Protein 8Y1Q (pdb70)

Secondary structure (DSSP, 8-state):
--EEEEEE-GGGSSSPPP--SSTT-SEEEEE---SS-EEE-TT-EEEEE--EEEEPPTTEEEEEEE-HHHHHHS-EEETTSSEEE-TT--S--EEEEEE-SSS-EEEPTT-EEEEEEEEE----EEEE-S-----SS---/-EEEEEEE-GGGSSSPPP--SSTT-SEEEEE---SS-EEE-TT-EEEEE--EEEEPPTTEEEEEEE-HHHHHHH-EEETTSSEEE-TT--S--EEEEEE-SSS-EEE-TT-EEEEEEEEE--PPEEEEE-----SS--/--EEEEEE-GGGSSSPPP--SSTT-SEEEEE---SSPEEE-TT-EEEEEEEEEEEPPTTEEEEEE--HHHHHHH-EEETTSSEEE-TT--SEEEEEEEE-SSS-EEE-TT-EEEEEEEEE---EEEEE-S-----TT--

B-factor: mean 96.12, std 21.83, range [47.4, 179.23]

Sequence (417 aa):
KVILKIKRLPHAQDLPLPSYATPHSSGLDLRAAIEKPLKIKPFERVLIPTGLILEIPEGYEGQVRPRSGLAWKKGLTVLNAPGTIDADYRGEVKVILVNLGNEEVVIERGERIAQLVIAPVQRVEVVEVEEVSQTQRGEGKVILKIKRLPHAQDLPLPSYATPHSSGLDLRAAIEKPLKIKPFERVLIPTGLILEIPEGYEGQVRPRSGLAWKKGLTVLNAPGTIDADYRGEVKVILVNLGNEEVVIERGERIAQLVIAPVQRVEVVEVEVSQTQRGEKVILKIKRLPHAQDLPLPSYATPHSSGLDLRAAIEKPLKIKPFERVLIPTGLILEIPEGYEGQVRPRSGLAWKKGLTVLNAPGTIDADYRGEVKVILVNLGNEEVVIERGERIAQLVIAPVQRVEVVEVEEVSQTQRGE

Structure (mmCIF, N/CA/C/O backbone):
data_8Y1Q
#
_entry.id   8Y1Q
#
_cell.length_a   61.260
_cell.length_b   61.260
_cell.length_c   112.660
_cell.angle_alpha   90.000
_cell.angle_beta   90.000
_cell.angle_gamma   90.000
#
_symmetry.space_group_name_H-M   'P 41'
#
loop_
_entity.id
_entity.type
_entity.pdbx_description
1 polymer "Deoxyuridine 5'-triphosphate nucleotidohydrolase"
2 non-polymer "2'-DEOXYURIDINE-5'-MONOPHOSPHATE"
3 non-polymer 'MAGNESIUM ION'
4 water water
#
loop_
_atom_site.group_PDB
_atom_site.id
_atom_site.type_symbol
_atom_site.label_atom_id
_atom_site.label_alt_id
_atom_site.label_comp_id
_atom_site.label_asym_id
_atom_site.label_entity_id
_atom_site.label_seq_id
_atom_site.pdbx_PDB_ins_code
_atom_site.Cartn_x
_atom_site.Cartn_y
_atom_site.Cartn_z
_atom_site.occupancy
_atom_site.B_iso_or_equiv
_atom_site.auth_seq_id
_atom_site.auth_comp_id
_atom_site.auth_asym_id
_atom_site.auth_atom_id
_atom_site.pdbx_PDB_model_num
ATOM 1 N N . LYS A 1 3 ? 7.61971 52.91824 12.81819 1.000 158.78053 3 LYS A N 1
ATOM 2 C CA . LYS A 1 3 ? 6.27045 52.88313 12.26674 1.000 157.81404 3 LYS A CA 1
ATOM 3 C C . LYS A 1 3 ? 6.28589 52.48949 10.79417 1.000 155.37806 3 LYS A C 1
ATOM 4 O O . LYS A 1 3 ? 7.03822 53.05211 9.99903 1.000 161.65390 3 LYS A O 1
ATOM 10 N N . VAL A 1 4 ? 5.45410 51.51625 10.43828 1.000 148.48625 4 VAL A N 1
ATOM 11 C CA . VAL A 1 4 ? 5.27442 51.09783 9.05327 1.000 145.20515 4 VAL A CA 1
ATOM 12 C C . VAL A 1 4 ? 3.97963 51.70892 8.53776 1.000 145.11785 4 VAL A C 1
ATOM 13 O O . VAL A 1 4 ? 3.00803 51.86130 9.29002 1.000 148.92287 4 VAL A O 1
ATOM 17 N N . ILE A 1 5 ? 3.96573 52.08307 7.26090 1.000 128.67326 5 ILE A N 1
ATOM 18 C CA . ILE A 1 5 ? 2.82575 52.77612 6.67145 1.000 117.84636 5 ILE A CA 1
ATOM 19 C C . ILE A 1 5 ? 2.56824 52.21504 5.27956 1.000 116.55331 5 ILE A C 1
ATOM 20 O O . ILE A 1 5 ? 3.48618 52.12466 4.45813 1.000 115.11299 5 ILE A O 1
ATOM 25 N N . LEU A 1 6 ? 1.32312 51.82804 5.01912 1.000 114.73578 6 LEU A N 1
ATOM 26 C CA . LEU A 1 6 ? 0.88955 51.38781 3.70041 1.000 108.47303 6 LEU A CA 1
ATOM 27 C C . LEU A 1 6 ? -0.04556 52.43520 3.11464 1.000 108.79186 6 LEU A C 1
ATOM 28 O O . LEU A 1 6 ? -1.04492 52.80227 3.74211 1.000 112.94410 6 LEU A O 1
ATOM 33 N N . LYS A 1 7 ? 0.28392 52.91461 1.91982 1.000 109.96768 7 LYS A N 1
ATOM 34 C CA . LYS A 1 7 ? -0.46304 53.97205 1.25348 1.000 108.37215 7 LYS A CA 1
ATOM 35 C C . LYS A 1 7 ? -1.24671 53.37949 0.09043 1.000 106.28246 7 LYS A C 1
ATOM 36 O O . LYS A 1 7 ? -0.68765 52.64357 -0.73024 1.000 102.66035 7 LYS A O 1
ATOM 42 N N . ILE A 1 8 ? -2.53963 53.69361 0.02968 1.000 108.58546 8 ILE A N 1
ATOM 43 C CA . ILE A 1 8 ? -3.44833 53.12663 -0.95966 1.000 110.11871 8 ILE A CA 1
ATOM 44 C C . ILE A 1 8 ? -4.13976 54.26198 -1.69944 1.000 111.39777 8 ILE A C 1
ATOM 45 O O . ILE A 1 8 ? -4.64176 55.20271 -1.07438 1.000 117.07662 8 ILE A O 1
ATOM 50 N N . LYS A 1 9 ? -4.16245 54.17317 -3.02543 1.000 103.62707 9 LYS A N 1
ATOM 51 C CA . LYS A 1 9 ? -4.94412 55.06381 -3.87091 1.000 112.17571 9 LYS A CA 1
ATOM 52 C C . LYS A 1 9 ? -6.07400 54.26172 -4.50014 1.000 114.55550 9 LYS A C 1
ATOM 53 O O . LYS A 1 9 ? -5.82599 53.24024 -5.14933 1.000 116.93272 9 LYS A O 1
ATOM 55 N N . ARG A 1 10 ? -7.30743 54.71460 -4.30104 1.000 117.22915 10 ARG A N 1
ATOM 56 C CA . ARG A 1 10 ? -8.48130 53.98900 -4.76410 1.000 117.94339 10 ARG A CA 1
ATOM 57 C C . ARG A 1 10 ? -9.02025 54.60865 -6.04599 1.000 124.42981 10 ARG A C 1
ATOM 58 O O . ARG A 1 10 ? -9.01143 55.83211 -6.21095 1.000 130.61235 10 ARG A O 1
ATOM 66 N N . LEU A 1 11 ? -9.49099 53.75292 -6.94898 1.000 128.91391 11 LEU A N 1
ATOM 67 C CA . LEU A 1 11 ? -10.02493 54.16538 -8.23515 1.000 130.12155 11 LEU A CA 1
ATOM 68 C C . LEU A 1 11 ? -11.53518 54.33986 -8.15239 1.000 142.28779 11 LEU A C 1
ATOM 69 O O . LEU A 1 11 ? -12.17904 53.82601 -7.23167 1.000 141.55525 11 LEU A O 1
ATOM 74 N N . PRO A 1 12 ? -12.12440 55.08942 -9.09433 1.000 154.54846 12 PRO A N 1
ATOM 75 C CA . PRO A 1 12 ? -13.58077 55.31976 -9.05981 1.000 158.90248 12 PRO A CA 1
ATOM 76 C C . PRO A 1 12 ? -14.41917 54.06706 -8.84422 1.000 156.96118 12 PRO A C 1
ATOM 77 O O . PRO A 1 12 ? -15.38825 54.10999 -8.07716 1.000 159.26970 12 PRO A O 1
ATOM 81 N N . HIS A 1 13 ? -14.07647 52.94959 -9.48414 1.000 145.60074 13 HIS A N 1
ATOM 82 C CA . HIS A 1 13 ? -14.86860 51.73530 -9.32506 1.000 137.95129 13 HIS A CA 1
ATOM 83 C C . HIS A 1 13 ? -14.62096 51.02854 -7.99734 1.000 134.47833 13 HIS A C 1
ATOM 84 O O . HIS A 1 13 ? -15.16443 49.93905 -7.78712 1.000 136.08776 13 HIS A O 1
ATOM 91 N N . ALA A 1 14 ? -13.82207 51.61463 -7.10327 1.000 135.59873 14 ALA A N 1
ATOM 92 C CA . ALA A 1 14 ? -13.57938 51.06077 -5.77673 1.000 133.95636 14 ALA A CA 1
ATOM 93 C C . ALA A 1 14 ? -13.66914 52.14162 -4.70711 1.000 141.16800 14 ALA A C 1
ATOM 94 O O . ALA A 1 14 ? -13.04412 52.02984 -3.64851 1.000 136.57602 14 ALA A O 1
ATOM 96 N N . GLN A 1 15 ? -14.44116 53.19648 -4.97101 1.000 139.40854 15 GLN A N 1
ATOM 97 C CA . GLN A 1 15 ? -14.57608 54.30266 -4.03284 1.000 140.42063 15 GLN A CA 1
ATOM 98 C C . GLN A 1 15 ? -15.68919 54.09282 -3.01430 1.000 150.40767 15 GLN A C 1
ATOM 99 O O . GLN A 1 15 ? -15.67538 54.74532 -1.96334 1.000 150.65760 15 GLN A O 1
ATOM 105 N N . ASP A 1 16 ? -16.64698 53.20300 -3.29451 1.000 163.22185 16 ASP A N 1
ATOM 106 C CA . ASP A 1 16 ? -17.74500 52.93172 -2.37274 1.000 162.39386 16 ASP A CA 1
ATOM 107 C C . ASP A 1 16 ? -17.48006 51.76052 -1.43457 1.000 154.58476 16 ASP A C 1
ATOM 108 O O . ASP A 1 16 ? -18.13579 51.66818 -0.39089 1.000 150.20481 16 ASP A O 1
ATOM 113 N N . LEU A 1 17 ? -16.55353 50.86670 -1.77517 1.000 152.07260 17 LEU A N 1
ATOM 114 C CA . LEU A 1 17 ? -16.23678 49.76135 -0.88572 1.000 148.77699 17 LEU A CA 1
ATOM 115 C C . LEU A 1 17 ? -15.50378 50.27393 0.35385 1.000 149.05426 17 LEU A C 1
ATOM 116 O O . LEU A 1 17 ? -14.86051 51.32700 0.31436 1.000 148.34439 17 LEU A O 1
ATOM 121 N N . PRO A 1 18 ? -15.59473 49.55634 1.47178 1.000 147.49742 18 PRO A N 1
ATOM 122 C CA . PRO A 1 18 ? -14.77165 49.91041 2.63157 1.000 143.94933 18 PRO A CA 1
ATOM 123 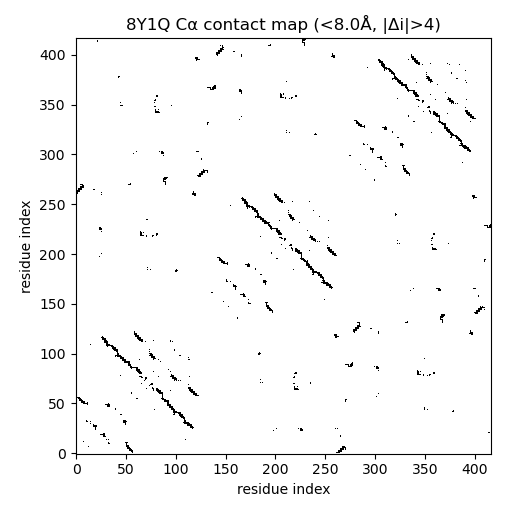C C . PRO A 1 18 ? -13.29531 49.72106 2.32398 1.000 137.73018 18 PRO A C 1
ATOM 124 O O . PRO A 1 18 ? -12.90544 48.84220 1.55145 1.000 140.56560 18 PRO A O 1
ATOM 128 N N . LEU A 1 19 ? -12.47023 50.56874 2.93298 1.000 134.32761 19 LEU A N 1
ATOM 129 C CA . LEU A 1 19 ? -11.03314 50.44357 2.75673 1.000 127.50578 19 LEU A CA 1
ATOM 130 C C . LEU A 1 19 ? -10.55752 49.10416 3.31871 1.000 127.41532 19 LEU A C 1
ATOM 131 O O . LEU A 1 19 ? -11.16316 48.56411 4.24993 1.000 131.37919 19 LEU A O 1
ATOM 136 N N . PRO A 1 20 ? -9.48888 48.53561 2.76199 1.000 117.84603 20 PRO A N 1
ATOM 137 C CA . PRO A 1 20 ? -8.94395 47.29496 3.32772 1.000 119.39251 20 PRO A CA 1
ATOM 138 C C . PRO A 1 20 ? -8.51259 47.50085 4.77259 1.000 114.64966 20 PRO A C 1
ATOM 139 O O . PRO A 1 20 ? -7.79205 48.44766 5.09672 1.000 113.34635 20 PRO A O 1
ATOM 143 N N . SER A 1 21 ? -8.97344 46.60818 5.64506 1.000 113.75569 21 SER A N 1
ATOM 144 C CA . SER A 1 21 ? -8.71318 46.72685 7.07109 1.000 110.50502 21 SER A CA 1
ATOM 145 C C . SER A 1 21 ? -8.59861 45.33431 7.67382 1.000 103.55880 21 SER A C 1
ATOM 146 O O . SER A 1 21 ? -8.82904 44.32229 7.00710 1.000 97.43673 21 SER A O 1
ATOM 149 N N . TYR A 1 22 ? -8.23228 45.29543 8.95215 1.000 106.28925 22 TYR A N 1
ATOM 150 C CA . TYR A 1 22 ? -8.09941 44.04355 9.68331 1.000 102.51327 22 TYR A CA 1
ATOM 151 C C . TYR A 1 22 ? -9.40097 43.73498 10.41236 1.000 99.09848 22 TYR A C 1
ATOM 152 O O . TYR A 1 22 ? -9.94996 44.59576 11.10805 1.000 107.44318 22 TYR A O 1
ATOM 161 N N . ALA A 1 23 ? -9.89245 42.50407 10.24703 1.000 92.50147 23 ALA A N 1
ATOM 162 C CA . ALA A 1 23 ? -11.13602 42.11066 10.90115 1.000 102.57828 23 ALA A CA 1
ATOM 163 C C . ALA A 1 23 ? -10.97248 42.01321 12.41239 1.000 97.76453 23 ALA A C 1
ATOM 164 O O . ALA A 1 23 ? -11.95229 42.16313 13.15094 1.000 95.95901 23 ALA A O 1
ATOM 166 N N . THR A 1 24 ? -9.75165 41.76877 12.88877 1.000 96.91678 24 THR A N 1
ATOM 167 C CA . THR A 1 24 ? -9.45779 41.64948 14.30758 1.000 99.98049 24 THR A CA 1
ATOM 168 C C . THR A 1 24 ? -8.11938 42.32858 14.56740 1.000 103.07208 24 THR A C 1
ATOM 169 O O . THR A 1 24 ? -7.22875 42.28395 13.70526 1.000 100.00910 24 THR A O 1
ATOM 173 N N . PRO A 1 25 ? -7.95895 42.99439 15.72686 1.000 107.39091 25 PRO A N 1
ATOM 174 C CA . PRO A 1 25 ? -6.67010 43.61976 16.06427 1.000 106.80307 25 PRO A CA 1
ATOM 175 C C . PRO A 1 25 ? -5.44636 42.74364 15.82358 1.000 106.93597 25 PRO A C 1
ATOM 176 O O . PRO A 1 25 ? -4.34238 43.26366 15.63308 1.000 101.87327 25 PRO A O 1
ATOM 180 N N . HIS A 1 26 ? -5.61893 41.42079 15.82958 1.000 116.64276 26 HIS A N 1
ATOM 181 C CA . HIS A 1 26 ? -4.52444 40.49345 15.57244 1.000 116.59097 26 HIS A CA 1
ATOM 182 C C . HIS A 1 26 ? -4.69664 39.73700 14.25744 1.000 120.03225 26 HIS A C 1
ATOM 183 O O . HIS A 1 26 ? -4.10014 38.67039 14.07855 1.000 117.79012 26 HIS A O 1
ATOM 190 N N . SER A 1 27 ? -5.49905 40.26304 13.33463 1.000 108.88976 27 SER A N 1
ATOM 191 C CA . SER A 1 27 ? -5.63628 39.63698 12.02670 1.000 96.11721 27 SER A CA 1
ATOM 192 C C . SER A 1 27 ? -4.37982 39.86599 11.19787 1.000 94.70163 27 SER A C 1
ATOM 193 O O . SER A 1 27 ? -3.76299 40.93296 11.25392 1.000 97.34917 27 SER A O 1
ATOM 196 N N . SER A 1 28 ? -4.00225 38.85224 10.41960 1.000 95.00918 28 SER A N 1
ATOM 197 C CA . SER A 1 28 ? -2.75030 38.91947 9.67459 1.000 92.02546 28 SER A CA 1
ATOM 198 C C . SER A 1 28 ? -2.90350 39.69617 8.37223 1.000 88.36685 28 SER A C 1
ATOM 199 O O . SER A 1 28 ? -2.00084 40.44387 7.98618 1.000 86.66077 28 SER A O 1
ATOM 202 N N . GLY A 1 29 ? -4.03030 39.54180 7.68647 1.000 95.52830 29 GLY A N 1
ATOM 203 C CA . GLY A 1 29 ? -4.20528 40.09990 6.36038 1.000 97.78350 29 GLY A CA 1
ATOM 204 C C . GLY A 1 29 ? -5.41219 41.01097 6.26302 1.000 97.86070 29 GLY A C 1
ATOM 205 O O . GLY A 1 29 ? -6.41064 40.82183 6.95747 1.000 94.33577 29 GLY A O 1
ATOM 206 N N . LEU A 1 30 ? -5.31536 41.99321 5.37189 1.000 88.39536 30 LEU A N 1
ATOM 207 C CA . LEU A 1 30 ? -6.42028 42.89419 5.08528 1.000 90.25119 30 LEU A CA 1
ATOM 208 C C . LEU A 1 30 ? -7.39960 42.23942 4.12232 1.000 91.83336 30 LEU A C 1
ATOM 209 O O . LEU A 1 30 ? -7.03063 41.37375 3.32534 1.000 92.25279 30 LEU A O 1
ATOM 214 N N . ASP A 1 31 ? -8.65596 42.67041 4.19102 1.000 98.49156 31 ASP A N 1
ATOM 215 C CA . ASP A 1 31 ? -9.66561 42.13766 3.28708 1.000 99.03059 31 ASP A CA 1
ATOM 216 C C . ASP A 1 31 ? -9.48585 42.70725 1.88557 1.000 104.35741 31 ASP A C 1
ATOM 217 O O . ASP A 1 31 ? -9.26681 43.90936 1.70819 1.000 103.25750 31 ASP A O 1
ATOM 222 N N . LEU A 1 32 ? -9.57272 41.82954 0.88817 1.000 95.39156 32 LEU A N 1
ATOM 223 C CA . LEU A 1 32 ? -9.51635 42.20959 -0.51847 1.000 88.55161 32 LEU A CA 1
ATOM 224 C C . LEU A 1 32 ? -10.87504 41.94128 -1.14998 1.000 93.42865 32 LEU A C 1
ATOM 225 O O . LEU A 1 32 ? -11.37296 40.81153 -1.10197 1.000 93.45570 32 LEU A O 1
ATOM 230 N N . ARG A 1 33 ? -11.46703 42.97792 -1.73772 1.000 87.90287 33 ARG A N 1
ATOM 231 C CA . ARG A 1 33 ? -12.82403 42.92739 -2.25617 1.000 104.60049 33 ARG A CA 1
ATOM 232 C C . ARG A 1 33 ? -12.82503 43.08543 -3.77079 1.000 99.67765 33 ARG A C 1
ATOM 233 O O . ARG A 1 33 ? -11.94346 43.72903 -4.34880 1.000 94.85783 33 ARG A O 1
ATOM 241 N N . ALA A 1 34 ? -13.83366 42.49333 -4.40529 1.000 104.30425 34 ALA A N 1
ATOM 242 C CA . ALA A 1 34 ? -13.96818 42.50868 -5.85722 1.000 106.73484 34 ALA A CA 1
ATOM 243 C C . ALA A 1 34 ? -14.71382 43.77120 -6.27226 1.000 106.91309 34 ALA A C 1
ATOM 244 O O . ALA A 1 34 ? -15.93181 43.86989 -6.09109 1.000 108.72538 34 ALA A O 1
ATOM 246 N N . ALA A 1 35 ? -13.98337 44.73409 -6.83636 1.000 103.14996 35 ALA A N 1
ATOM 247 C CA . ALA A 1 35 ? -14.57448 45.98795 -7.30323 1.000 116.27326 35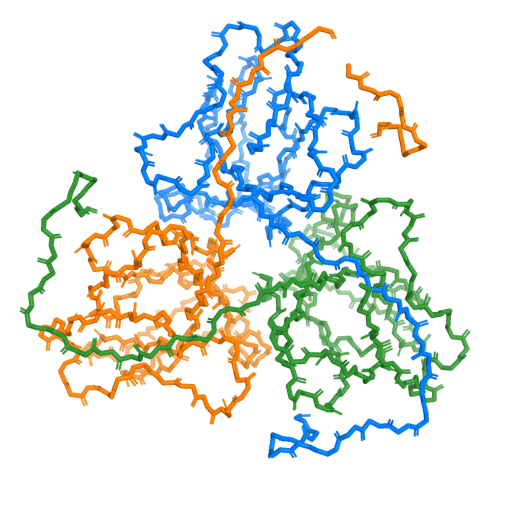 ALA A CA 1
ATOM 248 C C . ALA A 1 35 ? -15.08148 45.78051 -8.72713 1.000 113.64180 35 ALA A C 1
ATOM 249 O O . ALA A 1 35 ? -14.48833 46.22795 -9.71094 1.000 111.10061 35 ALA A O 1
ATOM 251 N N . ILE A 1 36 ? -16.20857 45.07791 -8.82878 1.000 114.74578 36 ILE A N 1
ATOM 252 C CA . ILE A 1 36 ? -16.81365 44.76744 -10.11884 1.000 118.60759 36 ILE A CA 1
ATOM 253 C C . ILE A 1 36 ? -18.19656 45.40025 -10.19307 1.000 128.65771 36 ILE A C 1
ATOM 254 O O . ILE A 1 36 ? -18.60795 46.12932 -9.28347 1.000 121.76473 36 ILE A O 1
ATOM 259 N N . GLU A 1 37 ? -18.92122 45.12609 -11.27799 1.000 150.76724 37 GLU A N 1
ATOM 260 C CA . GLU A 1 37 ? -20.25456 45.67967 -11.49296 1.000 151.31977 37 GLU A CA 1
ATOM 261 C C . GLU A 1 37 ? -21.31716 44.59574 -11.35042 1.000 158.43475 37 GLU A C 1
ATOM 262 O O . GLU A 1 37 ? -22.10453 44.62454 -10.40194 1.000 156.46460 37 GLU A O 1
ATOM 264 N N . LYS A 1 38 ? -21.36389 43.64134 -12.26798 1.000 146.43199 38 LYS A N 1
ATOM 265 C CA . LYS A 1 38 ? -22.30329 42.53067 -12.21125 1.000 139.39071 38 LYS A CA 1
ATOM 266 C C . LYS A 1 38 ? -21.66139 41.34504 -11.50820 1.000 139.13999 38 LYS A C 1
ATOM 267 O O . LYS A 1 38 ? -20.45038 41.32371 -11.27688 1.000 124.02771 38 LYS A O 1
ATOM 269 N N . PRO A 1 39 ? -22.44752 40.33422 -11.13180 1.000 140.20510 39 PRO A N 1
ATOM 270 C CA . PRO A 1 39 ? -21.85294 39.11482 -10.56945 1.000 132.67317 39 PRO A CA 1
ATOM 271 C C . PRO A 1 39 ? -20.95741 38.41512 -11.58169 1.000 128.97902 39 PRO A C 1
ATOM 272 O O . PRO A 1 39 ? -20.96751 38.70450 -12.77993 1.000 129.50153 39 PRO A O 1
ATOM 276 N N . LEU A 1 40 ? -20.16500 37.47306 -11.07782 1.000 127.77454 40 LEU A N 1
ATOM 277 C CA . LEU A 1 40 ? -19.21027 36.72667 -11.88656 1.000 125.37147 40 LEU A CA 1
ATOM 278 C C . LEU A 1 40 ? -19.69155 35.29276 -12.05495 1.000 128.39065 40 LEU A C 1
ATOM 279 O O . LEU A 1 40 ? -19.97798 34.60912 -11.06634 1.000 132.64868 40 LEU A O 1
ATOM 281 N N . LYS A 1 41 ? -19.77610 34.84194 -13.30574 1.000 132.93501 41 LYS A N 1
ATOM 282 C CA . LYS A 1 41 ? -20.18925 33.47411 -13.61857 1.000 135.88244 41 LYS A CA 1
ATOM 283 C C . LYS A 1 41 ? -18.94260 32.59909 -13.63123 1.000 132.68061 41 LYS A C 1
ATOM 284 O O . LYS A 1 41 ? -18.29220 32.41607 -14.66154 1.000 128.17412 41 LYS A O 1
ATOM 286 N N . ILE A 1 42 ? -18.60453 32.05175 -12.46503 1.000 129.23680 42 ILE A N 1
ATOM 287 C CA . ILE A 1 42 ? -17.40999 31.22444 -12.30520 1.000 129.87347 42 ILE A CA 1
ATOM 288 C C . ILE A 1 42 ? -17.75580 29.81716 -12.78358 1.000 128.35634 42 ILE A C 1
ATOM 289 O O . ILE A 1 42 ? -18.42338 29.05662 -12.08096 1.000 126.67697 42 ILE A O 1
ATOM 294 N N . LYS A 1 43 ? -17.30741 29.46776 -13.98267 1.000 132.05028 43 LYS A N 1
ATOM 295 C CA . LYS A 1 43 ? -17.45648 28.09502 -14.43017 1.000 129.80781 43 LYS A CA 1
ATOM 296 C C . LYS A 1 43 ? -16.43264 27.20771 -13.72495 1.000 135.55292 43 LYS A C 1
ATOM 297 O O . LYS A 1 43 ? -15.33030 27.65972 -13.40305 1.000 130.77788 43 LYS A O 1
ATOM 299 N N . PRO A 1 44 ? -16.77796 25.94879 -13.45488 1.000 131.23220 44 PRO A N 1
ATOM 300 C CA . PRO A 1 44 ? -15.81010 25.04836 -12.81683 1.000 119.11870 44 PRO A CA 1
ATOM 301 C C . PRO A 1 44 ? -14.56826 24.87427 -13.67949 1.000 113.86641 44 PRO A C 1
ATOM 302 O O . PRO A 1 44 ? -14.64667 24.80731 -14.90835 1.000 117.07256 44 PRO A O 1
ATOM 306 N N . PHE A 1 45 ? -13.41221 24.82408 -13.01387 1.000 112.92011 45 PHE A N 1
ATOM 307 C CA . PHE A 1 45 ? -12.09823 24.69255 -13.63958 1.000 106.63509 45 PHE A CA 1
ATOM 308 C C . PHE A 1 45 ? -11.71903 25.90015 -14.48825 1.000 105.46233 45 PHE A C 1
ATOM 309 O O . PHE A 1 45 ? -10.84860 25.79368 -15.35839 1.000 109.38299 45 PHE A O 1
ATOM 317 N N . GLU A 1 46 ? -12.33873 27.05414 -14.25341 1.000 107.73116 46 GLU A N 1
ATOM 318 C CA . GLU A 1 46 ? -12.03201 28.26451 -14.99845 1.000 109.33646 46 GLU A CA 1
ATOM 319 C C . GLU A 1 46 ? -11.47830 29.33205 -14.06296 1.000 108.56127 46 GLU A C 1
ATOM 320 O O . GLU A 1 46 ? -11.85949 29.41670 -12.89156 1.000 100.76105 46 GLU A O 1
ATOM 326 N N . ARG A 1 47 ? -10.56777 30.14282 -14.59407 1.000 106.87231 47 ARG A N 1
ATOM 327 C CA . ARG A 1 47 ? -9.92806 31.22315 -13.86131 1.000 100.24858 47 ARG A CA 1
ATOM 328 C C . ARG A 1 47 ? -10.39311 32.56911 -14.40103 1.000 104.36514 47 ARG A C 1
ATOM 329 O O . ARG 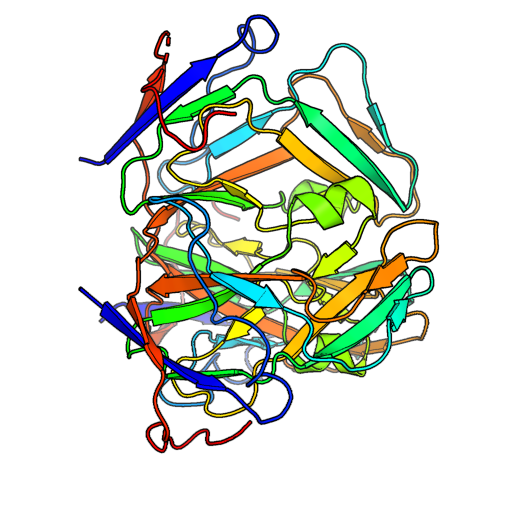A 1 47 ? -10.85215 32.68216 -15.54083 1.000 97.15697 47 ARG A O 1
ATOM 337 N N . VAL A 1 48 ? -10.26313 33.60053 -13.56404 1.000 98.42142 48 VAL A N 1
ATOM 338 C CA . VAL A 1 48 ? -10.70190 34.94664 -13.91458 1.000 95.94365 48 VAL A CA 1
ATOM 339 C C . VAL A 1 48 ? -9.78712 35.96058 -13.24302 1.000 96.02236 48 VAL A C 1
ATOM 340 O O . VAL A 1 48 ? -9.15291 35.68050 -12.22335 1.000 91.47665 48 VAL A O 1
ATOM 344 N N . LEU A 1 49 ? -9.73160 37.15542 -13.82541 1.000 91.36438 49 LEU A N 1
ATOM 345 C CA . LEU A 1 49 ? -8.92179 38.26136 -13.32740 1.000 97.41175 49 LEU A CA 1
ATOM 346 C C . LEU A 1 49 ? -9.87199 39.32722 -12.79198 1.000 101.91630 49 LEU A C 1
ATOM 347 O O . LEU A 1 49 ? -10.58089 39.97761 -13.56759 1.000 109.08526 49 LEU A O 1
ATOM 352 N N . ILE A 1 50 ? -9.89238 39.50249 -11.47864 1.000 104.62146 50 ILE A N 1
ATOM 353 C CA . ILE A 1 50 ? -10.82308 40.41426 -10.81431 1.000 114.98025 50 ILE A CA 1
ATOM 354 C C . ILE A 1 50 ? -10.07638 41.68961 -10.44059 1.000 118.10530 50 ILE A C 1
ATOM 355 O O . ILE A 1 50 ? -8.99939 41.60435 -9.83355 1.000 110.28380 50 ILE A O 1
ATOM 360 N N . PRO A 1 51 ? -10.60006 42.86791 -10.77409 1.000 126.23674 51 PRO A N 1
ATOM 361 C CA . PRO A 1 51 ? -9.97464 44.11110 -10.31452 1.000 125.83993 51 PRO A CA 1
ATOM 362 C C . PRO A 1 51 ? -10.42825 44.48015 -8.90966 1.000 123.48833 51 PRO A C 1
ATOM 363 O O . PRO A 1 51 ? -11.59890 44.33040 -8.54958 1.000 118.97280 51 PRO A O 1
ATOM 367 N N . THR A 1 52 ? -9.47892 44.96402 -8.10803 1.000 107.98703 52 THR A N 1
ATOM 368 C CA . THR A 1 52 ? -9.78282 45.44544 -6.76734 1.000 100.19038 52 THR A CA 1
ATOM 369 C C . THR A 1 52 ? -9.96544 46.95429 -6.70293 1.000 109.94768 52 THR A C 1
ATOM 370 O O . THR A 1 52 ? -10.62017 47.44372 -5.77596 1.000 104.04339 52 THR A O 1
ATOM 374 N N . GLY A 1 53 ? -9.41211 47.69457 -7.66091 1.000 108.57266 53 GLY A N 1
ATOM 375 C CA . GLY A 1 53 ? -9.48033 49.14016 -7.62905 1.000 112.90368 53 GLY A CA 1
ATOM 376 C C . GLY A 1 53 ? -8.52367 49.79389 -6.66338 1.000 111.34130 53 GLY A C 1
ATOM 377 O O . GLY A 1 53 ? -8.78029 50.91672 -6.21799 1.000 117.04815 53 GLY A O 1
ATOM 378 N N . LEU A 1 54 ? -7.42530 49.12561 -6.32358 1.000 107.53149 54 LEU A N 1
ATOM 379 C CA . LEU A 1 54 ? -6.46195 49.62128 -5.35269 1.000 110.95186 54 LEU A CA 1
ATOM 380 C C . LEU A 1 54 ? -5.09509 49.77490 -6.00399 1.000 111.79521 54 LEU A C 1
ATOM 381 O O . LEU A 1 54 ? -4.69721 48.95688 -6.83978 1.000 109.90593 54 LEU A O 1
ATOM 386 N N . ILE A 1 55 ? -4.38387 50.83078 -5.61616 1.000 115.75826 55 ILE A N 1
ATOM 387 C CA . ILE A 1 55 ? -3.00090 51.06002 -6.01874 1.000 110.94447 55 ILE A CA 1
ATOM 388 C C . ILE A 1 55 ? -2.19990 51.32839 -4.75294 1.000 103.84531 55 ILE A C 1
ATOM 389 O O . ILE A 1 55 ? -2.49621 52.27730 -4.01664 1.000 106.98774 55 ILE A O 1
ATOM 394 N N . LEU A 1 56 ? -1.19464 50.49829 -4.49876 1.000 93.01751 56 LEU A N 1
ATOM 395 C CA . LEU A 1 56 ? -0.49019 50.49030 -3.22739 1.000 108.53492 56 LEU A CA 1
ATOM 396 C C . LEU A 1 56 ? 0.90710 51.07896 -3.37165 1.000 107.72650 56 LEU A C 1
ATOM 397 O O . LEU A 1 56 ? 1.48952 51.10598 -4.45910 1.000 101.38178 56 LEU A O 1
ATOM 402 N N . GLU A 1 57 ? 1.44155 51.55035 -2.24431 1.000 100.37902 57 GLU A N 1
ATOM 403 C CA . GLU A 1 57 ? 2.83395 51.98688 -2.13395 1.000 99.11795 57 GLU A CA 1
ATOM 404 C C . GLU A 1 57 ? 3.41603 51.26712 -0.92083 1.000 108.62382 57 GLU A C 1
ATOM 405 O O . GLU A 1 57 ? 3.39078 51.78832 0.19756 1.000 118.04290 57 GLU A O 1
ATOM 411 N N . ILE A 1 58 ? 3.92965 50.06315 -1.14799 1.000 101.54662 58 ILE A N 1
ATOM 412 C CA . ILE A 1 58 ? 4.49319 49.23189 -0.08810 1.000 103.25683 58 ILE A CA 1
ATOM 413 C C . ILE A 1 58 ? 5.84843 49.80474 0.31175 1.000 111.60123 58 ILE A C 1
ATOM 414 O O . ILE A 1 58 ? 6.63079 50.20052 -0.56474 1.000 111.93019 58 ILE A O 1
ATOM 419 N N . PRO A 1 59 ? 6.16578 49.88608 1.60503 1.000 116.48692 59 PRO A N 1
ATOM 420 C CA . PRO A 1 59 ? 7.48925 50.37922 2.00374 1.000 121.76898 59 PRO A CA 1
ATOM 421 C C . PRO A 1 59 ? 8.59502 49.46335 1.50299 1.000 125.50784 59 PRO A C 1
ATOM 422 O O . PRO A 1 59 ? 8.39094 48.26648 1.28607 1.000 123.14581 59 PRO A O 1
ATOM 426 N N . GLU A 1 60 ? 9.77903 50.04404 1.31837 1.000 140.91396 60 GLU A N 1
ATOM 427 C CA . GLU A 1 60 ? 10.92908 49.25909 0.89430 1.000 136.71860 60 GLU A CA 1
ATOM 428 C C . GLU A 1 60 ? 11.26333 48.20739 1.94620 1.000 131.03077 60 GLU A C 1
ATOM 429 O O . GLU A 1 60 ? 11.07358 48.41276 3.14872 1.000 133.21937 60 GLU A O 1
ATOM 435 N N . GLY A 1 61 ? 11.75400 47.06218 1.47964 1.000 119.68969 61 GLY A N 1
ATOM 436 C CA . GLY A 1 61 ? 11.97761 45.93043 2.35014 1.000 113.92823 61 GLY A CA 1
ATOM 437 C C . GLY A 1 61 ? 10.72743 45.18085 2.75229 1.000 113.68493 61 GLY A C 1
ATOM 438 O O . GLY A 1 61 ? 10.82755 44.19936 3.50013 1.000 116.80687 61 GLY A O 1
ATOM 439 N N . TYR A 1 62 ? 9.55784 45.60935 2.28838 1.000 107.90048 62 TYR A N 1
ATOM 440 C CA . TYR A 1 62 ? 8.29186 44.94991 2.56607 1.000 106.82215 62 TYR A CA 1
ATOM 441 C C . TYR A 1 62 ? 7.62488 44.54683 1.25708 1.000 101.65888 62 TYR A C 1
ATOM 442 O O . TYR A 1 62 ? 8.04715 44.94203 0.16719 1.000 104.99624 62 TYR A O 1
ATOM 451 N N . GLU A 1 63 ? 6.56751 43.74797 1.37779 1.000 100.06739 63 GLU A N 1
ATOM 452 C CA . GLU A 1 63 ? 5.84111 43.25459 0.21588 1.000 92.05197 63 GLU A CA 1
ATOM 453 C C . GLU A 1 63 ? 4.41655 42.91966 0.63240 1.000 85.98115 63 GLU A C 1
ATOM 454 O O . GLU A 1 63 ? 4.08740 42.87212 1.81995 1.000 85.68567 63 GLU A O 1
ATOM 460 N N . GLY A 1 64 ? 3.57864 42.68336 -0.36603 1.000 76.83032 64 GLY A N 1
ATOM 461 C CA . GLY A 1 64 ? 2.20332 42.26030 -0.14682 1.000 77.08325 64 GLY A CA 1
ATOM 462 C C . GLY A 1 64 ? 1.96740 40.89356 -0.75825 1.000 78.64306 64 GLY A C 1
ATOM 463 O O . GLY A 1 64 ? 2.51619 40.57691 -1.81521 1.000 82.19966 64 GLY A O 1
ATOM 464 N N . GLN A 1 65 ? 1.15130 40.08599 -0.08549 1.000 72.76332 65 GLN A N 1
ATOM 465 C CA . GLN A 1 65 ? 0.87609 38.72056 -0.51238 1.000 67.51521 65 GLN A CA 1
ATOM 466 C C . GLN A 1 65 ? -0.62596 38.51452 -0.61246 1.000 70.91389 65 GLN A C 1
ATOM 467 O O . GLN A 1 65 ? -1.35759 38.79527 0.34217 1.000 72.49877 65 GLN A O 1
ATOM 473 N N . VAL A 1 66 ? -1.07909 38.02246 -1.76110 1.000 64.91067 66 VAL A N 1
ATOM 474 C CA . VAL A 1 66 ? -2.47993 37.66936 -1.95903 1.000 67.02536 66 VAL A CA 1
ATOM 475 C C . VAL A 1 66 ? -2.65987 36.23354 -1.47416 1.000 60.38305 66 VAL A C 1
ATOM 476 O O . VAL A 1 66 ? -2.09590 35.29887 -2.04994 1.000 66.81271 66 VAL A O 1
ATOM 480 N N . ARG A 1 67 ? -3.44416 36.05422 -0.41376 1.000 70.33595 67 ARG A N 1
ATOM 481 C CA . ARG A 1 67 ? -3.64941 34.73295 0.15699 1.000 66.76587 67 ARG A CA 1
ATOM 482 C C . ARG A 1 67 ? -5.12024 34.33878 0.08769 1.000 64.91819 67 ARG A C 1
ATOM 483 O O . ARG A 1 67 ? -6.00315 35.19116 0.22700 1.000 69.80142 67 ARG A O 1
ATOM 491 N N . PRO A 1 68 ? -5.41267 33.05796 -0.12812 1.000 65.14430 68 PRO A N 1
ATOM 492 C CA . PRO A 1 68 ? -6.80906 32.63432 -0.27475 1.000 67.15721 68 PRO A CA 1
ATOM 493 C C . PRO A 1 68 ? -7.55154 32.66945 1.05013 1.000 69.72560 68 PRO A C 1
ATOM 494 O O . PRO A 1 68 ? -6.96664 32.50559 2.12366 1.000 74.67500 68 PRO A O 1
ATOM 498 N N . ARG A 1 69 ? -8.86093 32.88516 0.96124 1.000 72.59704 69 ARG A N 1
ATOM 499 C CA . ARG A 1 69 ? -9.71506 32.83164 2.13773 1.000 79.32445 69 ARG A CA 1
ATOM 500 C C . ARG A 1 69 ? -10.08484 31.38738 2.44815 1.000 74.13082 69 ARG A C 1
ATOM 501 O O . ARG A 1 69 ? -10.36109 30.59326 1.54461 1.000 78.41403 69 ARG A O 1
ATOM 509 N N . SER A 1 70 ? -10.08249 31.04933 3.73914 1.000 70.05968 70 SER A N 1
ATOM 510 C CA . SER A 1 70 ? -10.34215 29.67147 4.14428 1.000 69.13206 70 SER A CA 1
ATOM 511 C C . SER A 1 70 ? -11.78473 29.26843 3.86460 1.000 75.48161 70 SER A C 1
ATOM 512 O O . SER A 1 70 ? -12.04359 28.15059 3.40319 1.000 67.01614 70 SER A O 1
ATOM 515 N N . GLY A 1 71 ? -12.73593 30.16330 4.13746 1.000 73.97591 71 GLY A N 1
ATOM 516 C CA . GLY A 1 71 ? -14.13678 29.82007 3.94563 1.000 73.28406 71 GLY A CA 1
ATOM 517 C C . GLY A 1 71 ? -14.48051 29.55885 2.49205 1.000 81.90079 71 GLY A C 1
ATOM 518 O O . GLY A 1 71 ? -15.15056 28.57594 2.16554 1.000 76.80218 71 GLY A O 1
ATOM 519 N N . LEU A 1 72 ? -14.02674 30.44063 1.59677 1.000 83.83919 72 LEU A N 1
ATOM 520 C CA . LEU A 1 72 ? -14.28887 30.24643 0.17443 1.000 78.66404 72 LEU A CA 1
ATOM 521 C C . LEU A 1 72 ? -13.63035 28.97852 -0.34908 1.000 80.20300 72 LEU A C 1
ATOM 522 O O . LEU A 1 72 ? -14.12888 28.36676 -1.29972 1.000 81.03294 72 LEU A O 1
ATOM 527 N N . ALA A 1 73 ? -12.51640 28.56624 0.25694 1.000 76.11470 73 ALA A N 1
ATOM 528 C CA . ALA A 1 73 ? -11.81138 27.38579 -0.22601 1.000 73.50188 73 ALA A CA 1
ATOM 529 C C . ALA A 1 73 ? -12.51772 26.10079 0.18098 1.000 77.65866 73 ALA A C 1
ATOM 530 O O . ALA A 1 73 ? -12.43759 25.09832 -0.53775 1.000 87.96534 73 ALA A O 1
ATOM 532 N N . TRP A 1 74 ? -13.20911 26.10567 1.31877 1.000 77.84624 74 TRP A N 1
ATOM 533 C CA . TRP A 1 74 ? -13.87319 24.90116 1.80081 1.000 83.06979 74 TRP A CA 1
ATOM 534 C C . TRP A 1 74 ? -15.33434 24.82328 1.37210 1.000 86.54546 74 TRP A C 1
ATOM 535 O O . TRP A 1 74 ? -15.80136 23.75489 0.96071 1.000 90.08930 74 TRP A O 1
ATOM 546 N N . LYS A 1 75 ? -16.06577 25.93719 1.44980 1.000 89.01618 75 LYS A N 1
ATOM 547 C CA . LYS A 1 75 ? -17.49080 25.91655 1.13650 1.000 94.34426 75 LYS A CA 1
ATOM 548 C C . LYS A 1 75 ? -17.75782 25.86884 -0.36323 1.000 93.20981 75 LYS A C 1
ATOM 549 O O . LYS A 1 75 ? -18.72570 25.23023 -0.79160 1.000 87.07849 75 LYS A O 1
ATOM 551 N N . LYS A 1 76 ? -16.92390 26.52722 -1.17434 1.000 95.77709 76 LYS A N 1
ATOM 552 C CA . LYS A 1 76 ? -17.14446 26.58333 -2.61262 1.000 91.68768 76 LYS A CA 1
ATOM 553 C C . LYS A 1 76 ? -15.93270 26.18349 -3.44474 1.000 93.29191 76 LYS A C 1
ATOM 554 O O . LYS A 1 76 ? -16.00945 26.23806 -4.67696 1.000 81.64627 76 LYS A O 1
ATOM 560 N N . GLY A 1 77 ? -14.82293 25.79532 -2.82090 1.000 91.08947 77 GLY A N 1
ATOM 561 C CA . GLY A 1 77 ? -13.68858 25.29881 -3.57503 1.000 81.94670 77 GLY A CA 1
ATOM 562 C C . GLY A 1 77 ? -12.92791 26.33875 -4.36344 1.000 84.79906 77 GLY A C 1
ATOM 563 O O . GLY A 1 77 ? -12.16064 25.98018 -5.26037 1.000 87.48651 77 GLY A O 1
ATOM 564 N N . LEU A 1 78 ? -13.11731 27.61913 -4.06010 1.000 83.54462 78 LEU A N 1
ATOM 565 C CA . LEU A 1 78 ? -12.38415 28.67005 -4.74519 1.000 86.67811 78 LEU A CA 1
ATOM 566 C C . LEU A 1 78 ? -11.02808 28.89210 -4.08476 1.000 79.40217 78 LEU A C 1
ATOM 567 O O . LEU A 1 78 ? -10.82174 28.58400 -2.90917 1.000 79.11430 78 LEU A O 1
ATOM 572 N N . THR A 1 79 ? -10.09670 29.43817 -4.86063 1.000 69.14524 79 THR A N 1
ATOM 573 C CA . THR A 1 79 ? -8.76440 29.72939 -4.35092 1.000 75.32541 79 THR A CA 1
ATOM 574 C C . THR A 1 79 ? -8.07632 30.70240 -5.29495 1.000 75.33131 79 THR A C 1
ATOM 575 O O . THR A 1 79 ? -8.52493 30.93611 -6.41982 1.000 70.03797 79 THR A O 1
ATOM 579 N N . VAL A 1 80 ? -6.97788 31.27275 -4.81195 1.000 73.18414 80 VAL A N 1
ATOM 580 C CA . VAL A 1 80 ? -6.11719 32.11060 -5.63771 1.000 65.46806 80 VAL A CA 1
ATOM 581 C C . VAL A 1 80 ? -5.17315 31.19605 -6.40734 1.000 68.90843 80 VAL A C 1
ATOM 582 O O . VAL A 1 80 ? -4.44117 30.40052 -5.80889 1.000 67.00090 80 VAL A O 1
ATOM 586 N N . LEU A 1 81 ? -5.19584 31.30280 -7.73832 1.000 73.57199 81 LEU A N 1
ATOM 587 C CA . LEU A 1 81 ? -4.42922 30.38343 -8.57457 1.000 64.98161 81 LEU A CA 1
ATOM 588 C C . LEU A 1 81 ? -2.93349 30.51853 -8.31976 1.000 62.75698 81 LEU A C 1
ATOM 589 O O . LEU A 1 81 ? -2.22403 29.51645 -8.17266 1.000 63.00602 81 LEU A O 1
ATOM 594 N N . ASN A 1 82 ? -2.43537 31.75412 -8.26408 1.000 66.46204 82 ASN A N 1
ATOM 595 C CA . ASN A 1 82 ? -1.01897 32.02138 -8.05212 1.000 71.19183 82 ASN A CA 1
ATOM 596 C C . ASN A 1 82 ? -0.69344 32.28111 -6.58555 1.000 68.06585 82 ASN A C 1
ATOM 597 O O . ASN A 1 82 ? 0.22662 33.04704 -6.28156 1.000 67.81817 82 ASN A O 1
ATOM 602 N N . ALA A 1 83 ? -1.42527 31.65431 -5.67329 1.000 65.83498 83 ALA A N 1
ATOM 603 C CA . ALA A 1 83 ? -1.22268 31.90649 -4.25327 1.000 63.26075 83 ALA A CA 1
ATOM 604 C C . ALA A 1 83 ? 0.13173 31.36540 -3.80733 1.000 56.59645 83 ALA A C 1
ATOM 605 O O . ALA A 1 83 ? 0.48119 30.22825 -4.14250 1.000 62.40360 83 ALA A O 1
ATOM 607 N N . PRO A 1 84 ? 0.92828 32.14812 -3.06710 1.000 61.87562 84 PRO A N 1
ATOM 608 C CA . PRO A 1 84 ? 0.67383 33.53534 -2.65298 1.000 62.92167 84 PRO A CA 1
ATOM 609 C C . PRO A 1 84 ? 1.00564 34.53447 -3.75702 1.000 63.93470 84 PRO A C 1
ATOM 610 O O . PRO A 1 84 ? 2.08044 34.48652 -4.35045 1.000 60.54887 84 PRO A O 1
ATOM 614 N N . GLY A 1 85 ? 0.08560 35.44649 -4.06054 1.000 61.71577 85 GLY A N 1
ATOM 615 C CA . GLY A 1 85 ? 0.31835 36.44069 -5.08894 1.000 66.38666 85 GLY A CA 1
ATOM 616 C C . GLY A 1 85 ? 1.29506 37.51131 -4.65128 1.000 68.16712 85 GLY A C 1
ATOM 617 O O . GLY A 1 85 ? 0.97187 38.34737 -3.80279 1.000 74.16263 85 GLY A O 1
ATOM 618 N N . THR A 1 86 ? 2.49400 37.49956 -5.22740 1.000 69.03789 86 THR A N 1
ATOM 619 C CA . THR A 1 86 ? 3.55002 38.42455 -4.82868 1.000 71.28598 86 THR A CA 1
ATOM 620 C C . THR A 1 86 ? 3.24900 39.81195 -5.38577 1.000 79.82694 86 THR A C 1
ATOM 621 O O . THR A 1 86 ? 3.25208 40.01446 -6.60462 1.000 81.86727 86 THR A O 1
ATOM 625 N N . ILE A 1 87 ? 2.98708 40.76635 -4.49798 1.000 74.60759 87 ILE A N 1
ATOM 626 C CA . ILE A 1 87 ? 2.80846 42.16556 -4.86878 1.000 86.67103 87 ILE A CA 1
ATOM 627 C C . ILE A 1 87 ? 4.13207 42.87074 -4.60141 1.000 86.41451 87 ILE A C 1
ATOM 628 O O . ILE A 1 87 ? 4.48888 43.12203 -3.44515 1.000 82.58691 87 ILE A O 1
ATOM 633 N N . ASP A 1 88 ? 4.86682 43.18297 -5.66715 1.000 85.05084 88 ASP A N 1
ATOM 634 C CA . ASP A 1 88 ? 6.18924 43.77607 -5.51960 1.000 88.41811 88 ASP A CA 1
ATOM 635 C C . ASP A 1 88 ? 6.09798 45.15343 -4.87061 1.000 94.34198 88 ASP A C 1
ATOM 636 O O . ASP A 1 88 ? 5.07661 45.83946 -4.95374 1.000 94.78364 88 ASP A O 1
ATOM 641 N N . ALA A 1 89 ? 7.18844 45.55432 -4.21138 1.000 97.53477 89 ALA A N 1
ATOM 642 C CA . ALA A 1 89 ? 7.20653 46.84115 -3.52409 1.000 103.42230 89 ALA A CA 1
ATOM 643 C C . ALA A 1 89 ? 7.10612 48.00465 -4.50177 1.000 103.54387 89 ALA A C 1
ATOM 644 O O . ALA A 1 89 ? 6.56858 49.06220 -4.15323 1.000 101.09207 89 ALA A O 1
ATOM 646 N N . ASP A 1 90 ? 7.61044 47.83105 -5.72445 1.000 104.24291 90 ASP A N 1
ATOM 647 C CA . ASP A 1 90 ? 7.59035 48.88148 -6.73453 1.000 111.89673 90 ASP A CA 1
ATOM 648 C C . ASP A 1 90 ? 6.39131 48.77795 -7.66682 1.000 111.44897 90 ASP A C 1
ATOM 649 O O . ASP A 1 90 ? 6.46151 49.24503 -8.81103 1.000 111.75138 90 ASP A O 1
ATOM 654 N N . TYR A 1 91 ? 5.29656 48.17169 -7.21598 1.000 105.84979 91 TYR A N 1
ATOM 655 C CA . TYR A 1 91 ? 4.10058 48.07305 -8.04022 1.000 108.12995 91 TYR A CA 1
ATOM 656 C C . TYR A 1 91 ? 3.26222 49.33354 -7.86589 1.000 101.70764 91 TYR A C 1
ATOM 657 O O . TYR A 1 91 ? 2.84432 49.66081 -6.74920 1.000 109.15952 91 TYR A O 1
ATOM 666 N N . ARG A 1 92 ? 3.02991 50.04534 -8.96887 1.000 101.98643 92 ARG A N 1
ATOM 667 C CA . ARG A 1 92 ? 2.20742 51.24772 -8.96648 1.000 110.73586 92 ARG A CA 1
ATOM 668 C C . ARG A 1 92 ? 0.97990 51.09913 -9.85802 1.000 113.98116 92 ARG A C 1
ATOM 669 O O . ARG A 1 92 ? 0.38571 52.10298 -10.26567 1.000 107.59465 92 ARG A O 1
ATOM 677 N N . GLY A 1 93 ? 0.59156 49.86273 -10.17163 1.000 109.49740 93 GLY A N 1
ATOM 678 C CA . GLY A 1 93 ? -0.60317 49.59482 -10.93860 1.000 107.42343 93 GLY A CA 1
ATOM 679 C C . GLY A 1 93 ? -1.73697 49.09299 -10.06220 1.000 107.11554 93 GLY A C 1
ATOM 680 O O . GLY A 1 93 ? -1.65932 49.08684 -8.83191 1.000 105.85070 93 GLY A O 1
ATOM 681 N N . GLU A 1 94 ? -2.81259 48.66236 -10.72011 1.000 107.10333 94 GLU A N 1
ATOM 682 C CA . GLU A 1 94 ? -3.97754 48.17108 -9.99977 1.000 104.62234 94 GLU A CA 1
ATOM 683 C C . GLU A 1 94 ? -3.76938 46.71540 -9.59956 1.000 103.04684 94 GLU A C 1
ATOM 684 O O . GLU A 1 94 ? -3.43375 45.87442 -10.43836 1.000 102.48101 94 GLU A O 1
ATOM 690 N N . VAL A 1 95 ? -3.95475 46.42281 -8.31130 1.000 102.42400 95 VAL A N 1
ATOM 691 C CA . VAL A 1 95 ? -3.81668 45.05498 -7.82299 1.000 98.03303 95 VAL A CA 1
ATOM 692 C C . VAL A 1 95 ? -5.01375 44.23214 -8.27869 1.000 93.68150 95 VAL A C 1
ATOM 693 O O . VAL A 1 95 ? -6.17070 44.63723 -8.10512 1.000 85.87331 95 VAL A O 1
ATOM 697 N N . LYS A 1 96 ? -4.74143 43.07085 -8.86802 1.000 87.55825 96 LYS A N 1
ATOM 698 C CA . LYS A 1 96 ? -5.78094 42.16890 -9.33893 1.000 86.43686 96 LYS A CA 1
ATOM 699 C C . LYS A 1 96 ? -5.59840 40.78975 -8.71788 1.000 85.56686 96 LYS A C 1
ATOM 700 O O . LYS A 1 96 ? -4.48144 40.37938 -8.38646 1.000 75.33836 96 LYS A O 1
ATOM 706 N N . VAL A 1 97 ? -6.71104 40.07647 -8.56452 1.000 87.75949 97 VAL A N 1
ATOM 707 C CA . VAL A 1 97 ? -6.74144 38.78100 -7.89642 1.000 72.10318 97 VAL A CA 1
ATOM 708 C C . VAL A 1 97 ? -7.20142 37.73148 -8.89730 1.000 81.72465 97 VAL A C 1
ATOM 709 O O . VAL A 1 97 ? -8.19991 37.93112 -9.59898 1.000 96.60040 97 VAL A O 1
ATOM 713 N N . ILE A 1 98 ? -6.47580 36.61877 -8.95942 1.000 71.15336 98 ILE A N 1
ATOM 714 C CA . ILE A 1 98 ? -6.76201 35.53320 -9.89049 1.000 83.51333 98 ILE A CA 1
ATOM 715 C C . ILE A 1 98 ? -7.48932 34.44282 -9.11072 1.000 81.47818 98 ILE A C 1
ATOM 716 O O . ILE A 1 98 ? -6.87777 33.69187 -8.34600 1.000 76.52005 98 ILE A O 1
ATOM 721 N N . LEU A 1 99 ? -8.799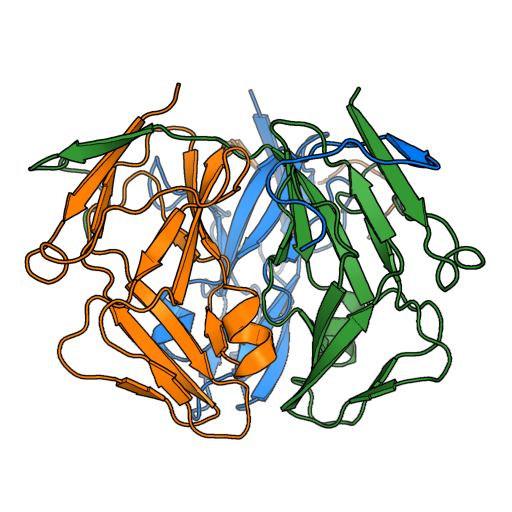96 34.35319 -9.30314 1.000 82.18859 99 LEU A N 1
ATOM 722 C CA . LEU A 1 99 ? -9.59731 33.28851 -8.71611 1.000 77.24568 99 LEU A CA 1
ATOM 723 C C . LEU A 1 99 ? -9.65281 32.09203 -9.65962 1.000 82.81022 99 LEU A C 1
ATOM 724 O O . LEU A 1 99 ? -9.38957 32.20389 -10.85873 1.000 96.75079 99 LEU A O 1
ATOM 729 N N . VAL A 1 100 ? -9.99894 30.93572 -9.10000 1.000 83.79470 100 VAL A N 1
ATOM 730 C CA . VAL A 1 100 ? -10.13745 29.71427 -9.88677 1.000 89.65443 100 VAL A CA 1
ATOM 731 C C . VAL A 1 100 ? -11.01178 28.74181 -9.10730 1.000 90.81719 100 VAL A C 1
ATOM 732 O O . VAL A 1 100 ? -10.88504 28.60910 -7.88675 1.000 91.17578 100 VAL A O 1
ATOM 736 N N . ASN A 1 101 ? -11.91068 28.07119 -9.82401 1.000 100.27085 101 ASN A N 1
ATOM 737 C CA . ASN A 1 101 ? -12.84839 27.13118 -9.22358 1.000 100.55313 101 ASN A CA 1
ATOM 738 C C . ASN A 1 101 ? -12.27006 25.72414 -9.30042 1.000 97.97910 101 ASN A C 1
ATOM 739 O O . ASN A 1 101 ? -11.97332 25.22835 -10.39264 1.000 103.20174 101 ASN A O 1
ATOM 744 N N . LEU A 1 102 ? -12.11579 25.08327 -8.14317 1.000 103.00267 102 LEU A N 1
ATOM 745 C CA . LEU A 1 102 ? -11.70959 23.68652 -8.07208 1.000 94.13987 102 LEU A CA 1
ATOM 746 C C . LEU A 1 102 ? -12.82443 22.79015 -7.55071 1.000 93.16047 102 LEU A C 1
ATOM 747 O O . LEU A 1 102 ? -12.59662 21.59633 -7.32920 1.000 97.95133 102 LEU A O 1
ATOM 752 N N . GLY A 1 103 ? -14.02384 23.33939 -7.34577 1.000 97.51317 103 GLY A N 1
ATOM 753 C CA . GLY A 1 103 ? -15.18083 22.54438 -6.99815 1.000 101.79036 103 GLY A CA 1
ATOM 754 C C . GLY A 1 103 ? -15.95120 22.10080 -8.22984 1.000 114.15880 103 GLY A C 1
ATOM 755 O O . GLY A 1 103 ? -15.59296 22.39766 -9.36858 1.000 122.35628 103 GLY A O 1
ATOM 756 N N . ASN A 1 104 ? -17.03788 21.37059 -7.98405 1.000 126.79002 104 ASN A N 1
ATOM 757 C CA . ASN A 1 104 ? -17.87719 20.84630 -9.05314 1.000 127.90021 104 ASN A CA 1
ATOM 758 C C . ASN A 1 104 ? -19.16098 21.64467 -9.24421 1.000 132.82135 104 ASN A C 1
ATOM 759 O O . ASN A 1 104 ? -20.07691 21.17074 -9.92374 1.000 131.69454 104 ASN A O 1
ATOM 764 N N . GLU A 1 105 ? -19.25074 22.83910 -8.66404 1.000 153.08022 105 GLU A N 1
ATOM 765 C CA . GLU A 1 105 ? -20.42398 23.68837 -8.79950 1.000 151.15872 105 GLU A CA 1
ATOM 766 C C . GLU A 1 105 ? -20.00011 25.06468 -9.29068 1.000 150.43023 105 GLU A C 1
ATOM 767 O O . GLU A 1 105 ? -18.89638 25.53239 -8.99756 1.000 150.84789 105 GLU A O 1
ATOM 773 N N . GLU A 1 106 ? -20.88776 25.71053 -10.04248 1.000 138.04987 106 GLU A N 1
ATOM 774 C CA . GLU A 1 106 ? -20.63992 27.07994 -10.47063 1.000 132.04294 106 GLU A CA 1
ATOM 775 C C . GLU A 1 106 ? -20.79546 28.03161 -9.29070 1.000 127.62766 106 GLU A C 1
ATOM 776 O O . GLU A 1 106 ? -21.68521 27.86663 -8.45159 1.000 124.33215 106 GLU A O 1
ATOM 778 N N . VAL A 1 107 ? -19.92071 29.03176 -9.22737 1.000 123.79537 107 VAL A N 1
ATOM 779 C CA . VAL A 1 107 ? -19.87812 29.97831 -8.12020 1.000 124.09843 107 VAL A CA 1
ATOM 780 C C . VAL A 1 107 ? -20.22518 31.36497 -8.64429 1.000 126.06326 107 VAL A C 1
ATOM 781 O O . VAL A 1 107 ? -19.83228 31.73652 -9.75537 1.000 128.17918 107 VAL A O 1
ATOM 785 N N . VAL A 1 108 ? -20.97256 32.12333 -7.84671 1.000 131.96519 108 VAL A N 1
ATOM 786 C CA . VAL A 1 108 ? -21.37882 33.48165 -8.18811 1.000 132.24255 108 VAL A CA 1
ATOM 787 C C . VAL A 1 108 ? -20.67210 34.43254 -7.23244 1.000 129.43239 108 VAL A C 1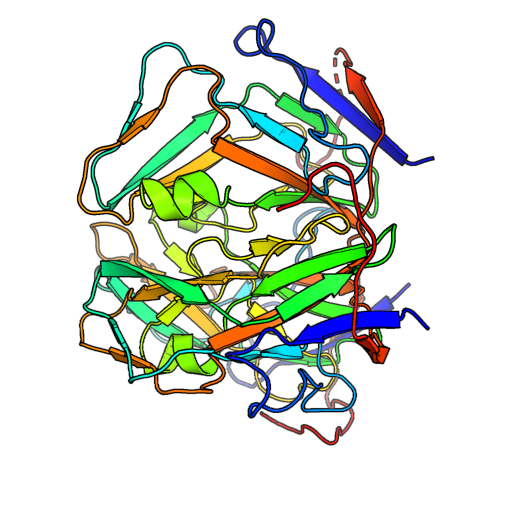
ATOM 788 O O . VAL A 1 108 ? -20.82933 34.32581 -6.00955 1.000 126.77693 108 VAL A O 1
ATOM 792 N N . ILE A 1 109 ? -19.89582 35.35941 -7.78648 1.000 129.26924 109 ILE A N 1
ATOM 793 C CA . ILE A 1 109 ? -19.10640 36.30189 -7.00190 1.000 123.87919 109 ILE A CA 1
ATOM 794 C C . ILE A 1 109 ? -19.81699 37.64764 -7.00521 1.000 125.97982 109 ILE A C 1
ATOM 795 O O . ILE A 1 109 ? -19.99653 38.26341 -8.06285 1.000 126.23456 109 ILE A O 1
ATOM 800 N N . GLU A 1 110 ? -20.21377 38.10557 -5.82198 1.000 136.47086 110 GLU A N 1
ATOM 801 C CA . GLU A 1 110 ? -20.90633 39.37478 -5.67946 1.000 135.48569 110 GLU A CA 1
ATOM 802 C C . GLU A 1 110 ? -19.92656 40.54122 -5.78627 1.000 135.74300 110 GLU A C 1
ATOM 803 O O . GLU A 1 110 ? -18.71343 40.39065 -5.61477 1.000 132.18548 110 GLU A O 1
ATOM 809 N N . ARG A 1 111 ? -20.47455 41.71874 -6.07812 1.000 126.09490 111 ARG A N 1
ATOM 810 C CA . ARG A 1 111 ? -19.66660 42.92918 -6.13723 1.000 119.01257 111 ARG A CA 1
ATOM 811 C C . ARG A 1 111 ? -19.29664 43.37870 -4.72908 1.000 116.07691 111 ARG A C 1
ATOM 812 O O . ARG A 1 111 ? -20.16375 43.51897 -3.86080 1.000 105.38109 111 ARG A O 1
ATOM 814 N N . GLY A 1 112 ? -18.00438 43.60411 -4.50414 1.000 116.23062 112 GLY A N 1
ATOM 815 C CA . GLY A 1 112 ? -17.50921 43.95446 -3.19152 1.000 110.41526 112 GLY A CA 1
ATOM 816 C C . GLY A 1 112 ? -17.29809 42.78637 -2.25557 1.000 110.89476 112 GLY A C 1
ATOM 817 O O . GLY A 1 112 ? -16.96438 43.00617 -1.08428 1.000 108.06194 112 GLY A O 1
ATOM 818 N N . GLU A 1 113 ? -17.47960 41.55626 -2.72667 1.000 113.89389 113 GLU A N 1
ATOM 819 C CA . GLU A 1 113 ? -17.31538 40.39439 -1.86618 1.000 120.96278 113 GLU A CA 1
ATOM 820 C C . GLU A 1 113 ? -15.83652 40.12206 -1.61995 1.000 106.45524 113 GLU A C 1
ATOM 821 O O . GLU A 1 113 ? -15.00263 40.27090 -2.51768 1.000 103.43571 113 GLU A O 1
ATOM 827 N N . ARG A 1 114 ? -15.51262 39.73732 -0.38691 1.000 106.44536 114 ARG A N 1
ATOM 828 C CA . ARG A 1 114 ? -14.13704 39.41292 -0.03032 1.000 101.62369 114 ARG A CA 1
ATOM 829 C C . ARG A 1 114 ? -13.68986 38.16821 -0.78681 1.000 101.52944 114 ARG A C 1
ATOM 830 O O . ARG A 1 114 ? -14.27570 37.09222 -0.62807 1.000 108.11654 114 ARG A O 1
ATOM 832 N N . ILE A 1 115 ? -12.65526 38.31596 -1.61007 1.000 93.60834 115 ILE A N 1
ATOM 833 C CA . ILE A 1 115 ? -12.16415 37.22178 -2.43581 1.000 86.47215 115 ILE A CA 1
ATOM 834 C C . ILE A 1 115 ? -10.81073 36.69615 -1.97597 1.000 88.00933 115 ILE A C 1
ATOM 835 O O . ILE A 1 115 ? -10.48186 35.53810 -2.27838 1.000 84.96182 115 ILE A O 1
ATOM 840 N N . ALA A 1 116 ? -10.02006 37.49629 -1.26874 1.000 83.46760 116 ALA A N 1
ATOM 841 C CA . ALA A 1 116 ? -8.71260 37.07699 -0.78409 1.000 75.53755 116 ALA A CA 1
ATOM 842 C C . ALA A 1 116 ? -8.30290 38.02020 0.33881 1.000 84.16782 116 ALA A C 1
ATOM 843 O O . ALA A 1 116 ? -9.04584 38.93175 0.71288 1.000 86.52804 116 ALA A O 1
ATOM 845 N N . GLN A 1 117 ? -7.11054 37.79350 0.87973 1.000 75.90383 117 GLN A N 1
ATOM 846 C CA . GLN A 1 117 ? -6.55158 38.66965 1.89502 1.000 78.65867 117 GLN A CA 1
ATOM 847 C C . GLN A 1 117 ? -5.15229 39.10196 1.48574 1.000 79.85281 117 GLN A C 1
ATOM 848 O O . GLN A 1 117 ? -4.40447 38.34038 0.86682 1.000 72.48275 117 GLN A O 1
ATOM 854 N N . LEU A 1 118 ? -4.81309 40.34161 1.82990 1.000 83.03958 118 LEU A N 1
ATOM 855 C CA . LEU A 1 118 ? -3.51173 40.92588 1.53163 1.000 80.84092 118 LEU A CA 1
ATOM 856 C C . LEU A 1 118 ? -2.70313 41.00023 2.81887 1.000 75.64378 118 LEU A C 1
ATOM 857 O O . LEU A 1 118 ? -3.09022 41.70283 3.75881 1.000 88.67904 118 LEU A O 1
ATOM 862 N N . VAL A 1 119 ? -1.58786 40.27680 2.85937 1.000 74.34814 119 VAL A N 1
ATOM 863 C CA . VAL A 1 119 ? -0.72740 40.20280 4.03415 1.000 82.91489 119 VAL A CA 1
ATOM 864 C C . VAL A 1 119 ? 0.57242 40.93064 3.72625 1.000 83.10566 119 VAL A C 1
ATOM 865 O O . VAL A 1 119 ? 1.22658 40.64503 2.71574 1.000 86.87421 119 VAL A O 1
ATOM 869 N N . ILE A 1 120 ? 0.94432 41.86737 4.59345 1.000 82.68974 120 ILE A N 1
ATOM 870 C CA . ILE A 1 120 ? 2.19964 42.59692 4.46140 1.000 88.60255 120 ILE A CA 1
ATOM 871 C C . ILE A 1 120 ? 3.26452 41.88501 5.28308 1.000 88.24631 120 ILE A C 1
ATOM 872 O O . ILE A 1 120 ? 3.06316 41.60559 6.47106 1.000 91.40422 120 ILE A O 1
ATOM 877 N N . ALA A 1 121 ? 4.39723 41.59152 4.65370 1.000 90.99926 121 ALA A N 1
ATOM 878 C CA . ALA A 1 121 ? 5.47763 40.85167 5.28405 1.000 100.89180 121 ALA A CA 1
ATOM 879 C C . ALA A 1 121 ? 6.81238 41.43039 4.84294 1.000 108.32055 121 ALA A C 1
ATOM 880 O O . ALA A 1 121 ? 6.92011 41.97893 3.73949 1.000 104.47489 121 ALA A O 1
ATOM 882 N N . PRO A 1 122 ? 7.84306 41.33233 5.68463 1.000 122.27554 122 PRO A N 1
ATOM 883 C CA . PRO A 1 122 ? 9.17027 41.82382 5.28860 1.000 123.22223 122 PRO A CA 1
ATOM 884 C C . PRO A 1 122 ? 9.84943 40.85492 4.32971 1.000 121.59752 122 PRO A C 1
ATOM 885 O O . PRO A 1 122 ? 9.86041 39.64174 4.55223 1.000 119.85877 122 PRO A O 1
ATOM 889 N N . VAL A 1 123 ? 10.41371 41.40061 3.25626 1.000 110.89548 123 VAL A N 1
ATOM 890 C CA . VAL A 1 123 ? 11.16516 40.63148 2.27264 1.000 109.48202 123 VAL A CA 1
ATOM 891 C C . VAL A 1 123 ? 12.62663 41.04687 2.36329 1.000 108.71943 123 VAL A C 1
ATOM 892 O O . VAL A 1 123 ? 12.93596 42.22118 2.59942 1.000 108.72206 123 VAL A O 1
ATOM 896 N N . GLN A 1 124 ? 13.52419 40.08015 2.19528 1.000 102.70245 124 GLN A N 1
ATOM 897 C CA . GLN A 1 124 ? 14.95692 40.30086 2.33969 1.000 109.57756 124 GLN A CA 1
ATOM 898 C C . GLN A 1 124 ? 15.61169 40.28520 0.96540 1.000 110.36690 124 GLN A C 1
ATOM 899 O O . GLN A 1 124 ? 15.60069 39.25684 0.27940 1.000 102.99456 124 GLN A O 1
ATOM 905 N N . ARG A 1 125 ? 16.17144 41.42455 0.56735 1.000 108.46021 125 ARG A N 1
ATOM 906 C CA . ARG A 1 125 ? 16.97588 41.48200 -0.64391 1.000 103.58841 125 ARG A CA 1
ATOM 907 C C . ARG A 1 125 ? 18.30227 40.77169 -0.40903 1.000 102.43227 125 ARG A C 1
ATOM 908 O O . ARG A 1 125 ? 18.88685 40.85786 0.67492 1.000 102.13420 125 ARG A O 1
ATOM 916 N N . VAL A 1 126 ? 18.77822 40.06112 -1.42907 1.000 105.13240 126 VAL A N 1
ATOM 917 C CA . VAL A 1 126 ? 19.97892 39.24772 -1.29926 1.000 108.20446 126 VAL A CA 1
ATOM 918 C C . VAL A 1 126 ? 20.87582 39.47030 -2.50992 1.000 100.53471 126 VAL A C 1
ATOM 919 O O . VAL A 1 126 ? 20.41097 39.80986 -3.60264 1.000 97.74371 126 VAL A O 1
ATOM 923 N N . GLU A 1 127 ? 22.17696 39.29149 -2.29985 1.000 103.25678 127 GLU A N 1
ATOM 924 C CA . GLU A 1 127 ? 23.17694 39.45901 -3.34553 1.000 105.52224 127 GLU A CA 1
ATOM 925 C C . GLU A 1 127 ? 23.56128 38.08664 -3.88285 1.000 108.10593 127 GLU A C 1
ATOM 926 O O . GLU A 1 127 ? 24.02239 37.22582 -3.12550 1.000 108.76072 127 GLU A O 1
ATOM 928 N N . VAL A 1 128 ? 23.37074 37.88677 -5.18367 1.000 111.51453 128 VAL A N 1
ATOM 929 C CA . VAL A 1 128 ? 23.64908 36.60186 -5.81701 1.000 111.73156 128 VAL A CA 1
ATOM 930 C C . VAL A 1 128 ? 25.13785 36.53704 -6.14100 1.000 110.30316 128 VAL A C 1
ATOM 931 O O . VAL A 1 128 ? 25.61448 37.20882 -7.05881 1.000 113.76764 128 VAL A O 1
ATOM 935 N N . VAL A 1 129 ? 25.87387 35.72733 -5.38579 1.000 104.18693 129 VAL A N 1
ATOM 936 C CA . VAL A 1 129 ? 27.29118 35.48305 -5.62563 1.000 115.29671 129 VAL A CA 1
ATOM 937 C C . VAL A 1 129 ? 27.44738 33.99954 -5.93165 1.000 120.99945 129 VAL A C 1
ATOM 938 O O . VAL A 1 129 ? 27.18155 33.14734 -5.07316 1.000 118.83587 129 VAL A O 1
ATOM 942 N N . GLU A 1 130 ? 27.85789 33.68731 -7.15815 1.000 118.78648 130 GLU A N 1
ATOM 943 C CA . GLU A 1 130 ? 28.02300 32.29584 -7.55267 1.000 118.58520 130 GLU A CA 1
ATOM 944 C C . GLU A 1 130 ? 29.25756 31.69396 -6.89578 1.000 116.79381 130 GLU A C 1
ATOM 945 O O . GLU A 1 130 ? 30.32897 32.30603 -6.86749 1.000 115.41109 130 GLU A O 1
ATOM 951 N N . VAL A 1 131 ? 29.09749 30.48438 -6.36261 1.000 113.73506 131 VAL A N 1
ATOM 952 C CA . VAL A 1 131 ? 30.17329 29.76317 -5.70196 1.000 112.48388 131 VAL A CA 1
ATOM 953 C C . VAL A 1 131 ? 30.38486 28.43453 -6.41755 1.000 114.05888 131 VAL A C 1
ATOM 954 O O . VAL A 1 131 ? 29.56192 27.99330 -7.21965 1.000 109.67049 131 VAL A O 1
ATOM 958 N N . GLU A 1 132 ? 31.51555 27.80170 -6.11400 1.000 120.04588 132 GLU A N 1
ATOM 959 C CA . GLU A 1 132 ? 31.83934 26.47711 -6.62179 1.000 118.58082 132 GLU A CA 1
ATOM 960 C C . GLU A 1 132 ? 31.63166 25.38680 -5.58091 1.000 117.70661 132 GLU A C 1
ATOM 961 O O . GLU A 1 132 ? 31.88218 24.21265 -5.87182 1.000 115.07755 132 GLU A O 1
ATOM 963 N N . GLU A 1 133 ? 31.18087 25.74525 -4.38082 1.000 117.07056 133 GLU A N 1
ATOM 964 C CA . GLU A 1 133 ? 30.96141 24.77463 -3.31955 1.000 117.04501 133 GLU A CA 1
ATOM 965 C C . GLU A 1 133 ? 30.04446 25.38606 -2.27157 1.000 113.58838 133 GLU A C 1
ATOM 966 O O . GLU A 1 133 ? 30.19128 26.55906 -1.91936 1.000 115.65919 133 GLU A O 1
ATOM 968 N N . VAL A 1 134 ? 29.10340 24.58580 -1.78259 1.000 113.01763 134 VAL A N 1
ATOM 969 C CA . VAL A 1 134 ? 28.21774 24.99203 -0.70262 1.000 109.83302 134 VAL A CA 1
ATOM 970 C C . VAL A 1 134 ? 28.63994 24.26529 0.56658 1.000 116.18402 134 VAL A C 1
ATOM 971 O O . VAL A 1 134 ? 29.27228 23.20439 0.52946 1.000 112.28887 134 VAL A O 1
ATOM 975 N N . SER A 1 135 ? 28.28608 24.85504 1.70575 1.000 118.92804 135 SER A N 1
ATOM 976 C CA . SER A 1 135 ? 28.65009 24.27979 2.99163 1.000 113.88079 135 SER A CA 1
ATOM 977 C C . SER A 1 135 ? 27.89794 22.97556 3.23071 1.000 113.74007 135 SER A C 1
ATOM 978 O O . SER A 1 135 ? 26.75918 22.79706 2.79013 1.000 109.41802 135 SER A O 1
ATOM 981 N N . GLN A 1 136 ? 28.55503 22.05399 3.93039 1.000 106.87953 136 GLN A N 1
ATOM 982 C CA . GLN A 1 136 ? 27.94168 20.77758 4.26511 1.000 108.30248 136 GLN A CA 1
ATOM 983 C C . GLN A 1 136 ? 26.98561 20.93765 5.43819 1.000 102.80032 136 GLN A C 1
ATOM 984 O O . GLN A 1 136 ? 27.30224 21.59572 6.43330 1.000 95.96276 136 GLN A O 1
ATOM 990 N N . THR A 1 137 ? 25.81035 20.33205 5.31455 1.000 107.96310 137 THR A N 1
ATOM 991 C CA . THR A 1 137 ? 24.81597 20.32085 6.37388 1.000 109.87591 137 THR A CA 1
ATOM 992 C C . THR A 1 137 ? 24.46565 18.88429 6.73473 1.000 116.31400 137 THR A C 1
ATOM 993 O O . THR A 1 137 ? 24.83970 17.93158 6.04587 1.000 120.73014 137 THR A O 1
ATOM 997 N N . GLN A 1 138 ? 23.73338 18.74217 7.83983 1.000 124.11134 138 GLN A N 1
ATOM 998 C CA . GLN A 1 138 ? 23.27173 17.42468 8.25962 1.000 122.94011 138 GLN A CA 1
ATOM 999 C C . GLN A 1 138 ? 22.14683 16.91766 7.36750 1.000 124.68149 138 GLN A C 1
ATOM 1000 O O . GLN A 1 138 ? 22.01285 15.70422 7.17223 1.000 124.47961 138 GLN A O 1
ATOM 1006 N N . ARG A 1 139 ? 21.33562 17.82411 6.81582 1.000 118.96265 139 ARG A N 1
ATOM 1007 C CA . ARG A 1 139 ? 20.31088 17.41112 5.86251 1.000 110.68523 139 ARG A CA 1
ATOM 1008 C C . ARG A 1 139 ? 20.93924 16.88822 4.57772 1.000 120.00813 139 ARG A C 1
ATOM 1009 O O . ARG A 1 139 ? 20.45584 15.91065 3.99517 1.000 122.09372 139 ARG A O 1
ATOM 1017 N N . GLY A 1 140 ? 22.01456 17.52719 4.12189 1.000 134.19291 140 GLY A N 1
ATOM 1018 C CA . GLY A 1 140 ? 22.71553 17.07022 2.94135 1.000 134.94004 140 GLY A CA 1
ATOM 1019 C C . GLY A 1 140 ? 21.94941 17.35195 1.65748 1.000 136.72602 140 GLY A C 1
ATOM 1020 O O . GLY A 1 140 ? 21.01897 18.16128 1.60598 1.000 129.25144 140 GLY A O 1
ATOM 1021 N N . GLU A 1 141 ? 22.36586 16.65744 0.60141 1.000 136.47920 141 GLU A N 1
ATOM 1022 C CA . GLU A 1 141 ? 21.74234 16.78954 -0.71313 1.000 140.52261 141 GLU A CA 1
ATOM 1023 C C . GLU A 1 141 ? 20.43129 16.01377 -0.69827 1.000 141.86819 141 GLU A C 1
ATOM 1024 O O . GLU A 1 141 ? 20.41194 14.79631 -0.89274 1.000 148.70966 141 GLU A O 1
ATOM 1030 N N . GLY A 1 142 ? 19.32875 16.71873 -0.46455 1.000 117.59813 142 GLY A N 1
ATOM 1031 C CA . GLY A 1 142 ? 18.02019 16.09278 -0.40372 1.000 122.34068 142 GLY A CA 1
ATOM 1032 C C . GLY A 1 142 ? 17.52408 15.56365 -1.73568 1.000 122.11509 142 GLY A C 1
ATOM 1033 O O . GLY A 1 142 ? 18.10721 15.84019 -2.78367 1.000 107.69879 142 GLY A O 1
ATOM 1034 N N . LYS B 1 3 ? 13.99501 33.43764 22.62918 1.000 116.83927 3 LYS B N 1
ATOM 1035 C CA . LYS B 1 3 ? 13.36546 32.66724 21.56228 1.000 124.03591 3 LYS B CA 1
ATOM 1036 C C . LYS B 1 3 ? 11.84392 32.71212 21.67281 1.000 125.14068 3 LYS B C 1
ATOM 1037 O O . LYS B 1 3 ? 11.29506 32.86269 22.76293 1.000 129.47703 3 LYS B O 1
ATOM 1039 N N . VAL B 1 4 ? 11.16776 32.57549 20.53757 1.000 102.32410 4 VAL B N 1
ATOM 1040 C CA . VAL B 1 4 ? 9.70966 32.61362 20.50741 1.000 100.43878 4 VAL B CA 1
ATOM 1041 C C . VAL B 1 4 ? 9.16495 31.24927 20.90892 1.000 92.49483 4 VAL B C 1
ATOM 1042 O O . VAL B 1 4 ? 9.62566 30.21301 20.41561 1.000 98.29465 4 VAL B O 1
ATOM 1044 N N . ILE B 1 5 ? 8.18078 31.24552 21.80356 1.000 85.81946 5 ILE B N 1
ATOM 1045 C CA . ILE B 1 5 ? 7.55199 30.01825 22.27581 1.000 87.36965 5 ILE B CA 1
ATOM 1046 C C . ILE B 1 5 ? 6.23601 29.82350 21.53639 1.000 93.45204 5 ILE B C 1
ATOM 1047 O O . ILE B 1 5 ? 5.54865 30.78697 21.18255 1.000 91.40222 5 ILE B O 1
ATOM 1052 N N . LEU B 1 6 ? 5.88147 28.56220 21.29954 1.000 92.40891 6 LEU B N 1
ATOM 1053 C CA . LEU B 1 6 ? 4.64465 28.19460 20.61629 1.000 94.96079 6 LEU B CA 1
ATOM 1054 C C . LEU B 1 6 ? 3.91009 27.20195 21.50994 1.000 83.18287 6 LEU B C 1
ATOM 1055 O O . LEU B 1 6 ? 4.29945 26.03468 21.60293 1.000 89.34261 6 LEU B O 1
ATOM 1060 N N . LYS B 1 7 ? 2.84999 27.66948 22.16489 1.000 83.44484 7 LYS B N 1
ATOM 1061 C CA . LYS B 1 7 ? 2.04041 26.80814 23.01371 1.000 89.32764 7 LYS B CA 1
ATOM 1062 C C . LYS B 1 7 ? 1.08445 25.98917 22.15580 1.000 86.92784 7 LYS B C 1
ATOM 1063 O O . LYS B 1 7 ? 0.38046 26.53485 21.30038 1.000 84.05162 7 LYS B O 1
ATOM 1065 N N . ILE B 1 8 ? 1.06452 24.67774 22.38279 1.000 83.65689 8 ILE B N 1
ATOM 1066 C CA . ILE B 1 8 ? 0.22700 23.75483 21.62617 1.000 89.96542 8 ILE B CA 1
ATOM 1067 C C . ILE B 1 8 ? -0.52987 22.87023 22.60632 1.000 87.29186 8 ILE B C 1
ATOM 1068 O O . ILE B 1 8 ? 0.06743 22.30925 23.53128 1.000 90.55893 8 ILE B O 1
ATOM 1070 N N . LYS B 1 9 ? -1.83911 22.74538 22.40242 1.000 81.99451 9 LYS B N 1
ATOM 1071 C CA . LYS B 1 9 ? -2.69122 21.88281 23.20996 1.000 98.32223 9 LYS B CA 1
ATOM 1072 C C . LYS B 1 9 ? -3.26978 20.79247 22.32135 1.000 86.67575 9 LYS B C 1
ATOM 1073 O O . LYS B 1 9 ? -3.89713 21.08883 21.29925 1.000 86.21973 9 LYS B O 1
ATOM 1075 N N . ARG B 1 10 ? -3.06189 19.53811 22.71311 1.000 95.67495 10 ARG B N 1
ATOM 1076 C CA . ARG B 1 10 ? -3.46372 18.39263 21.90571 1.000 93.17182 10 ARG B CA 1
ATOM 1077 C C . ARG B 1 10 ? -4.88092 17.96769 22.27547 1.000 93.11395 10 ARG B C 1
ATOM 1078 O O . ARG B 1 10 ? -5.14068 17.56993 23.41685 1.000 98.40031 10 ARG B O 1
ATOM 1086 N N . LEU B 1 11 ? -5.79184 18.05328 21.30685 1.000 87.84227 11 LEU B N 1
ATOM 1087 C CA . LEU B 1 11 ? -7.16597 17.61938 21.49049 1.000 90.88423 11 LEU B CA 1
ATOM 1088 C C . LEU B 1 11 ? -7.21078 16.09918 21.65698 1.000 92.63292 11 LEU B C 1
ATOM 1089 O O . LEU B 1 11 ? -6.20508 15.41574 21.45063 1.000 93.34458 11 LEU B O 1
ATOM 1094 N N . PRO B 1 12 ? -8.36583 15.53999 22.05515 1.000 92.66606 12 PRO B N 1
ATOM 1095 C CA . PRO B 1 12 ? -8.43821 14.08156 22.27096 1.000 103.15615 12 PRO B CA 1
ATOM 1096 C C . PRO B 1 12 ? -7.92593 13.22976 21.11779 1.000 97.78696 12 PRO B C 1
ATOM 1097 O O . PRO B 1 12 ? -7.26983 12.21050 21.36497 1.000 102.38152 12 PRO B O 1
ATOM 1101 N N . HIS B 1 13 ? -8.19830 13.60908 19.86936 1.000 94.50449 13 HIS B N 1
ATOM 1102 C CA . HIS B 1 13 ? -7.78358 12.80186 18.72777 1.000 98.83533 13 HIS B CA 1
ATOM 1103 C C . HIS B 1 13 ? -6.34274 13.06606 18.29421 1.000 92.29346 13 HIS B C 1
ATOM 1104 O O . HIS B 1 13 ? -5.95579 12.65746 17.19328 1.000 96.76707 13 HIS B O 1
ATOM 1111 N N . ALA B 1 14 ? -5.53568 13.72291 19.13304 1.000 101.95140 14 ALA B N 1
ATOM 1112 C CA . ALA B 1 14 ? -4.13391 13.97382 18.81864 1.000 96.86737 14 ALA B CA 1
ATOM 1113 C C . ALA B 1 14 ? -3.21993 13.63917 19.99178 1.000 102.75535 14 ALA B C 1
ATOM 1114 O O . ALA B 1 14 ? -2.06689 14.07848 20.01471 1.000 104.83400 14 ALA B O 1
ATOM 1116 N N . GLN B 1 15 ? -3.71122 12.87588 20.96994 1.000 106.71325 15 GLN B N 1
ATOM 1117 C CA . GLN B 1 15 ? -2.89739 12.56526 22.14024 1.000 113.55284 15 GLN B CA 1
ATOM 1118 C C . GLN B 1 15 ? -1.83902 11.51905 21.81421 1.000 113.49768 15 GLN B C 1
ATOM 1119 O O . GLN B 1 15 ? -0.68675 11.63365 22.25102 1.000 115.76021 15 GLN B O 1
ATOM 1125 N N . ASP B 1 16 ? -2.21379 10.48678 21.05561 1.000 110.25938 16 ASP B N 1
ATOM 1126 C CA . ASP B 1 16 ? -1.28964 9.40062 20.75332 1.000 112.15656 16 ASP B CA 1
ATOM 1127 C C . ASP B 1 16 ? -0.22454 9.80130 19.74125 1.000 113.83840 16 ASP B C 1
ATOM 1128 O O . ASP B 1 16 ? 0.82857 9.15626 19.68019 1.000 116.62897 16 ASP B O 1
ATOM 1133 N N . LEU B 1 17 ? -0.47278 10.84149 18.95164 1.000 109.15368 17 LEU B N 1
ATOM 1134 C CA . LEU B 1 17 ? 0.47016 11.26327 17.93118 1.000 92.61159 17 LEU B CA 1
ATOM 1135 C C . LEU B 1 17 ? 1.54460 12.16708 18.53448 1.000 100.63682 17 LEU B C 1
ATOM 1136 O O . LEU B 1 17 ? 1.29723 12.86174 19.52397 1.000 99.77593 17 LEU B O 1
ATOM 1141 N N . PRO B 1 18 ? 2.74563 12.17490 17.95966 1.000 99.27529 18 PRO B N 1
ATOM 1142 C CA . PRO B 1 18 ? 3.83576 12.95532 18.55024 1.000 96.85339 18 PRO B CA 1
ATOM 1143 C C . PRO B 1 18 ? 3.64816 14.44695 18.32339 1.000 99.23574 18 PRO B C 1
ATOM 1144 O O . PRO B 1 18 ? 2.84950 14.88848 17.49402 1.000 91.84417 18 PRO B O 1
ATOM 1148 N N . LEU B 1 19 ? 4.40609 15.22683 19.09040 1.000 97.24533 19 LEU B N 1
ATOM 1149 C CA . LEU B 1 19 ? 4.35616 16.67214 18.95792 1.000 98.38188 19 LEU B CA 1
ATOM 1150 C C . LEU B 1 19 ? 4.88866 17.09326 17.58989 1.000 92.56951 19 LEU B C 1
ATOM 1151 O O . LEU B 1 19 ? 5.74098 16.41402 17.00918 1.000 96.25552 19 LEU B O 1
ATOM 1156 N N . PRO B 1 20 ? 4.39277 18.20079 17.04423 1.000 88.23783 20 PRO B N 1
ATOM 1157 C CA . PRO B 1 20 ? 5.03961 18.78455 15.86427 1.000 92.71976 20 PRO B CA 1
ATOM 1158 C C . PRO B 1 20 ? 6.46562 19.20316 16.19358 1.000 95.04125 20 PRO B C 1
ATOM 1159 O O . PRO B 1 20 ? 6.71284 19.92541 17.16233 1.000 91.56552 20 PRO B O 1
ATOM 1163 N N . SER B 1 21 ? 7.41000 18.72401 15.38707 1.000 95.10618 21 SER B N 1
ATOM 1164 C CA . SER B 1 21 ? 8.82523 18.97435 15.61344 1.000 89.75058 21 SER B CA 1
ATOM 1165 C C . SER B 1 21 ? 9.49881 19.27821 14.28270 1.000 82.33131 21 SER B C 1
ATOM 1166 O O . SER B 1 21 ? 8.93118 19.06211 13.20873 1.000 84.34066 21 SER B O 1
ATOM 1169 N N . TYR B 1 22 ? 10.72304 19.79357 14.36330 1.000 82.73151 22 TYR B N 1
ATOM 1170 C CA . TYR B 1 22 ? 11.52520 20.07266 13.18021 1.000 81.86324 22 TYR B CA 1
ATOM 1171 C C . TYR B 1 22 ? 12.34326 18.83994 12.81833 1.000 88.81733 22 TYR B C 1
ATOM 1172 O O . TYR B 1 22 ? 12.97336 18.22901 13.68761 1.000 96.62828 22 TYR B O 1
ATOM 1181 N N . ALA B 1 23 ? 12.32307 18.47303 11.53516 1.000 87.89909 23 ALA B N 1
ATOM 1182 C CA . ALA B 1 23 ? 13.07032 17.30174 11.08860 1.000 92.93627 23 ALA B CA 1
ATOM 1183 C C . ALA B 1 23 ? 14.57001 17.52649 11.22246 1.000 92.75791 23 ALA B C 1
ATOM 1184 O O . ALA B 1 23 ? 15.28869 16.68977 11.78133 1.000 94.26400 23 ALA B O 1
ATOM 1186 N N . THR B 1 24 ? 15.05773 18.65043 10.71827 1.000 95.71272 24 THR B N 1
ATOM 1187 C CA . THR B 1 24 ? 16.46075 19.02068 10.77554 1.000 97.12744 24 THR B CA 1
ATOM 1188 C C . THR B 1 24 ? 16.62131 20.29113 11.60111 1.000 94.57862 24 THR B C 1
ATOM 1189 O O . THR B 1 24 ? 15.67618 21.07838 11.72840 1.000 93.13797 24 THR B O 1
ATOM 1193 N N . PRO B 1 25 ? 17.80623 20.53030 12.17549 1.000 103.11903 25 PRO B N 1
ATOM 1194 C CA . PRO B 1 25 ? 18.00377 21.74438 12.98670 1.000 104.34492 25 PRO B CA 1
ATOM 1195 C C . PRO B 1 25 ? 17.87041 23.05363 12.21448 1.000 105.54665 25 PRO B C 1
ATOM 1196 O O . PRO B 1 25 ? 18.02809 24.11876 12.81557 1.000 111.08614 25 PRO B O 1
ATOM 1200 N N . HIS B 1 26 ? 17.59214 23.01890 10.90826 1.000 104.92950 26 HIS B N 1
ATOM 1201 C CA . HIS B 1 26 ? 17.33252 24.22663 10.13066 1.000 100.20505 26 HIS B CA 1
ATOM 1202 C C . HIS B 1 26 ? 16.06138 24.08315 9.30573 1.000 96.97785 26 HIS B C 1
ATOM 1203 O O . HIS B 1 26 ? 15.93226 24.70077 8.24764 1.000 98.31739 26 HIS B O 1
ATOM 1210 N N . SER B 1 27 ? 15.11005 23.28504 9.78270 1.000 96.90286 27 SER B N 1
ATOM 1211 C CA . SER B 1 27 ? 13.84373 23.13013 9.08487 1.000 93.19384 27 SER B CA 1
ATOM 1212 C C . SER B 1 27 ? 12.98285 24.37270 9.28198 1.000 89.86513 27 SER B C 1
ATOM 1213 O O . SER B 1 27 ? 13.01322 25.01570 10.33447 1.000 86.78486 27 SER B O 1
ATOM 1216 N N . SER B 1 28 ? 12.21467 24.71645 8.24729 1.000 86.95136 28 SER B N 1
ATOM 1217 C CA . SER B 1 28 ? 11.44110 25.95214 8.28665 1.000 84.95531 28 SER B CA 1
ATOM 1218 C C . SER B 1 28 ? 10.13057 25.79843 9.04454 1.000 78.07913 28 SER B C 1
ATOM 1219 O O . SER B 1 28 ? 9.66241 26.76581 9.65528 1.000 72.68062 28 SER B O 1
ATOM 1222 N N . GLY B 1 29 ? 9.52196 24.61357 9.02006 1.000 79.69959 29 GLY B N 1
ATOM 1223 C CA . GLY B 1 29 ? 8.21030 24.44172 9.60516 1.000 79.96761 29 GLY B CA 1
ATOM 1224 C C . GLY B 1 29 ? 8.08032 23.12286 10.33949 1.000 81.00684 29 GLY B C 1
ATOM 1225 O O . GLY B 1 29 ? 8.89290 22.20713 10.18495 1.000 77.94735 29 GLY B O 1
ATOM 1226 N N . LEU B 1 30 ? 7.02682 23.05123 11.15077 1.000 81.02956 30 LEU B N 1
ATOM 1227 C CA . LEU B 1 30 ? 6.66661 21.84787 11.88522 1.000 84.33024 30 LEU B CA 1
ATOM 1228 C C . LEU B 1 30 ? 5.67004 21.02954 11.07700 1.000 80.54329 30 LEU B C 1
ATOM 1229 O O . LEU B 1 30 ? 4.78958 21.58303 10.41448 1.000 80.96583 30 LEU B O 1
ATOM 1234 N N . ASP B 1 31 ? 5.80492 19.70944 11.14339 1.000 77.27333 31 ASP B N 1
ATOM 1235 C CA . ASP B 1 31 ? 4.92036 18.83034 10.39444 1.000 87.07399 31 ASP B CA 1
ATOM 1236 C C . ASP B 1 31 ? 3.54791 18.73846 11.05474 1.000 82.22986 31 ASP B C 1
ATOM 1237 O O . ASP B 1 31 ? 3.41657 18.76639 12.28202 1.000 72.73199 31 ASP B O 1
ATOM 1242 N N . LEU B 1 32 ? 2.51984 18.63474 10.21652 1.000 79.31015 32 LEU B N 1
ATOM 1243 C CA . LEU B 1 32 ? 1.13784 18.48708 10.64984 1.000 74.25882 32 LEU B CA 1
ATOM 1244 C C . LEU B 1 32 ? 0.62341 17.11638 10.23421 1.000 81.54300 32 LEU B C 1
ATOM 1245 O O . LEU B 1 32 ? 0.85914 16.67270 9.10607 1.000 79.42205 32 LEU B O 1
ATOM 1250 N N . ARG B 1 33 ? -0.08213 16.45099 11.14304 1.000 74.55779 33 ARG B N 1
ATOM 1251 C CA . ARG B 1 33 ? -0.55119 15.09269 10.92010 1.000 79.75751 33 ARG B CA 1
ATOM 1252 C C . ARG B 1 33 ? -2.07174 15.04329 10.84850 1.000 77.48714 33 ARG B C 1
ATOM 1253 O O . ARG B 1 33 ? -2.77481 15.92777 11.34480 1.000 77.76527 33 ARG B O 1
ATOM 1261 N N . ALA B 1 34 ? -2.56931 13.98163 10.21829 1.000 77.77066 34 ALA B N 1
ATOM 1262 C CA . ALA B 1 34 ? -4.00343 13.76265 10.04821 1.000 74.67565 34 ALA B CA 1
ATOM 1263 C C . ALA B 1 34 ? -4.52665 13.04312 11.28394 1.000 80.92283 34 ALA B C 1
ATOM 1264 O O . ALA B 1 34 ? -4.38110 11.82581 11.41628 1.000 84.58739 34 ALA B O 1
ATOM 1266 N N . ALA B 1 35 ? -5.14475 13.79764 12.19336 1.000 75.55754 35 ALA B N 1
ATOM 1267 C CA . ALA B 1 35 ? -5.71545 13.23557 13.41693 1.000 84.83619 35 ALA B CA 1
ATOM 1268 C C . ALA B 1 35 ? -7.06549 12.57335 13.12442 1.000 82.20459 35 ALA B C 1
ATOM 1269 O O . ALA B 1 35 ? -8.11104 12.93917 13.66106 1.000 79.29238 35 ALA B O 1
ATOM 1271 N N . ILE B 1 36 ? -7.02185 11.56942 12.25386 1.000 80.03582 36 ILE B N 1
ATOM 1272 C CA . ILE B 1 36 ? -8.21944 10.88381 11.79494 1.000 80.19517 36 ILE B CA 1
ATOM 1273 C C . ILE B 1 36 ? -8.27738 9.49719 12.42136 1.000 88.93253 36 ILE B C 1
ATOM 1274 O O . ILE B 1 36 ? -7.26756 8.92665 12.84653 1.000 88.67768 36 ILE B O 1
ATOM 1279 N N . GLU B 1 37 ? -9.49291 8.95274 12.47344 1.000 93.00381 37 GLU B N 1
ATOM 1280 C CA . GLU B 1 37 ? -9.71095 7.62542 13.04717 1.000 98.44939 37 GLU B CA 1
ATOM 1281 C C . GLU B 1 37 ? -9.31802 6.54171 12.04863 1.000 102.43733 37 GLU B C 1
ATOM 1282 O O . GLU B 1 37 ? -8.30308 5.85833 12.21619 1.000 105.48847 37 GLU B O 1
ATOM 1288 N N . LYS B 1 38 ? -10.11624 6.37719 11.00875 1.000 105.31012 38 LYS B N 1
ATOM 1289 C CA . LYS B 1 38 ? -9.86066 5.43412 9.93829 1.000 108.27031 38 LYS B CA 1
ATOM 1290 C C . LYS B 1 38 ? -9.21469 6.14568 8.76015 1.000 102.97861 38 LYS B C 1
ATOM 1291 O O . LYS B 1 38 ? -9.32183 7.36861 8.62939 1.000 92.02174 38 LYS B O 1
ATOM 1293 N N . PRO B 1 39 ? -8.51452 5.41382 7.89091 1.000 100.58335 39 PRO B N 1
ATOM 1294 C CA . PRO B 1 39 ? -7.88593 6.05561 6.73165 1.000 107.90787 39 PRO B CA 1
ATOM 1295 C C . PRO B 1 39 ? -8.90872 6.75786 5.85008 1.000 105.72590 39 PRO B C 1
ATOM 1296 O O . PRO B 1 39 ? -10.08142 6.38116 5.79368 1.000 108.58830 39 PRO B O 1
ATOM 1300 N N . LEU B 1 40 ? -8.44580 7.79616 5.15979 1.000 98.88660 40 LEU B N 1
ATOM 1301 C CA . LEU B 1 40 ? -9.29884 8.66429 4.36316 1.000 102.91865 40 LEU B CA 1
ATOM 1302 C C . LEU B 1 40 ? -9.03926 8.43604 2.87991 1.000 105.87519 40 LEU B C 1
ATOM 1303 O O . LEU B 1 40 ? -7.89011 8.27694 2.45777 1.000 98.10851 40 LEU B O 1
ATOM 1308 N N . LYS B 1 41 ? -10.11174 8.41889 2.09318 1.000 125.71230 41 LYS B N 1
ATOM 1309 C CA . LYS B 1 41 ? -10.03891 8.18431 0.65590 1.000 120.29010 41 LYS B CA 1
ATOM 1310 C C . LYS B 1 41 ? -10.41242 9.46740 -0.07288 1.000 116.68467 41 LYS B C 1
ATOM 1311 O O . LYS B 1 41 ? -11.54260 9.95147 0.05563 1.000 116.76418 41 LYS B O 1
ATOM 1313 N N . ILE B 1 42 ? -9.46855 10.01104 -0.83530 1.000 98.19679 42 ILE B N 1
ATOM 1314 C CA . ILE B 1 42 ? -9.65603 11.26992 -1.54605 1.000 101.63975 42 ILE B CA 1
ATOM 1315 C C . ILE B 1 42 ? -9.70092 10.96466 -3.03667 1.000 109.82630 42 ILE B C 1
ATOM 1316 O O . ILE B 1 42 ? -8.68433 10.59769 -3.64029 1.000 102.26133 42 ILE B O 1
ATOM 1321 N N . LYS B 1 43 ? -10.88095 11.11447 -3.63202 1.000 107.85481 43 LYS B N 1
ATOM 1322 C CA . LYS B 1 43 ? -11.03629 10.95145 -5.06355 1.000 102.68877 43 LYS B CA 1
ATOM 1323 C C . LYS B 1 43 ? -10.35952 12.12282 -5.77246 1.000 104.34462 43 LYS B C 1
ATOM 1324 O O . LYS B 1 43 ? -10.03464 13.13252 -5.14405 1.000 107.40272 43 LYS B O 1
ATOM 1326 N N . PRO B 1 44 ? -10.11454 12.02134 -7.08034 1.000 99.25273 44 PRO B N 1
ATOM 1327 C CA . PRO B 1 44 ? -9.55954 13.17759 -7.79512 1.000 105.65855 44 PRO B CA 1
ATOM 1328 C C . PRO B 1 44 ? -10.55284 14.33494 -7.86084 1.000 106.07753 44 PRO B C 1
ATOM 1329 O O . PRO B 1 44 ? -11.76844 14.13113 -7.92011 1.000 105.17227 44 PRO B O 1
ATOM 1333 N N . PHE B 1 45 ? -10.00755 15.55935 -7.81423 1.000 103.20388 45 PHE B N 1
ATOM 1334 C CA . PHE B 1 45 ? -10.67297 16.83749 -8.11006 1.000 108.34437 45 PHE B CA 1
ATOM 1335 C C . PHE B 1 45 ? -11.62384 17.35225 -7.03598 1.000 113.30687 45 PHE B C 1
ATOM 1336 O O . PHE B 1 45 ? -12.44259 18.23163 -7.34366 1.000 118.05916 45 PHE B O 1
ATOM 1344 N N . GLU B 1 46 ? -11.55320 16.86498 -5.79680 1.000 136.53362 46 GLU B N 1
ATOM 1345 C CA . GLU B 1 46 ? -12.37035 17.41165 -4.72146 1.000 134.84180 46 GLU B CA 1
ATOM 1346 C C . GLU B 1 46 ? -11.52498 17.56666 -3.46492 1.000 131.70821 46 GLU B C 1
ATOM 1347 O O . GLU B 1 46 ? -10.46796 16.94907 -3.31884 1.000 130.67125 46 GLU B O 1
ATOM 1353 N N . ARG B 1 47 ? -12.02249 18.39390 -2.55078 1.000 110.27956 47 ARG B N 1
ATOM 1354 C CA . ARG B 1 47 ? -11.32464 18.78736 -1.33649 1.000 97.43983 47 ARG B CA 1
ATOM 1355 C C . ARG B 1 47 ? -11.82646 17.99980 -0.12999 1.000 93.11639 47 ARG B C 1
ATOM 1356 O O . ARG B 1 47 ? -12.91013 17.41099 -0.14537 1.000 91.22767 47 ARG B O 1
ATOM 1364 N N . VAL B 1 48 ? -11.02052 18.01234 0.92949 1.000 92.88071 48 VAL B N 1
ATOM 1365 C CA . VAL B 1 48 ? -11.32592 17.29817 2.16574 1.000 88.16346 48 VAL B CA 1
ATOM 1366 C C . VAL B 1 48 ? -10.75013 18.09078 3.33057 1.000 81.04823 48 VAL B C 1
ATOM 1367 O O . VAL B 1 48 ? -9.61404 18.56914 3.27038 1.000 68.34393 48 VAL B O 1
ATOM 1371 N N . LEU B 1 49 ? -11.54145 18.23321 4.39113 1.000 83.39031 49 LEU B N 1
ATOM 1372 C CA . LEU B 1 49 ? -11.13454 18.96096 5.58694 1.000 88.24819 49 LEU B CA 1
ATOM 1373 C C . LEU B 1 49 ? -10.61729 17.95292 6.60647 1.000 85.45011 49 LEU B C 1
ATOM 1374 O O . LEU B 1 49 ? -11.39371 17.17308 7.16849 1.000 87.36297 49 LEU B O 1
ATOM 1379 N N . ILE B 1 50 ? -9.31362 17.95611 6.83566 1.000 81.80570 50 ILE B N 1
ATOM 1380 C CA . ILE B 1 50 ? -8.67019 17.00365 7.73706 1.000 84.48173 50 ILE B CA 1
ATOM 1381 C C . ILE B 1 50 ? -8.37524 17.71083 9.05398 1.000 75.62771 50 ILE B C 1
ATOM 1382 O O . ILE B 1 50 ? -7.75360 18.78310 9.03927 1.000 70.60109 50 ILE B O 1
ATOM 1387 N N . PRO B 1 51 ? -8.80063 17.16716 10.19104 1.000 73.33197 51 PRO B N 1
ATOM 1388 C CA . PRO B 1 51 ? -8.47833 17.80175 11.47059 1.000 72.27940 51 PRO B CA 1
ATOM 1389 C C . PRO B 1 51 ? -7.11741 17.35762 11.98687 1.000 68.08654 51 PRO B C 1
ATOM 1390 O O . PRO B 1 51 ? -6.69771 16.21095 11.80916 1.000 70.77335 51 PRO B O 1
ATOM 1394 N N . THR B 1 52 ? -6.41300 18.29727 12.61704 1.000 66.19749 52 THR B N 1
ATOM 1395 C CA . THR B 1 52 ? -5.09359 18.02382 13.17234 1.000 59.37791 52 THR B CA 1
ATOM 1396 C C . THR B 1 52 ? -5.12011 17.73202 14.66401 1.000 83.47531 52 THR B C 1
ATOM 1397 O O . THR B 1 52 ? -4.18205 17.10825 15.17021 1.000 84.96557 52 THR B O 1
ATOM 1401 N N . GLY B 1 53 ? -6.15932 18.16528 15.37482 1.000 75.62935 53 GLY B N 1
ATOM 1402 C CA . GLY B 1 53 ? -6.22143 17.97974 16.80843 1.000 82.46236 53 GLY B CA 1
ATOM 1403 C C . GLY B 1 53 ? -5.37958 18.94031 17.61425 1.000 85.09123 53 GLY B C 1
ATOM 1404 O O . GLY B 1 53 ? -5.17197 18.70368 18.81028 1.000 82.07522 53 GLY B O 1
ATOM 1405 N N . LEU B 1 54 ? -4.89284 20.01711 17.00476 1.000 70.42561 54 LEU B N 1
ATOM 1406 C CA . LEU B 1 54 ? -4.02391 20.97500 17.67026 1.000 77.33538 54 LEU B CA 1
ATOM 1407 C C . LEU B 1 54 ? -4.74233 22.30441 17.86065 1.000 78.21623 54 LEU B C 1
ATOM 1408 O O . LEU B 1 54 ? -5.46282 22.76821 16.97082 1.000 75.91860 54 LEU B O 1
ATOM 1413 N N . ILE B 1 55 ? -4.54238 22.90820 19.02959 1.000 78.86587 55 ILE B N 1
ATOM 1414 C CA . ILE B 1 55 ? -5.00143 24.26047 19.32654 1.000 76.83170 55 ILE B CA 1
ATOM 1415 C C . ILE B 1 55 ? -3.79017 25.04616 19.80518 1.000 78.40664 55 ILE B C 1
ATOM 1416 O O . ILE B 1 55 ? -3.19449 24.70518 20.83419 1.000 86.25636 55 ILE B O 1
ATOM 1418 N N . LEU B 1 56 ? -3.42432 26.08753 19.06484 1.000 75.64377 56 LEU B N 1
ATOM 1419 C CA . LEU B 1 56 ? -2.15225 26.76685 19.25007 1.000 78.49310 56 LEU B CA 1
ATOM 1420 C C . LEU B 1 56 ? -2.34635 28.17958 19.78447 1.000 83.29158 56 LEU B C 1
ATOM 1421 O O . LEU B 1 56 ? -3.38460 28.81133 19.56801 1.000 82.28295 56 LEU B O 1
ATOM 1426 N N . GLU B 1 57 ? -1.32649 28.66720 20.48665 1.000 95.15767 57 GLU B N 1
ATOM 1427 C CA . GLU B 1 57 ? -1.22571 30.06869 20.88342 1.000 93.33469 57 GLU B CA 1
ATOM 1428 C C . GLU B 1 57 ? 0.00256 30.64371 20.18676 1.000 94.06145 57 GLU B C 1
ATOM 1429 O O . GLU B 1 57 ? 1.12942 30.49186 20.66639 1.000 92.30247 57 GLU B O 1
ATOM 1435 N N . ILE B 1 58 ? -0.22128 31.28653 19.04970 1.000 90.04655 58 ILE B N 1
ATOM 1436 C CA . ILE B 1 58 ? 0.86468 31.92402 18.30494 1.000 90.46638 58 ILE B CA 1
ATOM 1437 C C . ILE B 1 58 ? 1.09392 33.31851 18.88257 1.000 95.43831 58 ILE B C 1
ATOM 1438 O O . ILE B 1 58 ? 0.13459 34.09588 19.00276 1.000 93.45142 58 ILE B O 1
ATOM 1443 N N . PRO B 1 59 ? 2.31920 33.66110 19.27019 1.000 97.05335 59 PRO B N 1
ATOM 1444 C CA . PRO B 1 59 ? 2.54839 34.94401 19.94365 1.000 100.84312 59 PRO B CA 1
ATOM 1445 C C . PRO B 1 59 ? 2.34927 36.12704 19.00747 1.000 101.57920 59 PRO B C 1
ATOM 1446 O O . PRO B 1 59 ? 2.28167 35.99352 17.78302 1.000 87.90029 59 PRO B O 1
ATOM 1450 N N . GLU B 1 60 ? 2.25507 37.30601 19.61827 1.000 101.25133 60 GLU B N 1
ATOM 1451 C CA . GLU B 1 60 ? 2.00071 38.52824 18.87022 1.000 101.71810 60 GLU B CA 1
ATOM 1452 C C . GLU B 1 60 ? 3.14879 38.81756 17.91285 1.000 98.75094 60 GLU B C 1
ATOM 1453 O O . GLU B 1 60 ? 4.30569 38.47483 18.16793 1.000 97.61029 60 GLU B O 1
ATOM 1459 N N . GLY B 1 61 ? 2.81926 39.45564 16.79492 1.000 94.30265 61 GLY B N 1
ATOM 1460 C CA . GLY B 1 61 ? 3.84118 39.74546 15.80959 1.000 92.33204 61 GLY B CA 1
ATOM 1461 C C . GLY B 1 61 ? 4.23676 38.57108 14.94794 1.000 96.76147 61 GLY B C 1
ATOM 1462 O O . GLY B 1 61 ? 5.13881 38.70771 14.11595 1.000 95.60404 61 GLY B O 1
ATOM 1463 N N . TYR B 1 62 ? 3.57980 37.42411 15.11077 1.000 97.63308 62 TYR B N 1
ATOM 1464 C CA . TYR B 1 62 ? 3.90821 36.22309 14.36134 1.000 95.75167 62 TYR B CA 1
ATOM 1465 C C . TYR B 1 62 ? 2.62382 35.53749 13.92139 1.000 79.12814 62 TYR B C 1
ATOM 1466 O O . TYR B 1 62 ? 1.54275 35.79397 14.45677 1.000 72.40871 62 TYR B O 1
ATOM 1475 N N . GLU B 1 63 ? 2.75799 34.65841 12.93062 1.000 80.09584 63 GLU B N 1
ATOM 1476 C CA . GLU B 1 63 ? 1.62465 33.94442 12.36561 1.000 82.48916 63 GLU B CA 1
ATOM 1477 C C . GLU B 1 63 ? 2.02738 32.50776 12.07189 1.000 78.29983 63 GLU B C 1
ATOM 1478 O O . GLU B 1 63 ? 3.20073 32.13489 12.15097 1.000 81.32605 63 GLU B O 1
ATOM 1484 N N . GLY B 1 64 ? 1.03343 31.70591 11.72260 1.000 70.68916 64 GLY B N 1
ATOM 1485 C CA . GLY B 1 64 ? 1.25506 30.34443 11.26074 1.000 71.80316 64 GLY B CA 1
ATOM 1486 C C . GLY B 1 64 ? 0.76781 30.19495 9.83338 1.000 71.74917 64 GLY B C 1
ATOM 1487 O O . GLY B 1 64 ? -0.28319 30.72738 9.47096 1.000 63.24971 64 GLY B O 1
ATOM 1488 N N . GLN B 1 65 ? 1.54184 29.47612 9.02537 1.000 63.35298 65 GLN B N 1
ATOM 1489 C CA . GLN B 1 65 ? 1.23084 29.26805 7.61698 1.000 62.27083 65 GLN B CA 1
ATOM 1490 C C . GLN B 1 65 ? 1.17749 27.77408 7.33949 1.000 59.13338 65 GLN B C 1
ATOM 1491 O O . GLN B 1 65 ? 2.18662 27.07621 7.48626 1.000 58.09547 65 GLN B O 1
ATOM 1497 N N . VAL B 1 66 ? 0.00483 27.28655 6.94544 1.000 49.23094 66 VAL B N 1
ATOM 1498 C CA . VAL B 1 66 ? -0.15052 25.89264 6.54309 1.000 61.49063 66 VAL B CA 1
ATOM 1499 C C . VAL B 1 66 ? 0.31695 25.77207 5.09572 1.000 58.65625 66 VAL B C 1
ATOM 1500 O O . VAL B 1 66 ? -0.35302 26.24510 4.17501 1.000 56.86846 66 VAL B O 1
ATOM 1504 N N . ARG B 1 67 ? 1.47100 25.14908 4.89570 1.000 52.41599 67 ARG B N 1
ATOM 1505 C CA . ARG B 1 67 ? 2.07648 24.99548 3.58488 1.000 56.87642 67 ARG B CA 1
ATOM 1506 C C . ARG B 1 67 ? 2.05153 23.53805 3.14493 1.000 63.04304 67 ARG B C 1
ATOM 1507 O O . ARG B 1 67 ? 1.98467 22.62717 3.97787 1.000 61.85826 67 ARG B O 1
ATOM 1515 N N . PRO B 1 68 ? 2.09421 23.27846 1.83938 1.000 59.53992 68 PRO B N 1
ATOM 1516 C CA . PRO B 1 68 ? 2.04090 21.89344 1.36446 1.000 57.84076 68 PRO B CA 1
ATOM 1517 C C . PRO B 1 68 ? 3.35057 21.15971 1.60707 1.000 65.11288 68 PRO B C 1
ATOM 1518 O O . PRO B 1 68 ? 4.41942 21.75461 1.76117 1.000 58.12506 68 PRO B O 1
ATOM 1522 N N . ARG B 1 69 ? 3.24792 19.83390 1.63512 1.000 73.28172 69 ARG B N 1
ATOM 1523 C CA . ARG B 1 69 ? 4.41382 18.96318 1.68973 1.000 76.94394 69 ARG B CA 1
ATOM 1524 C C . ARG B 1 69 ? 4.86157 18.62751 0.27325 1.000 80.68055 69 ARG B C 1
ATOM 1525 O O . ARG B 1 69 ? 4.04675 18.21197 -0.55709 1.000 74.55443 69 ARG B O 1
ATOM 1533 N N . SER B 1 70 ? 6.15792 18.80428 0.00353 1.000 80.08419 70 SER B N 1
ATOM 1534 C CA . SER B 1 70 ? 6.67663 18.56688 -1.34060 1.000 85.37808 70 SER B CA 1
ATOM 1535 C C . SER B 1 70 ? 6.57650 17.10097 -1.74522 1.000 74.46736 70 SER B C 1
ATOM 1536 O O . SER B 1 70 ? 6.34879 16.80109 -2.92237 1.000 72.95259 70 SER B O 1
ATOM 1539 N N . GLY B 1 71 ? 6.72764 16.17901 -0.79438 1.000 74.37597 71 GLY B N 1
ATOM 1540 C CA . GLY B 1 71 ? 6.65350 14.76831 -1.13755 1.000 77.89122 71 GLY B CA 1
ATOM 1541 C C . GLY B 1 71 ? 5.26342 14.34878 -1.57832 1.000 74.72655 71 GLY B C 1
ATOM 1542 O O . GLY B 1 71 ? 5.10243 13.66770 -2.59215 1.000 71.06144 71 GLY B O 1
ATOM 1543 N N . LEU B 1 72 ? 4.23881 14.73477 -0.81315 1.000 75.55386 72 LEU B N 1
ATOM 1544 C CA . LEU B 1 72 ? 2.87702 14.34752 -1.16940 1.000 77.60303 72 LEU B CA 1
ATOM 1545 C C . LEU B 1 72 ? 2.41895 15.04625 -2.43978 1.000 66.18973 72 LEU B C 1
ATOM 1546 O O . LEU B 1 72 ? 1.52644 14.55070 -3.13957 1.000 74.08091 72 LEU B O 1
ATOM 1551 N N . ALA B 1 73 ? 3.01513 16.19835 -2.75066 1.000 64.98201 73 ALA B N 1
ATOM 1552 C CA . ALA B 1 73 ? 2.61505 16.95026 -3.93639 1.000 70.31450 73 ALA B CA 1
ATOM 1553 C C . ALA B 1 73 ? 3.08715 16.27088 -5.21842 1.000 68.27602 73 ALA B C 1
ATOM 1554 O O . ALA B 1 73 ? 2.32501 16.15221 -6.18567 1.000 65.39930 73 ALA B O 1
ATOM 1556 N N . TRP B 1 74 ? 4.32739 15.78916 -5.23499 1.000 63.49516 74 TRP B N 1
ATOM 1557 C CA . TRP B 1 74 ? 4.87434 15.21124 -6.45484 1.000 74.29803 74 TRP B CA 1
ATOM 1558 C C . TRP B 1 74 ? 4.48395 13.74821 -6.61921 1.000 70.10239 74 TRP B C 1
ATOM 1559 O O . TRP B 1 74 ? 4.21705 13.30159 -7.73933 1.000 75.14526 74 TRP B O 1
ATOM 1570 N N . LYS B 1 75 ? 4.43968 12.98891 -5.52384 1.000 77.29031 75 LYS B N 1
ATOM 1571 C CA . LYS B 1 75 ? 4.19913 11.55439 -5.63438 1.000 80.74647 75 LYS B CA 1
ATOM 1572 C C . LYS B 1 75 ? 2.73301 11.24200 -5.91490 1.000 85.29558 75 LYS B C 1
ATOM 1573 O O . LYS B 1 75 ? 2.43063 10.31936 -6.67950 1.000 82.79679 75 LYS B O 1
ATOM 1575 N N . LYS B 1 76 ? 1.81003 11.99619 -5.31396 1.000 91.83403 76 LYS B N 1
ATOM 1576 C CA . LYS B 1 76 ? 0.38843 11.68476 -5.39327 1.000 91.69148 76 LYS B CA 1
ATOM 1577 C C . LYS B 1 76 ? -0.46991 12.83195 -5.91062 1.000 86.44155 76 LYS B C 1
ATOM 1578 O O . LYS B 1 76 ? -1.68923 12.66091 -6.03827 1.000 86.96197 76 LYS B O 1
ATOM 1584 N N . GLY B 1 77 ? 0.11824 13.98515 -6.21867 1.000 79.02962 77 GLY B N 1
ATOM 1585 C CA . GLY B 1 77 ? -0.66808 15.10279 -6.70887 1.000 75.53615 77 GLY B CA 1
ATOM 1586 C C . GLY B 1 77 ? -1.55559 15.74420 -5.66701 1.000 79.15736 77 GLY B C 1
ATOM 1587 O O . GLY B 1 77 ? -2.58241 16.33769 -6.01332 1.000 80.83902 77 GLY B O 1
ATOM 1588 N N . LEU B 1 78 ? -1.17890 15.64749 -4.39673 1.000 71.33675 78 LEU B N 1
ATOM 1589 C CA . LEU B 1 78 ? -1.96838 16.15561 -3.28500 1.000 77.46646 78 LEU B CA 1
ATOM 1590 C C . LEU B 1 78 ? -1.36947 17.46359 -2.78557 1.000 68.36685 78 LEU B C 1
ATOM 1591 O O . LEU B 1 78 ? -0.14787 17.59250 -2.67527 1.000 78.15507 78 LEU B O 1
ATOM 1596 N N . THR B 1 79 ? -2.23025 18.43422 -2.48407 1.000 62.02447 79 THR B N 1
ATOM 1597 C CA . THR B 1 79 ? -1.75706 19.73540 -2.03316 1.000 61.86170 79 THR B CA 1
ATOM 1598 C C . THR B 1 79 ? -2.78875 20.37376 -1.11626 1.000 64.44013 79 THR B C 1
ATOM 1599 O O . THR B 1 79 ? -3.95566 19.97413 -1.08098 1.000 67.61473 79 THR B O 1
ATOM 1603 N N . VAL B 1 80 ? -2.33586 21.37714 -0.37123 1.000 56.41119 80 VAL B N 1
ATOM 1604 C CA . VAL B 1 80 ? -3.22031 22.17180 0.47297 1.000 59.15299 80 VAL B CA 1
ATOM 1605 C C . VAL B 1 80 ? -3.92644 23.19027 -0.41171 1.000 60.86640 80 VAL B C 1
ATOM 1606 O O . VAL B 1 80 ? -3.27654 23.96510 -1.12174 1.000 68.19488 80 VAL B O 1
ATOM 1610 N N . LEU B 1 81 ? -5.26014 23.18659 -0.37137 1.000 68.34104 81 LEU B N 1
ATOM 1611 C CA . LEU B 1 81 ? -6.04347 23.99698 -1.29888 1.000 58.45396 81 LEU B CA 1
ATOM 1612 C C . LEU B 1 81 ? -5.76085 25.48312 -1.10844 1.000 66.94765 81 LEU B C 1
ATOM 1613 O O . LEU B 1 81 ? -5.35355 26.17735 -2.04661 1.000 61.82180 81 LEU B O 1
ATOM 1618 N N . ASN B 1 82 ? -5.97266 25.98999 0.10816 1.000 65.76332 82 ASN B N 1
ATOM 1619 C CA . ASN B 1 82 ? -5.83491 27.41096 0.40551 1.000 59.17411 82 ASN B CA 1
ATOM 1620 C C . ASN B 1 82 ? -4.41712 27.79504 0.82071 1.000 63.50513 82 ASN B C 1
ATOM 1621 O O . ASN B 1 82 ? -4.24054 28.73759 1.60507 1.000 65.31473 82 ASN B O 1
ATOM 1626 N N . ALA B 1 83 ? -3.40434 27.09349 0.31776 1.000 57.32107 83 ALA B N 1
ATOM 1627 C CA . ALA B 1 83 ? -2.03101 27.39445 0.69546 1.000 63.21757 83 ALA B CA 1
ATOM 1628 C C . ALA B 1 83 ? -1.62600 28.76686 0.16279 1.000 57.53927 83 ALA B C 1
ATOM 1629 O O . ALA B 1 83 ? -1.90975 29.09305 -0.99397 1.000 59.16394 83 ALA B O 1
ATOM 1631 N N . PRO B 1 84 ? -0.97247 29.59808 0.98566 1.000 55.04416 84 PRO B N 1
ATOM 1632 C CA . PRO B 1 84 ? -0.60593 29.34263 2.38412 1.000 65.04191 84 PRO B CA 1
ATOM 1633 C C . PRO B 1 84 ? -1.76379 29.61732 3.33606 1.000 66.64165 84 PRO B C 1
ATOM 1634 O O . PRO B 1 84 ? -2.24848 30.74223 3.42519 1.000 63.00280 84 PRO B O 1
ATOM 1638 N N . GLY B 1 85 ? -2.23381 28.59827 4.05328 1.000 60.83957 85 GLY B N 1
ATOM 1639 C CA . GLY B 1 85 ? -3.28627 28.77785 5.03588 1.000 57.91612 85 GLY B CA 1
ATOM 1640 C C . GLY B 1 85 ? -2.88379 29.69961 6.16780 1.000 62.05938 85 GLY B C 1
ATOM 1641 O O . GLY B 1 85 ? -1.95878 29.38782 6.93083 1.000 60.23153 85 GLY B O 1
ATOM 1642 N N . THR B 1 86 ? -3.56692 30.83366 6.29129 1.000 56.34304 86 THR B N 1
ATOM 1643 C CA . THR B 1 86 ? -3.19803 31.84778 7.27129 1.000 70.20762 86 THR B CA 1
ATOM 1644 C C . THR B 1 86 ? -3.78012 31.48039 8.63066 1.000 60.74623 86 THR B C 1
ATOM 1645 O O . THR B 1 86 ? -4.99940 31.51733 8.82303 1.000 69.25949 86 THR B O 1
ATOM 1649 N N . ILE B 1 87 ? -2.91164 31.12914 9.57356 1.000 58.31357 87 ILE B N 1
ATOM 1650 C CA . ILE B 1 87 ? -3.30738 30.84764 10.94845 1.000 73.07156 87 ILE B CA 1
ATOM 1651 C C . ILE B 1 87 ? -3.02159 32.11298 11.74765 1.000 71.93936 87 ILE B C 1
ATOM 1652 O O . ILE B 1 87 ? -1.86871 32.40987 12.07366 1.000 69.89660 87 ILE B O 1
ATOM 1657 N N . ASP B 1 88 ? -4.07195 32.86631 12.05769 1.000 74.31874 88 ASP B N 1
ATOM 1658 C CA . ASP B 1 88 ? -3.90746 34.11700 12.78154 1.000 77.55657 88 ASP B CA 1
ATOM 1659 C C . ASP B 1 88 ? -3.46532 33.85261 14.21822 1.000 77.76269 88 ASP B C 1
ATOM 1660 O O . ASP B 1 88 ? -3.82726 32.84415 14.83064 1.000 71.77163 88 ASP B O 1
ATOM 1665 N N . ALA B 1 89 ? -2.66931 34.78123 14.75530 1.000 82.77799 89 ALA B N 1
ATOM 1666 C CA . ALA B 1 89 ? -2.07058 34.59125 16.07183 1.000 86.49095 89 ALA B CA 1
ATOM 1667 C C . ALA B 1 89 ? -3.10613 34.50440 17.18445 1.000 85.92536 89 ALA B C 1
ATOM 1668 O O . ALA B 1 89 ? -2.78436 34.02703 18.27827 1.000 85.76301 89 ALA B O 1
ATOM 1670 N N . ASP B 1 90 ? -4.33420 34.95205 16.93637 1.000 90.18637 90 ASP B N 1
ATOM 1671 C CA . ASP B 1 90 ? -5.38973 34.94101 17.93790 1.000 91.95235 90 ASP B CA 1
ATOM 1672 C C . ASP B 1 90 ? -6.37641 33.79586 17.74402 1.000 91.77180 90 ASP B C 1
ATOM 1673 O O . ASP B 1 90 ? -7.44551 33.80193 18.36277 1.000 78.17726 90 ASP B O 1
ATOM 1678 N N . TYR B 1 91 ? -6.04414 32.81653 16.90554 1.000 87.47906 91 TYR B N 1
ATOM 1679 C CA . TYR B 1 91 ? -6.93246 31.68801 16.66429 1.000 84.70239 91 TYR B CA 1
ATOM 1680 C C . TYR B 1 91 ? -6.78937 30.65775 17.77683 1.000 76.31183 91 TYR B C 1
ATOM 1681 O O . TYR B 1 91 ? -5.67629 30.24210 18.11393 1.000 92.01964 91 TYR B O 1
ATOM 1690 N N . ARG B 1 92 ? -7.92285 30.24473 18.34258 1.000 76.32498 92 ARG B N 1
ATOM 1691 C CA . ARG B 1 92 ? -7.94635 29.30402 19.45170 1.000 88.20708 92 ARG B CA 1
ATOM 1692 C C . ARG B 1 92 ? -8.71560 28.03028 19.13616 1.000 86.50344 92 ARG B C 1
ATOM 1693 O O . ARG B 1 92 ? -8.81104 27.15144 20.00089 1.000 93.17814 92 ARG B O 1
ATOM 1701 N N . GLY B 1 93 ? -9.27022 27.90413 17.93097 1.000 83.59539 93 GLY B N 1
ATOM 1702 C CA . GLY B 1 93 ? -9.94929 26.69295 17.52983 1.000 83.47080 93 GLY B CA 1
ATOM 1703 C C . GLY B 1 93 ? -8.98852 25.62434 17.03481 1.000 79.65474 93 GLY B C 1
ATOM 1704 O O . GLY B 1 93 ? -7.76690 25.77842 17.04954 1.000 83.81291 93 GLY B O 1
ATOM 1705 N N . GLU B 1 94 ? -9.57515 24.51648 16.58497 1.000 79.76383 94 GLU B N 1
ATO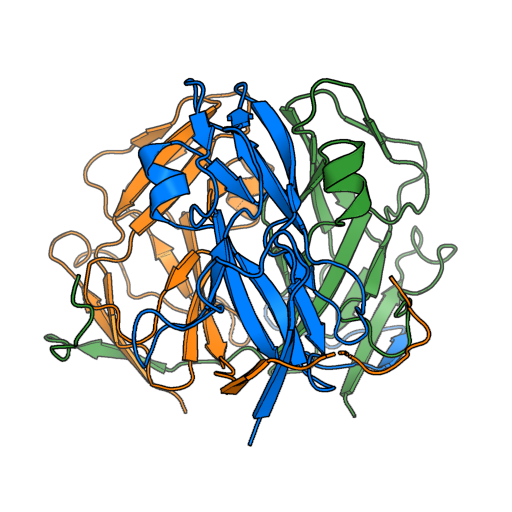M 1706 C CA . GLU B 1 94 ? -8.80632 23.39826 16.05888 1.000 84.59879 94 GLU B CA 1
ATOM 1707 C C . GLU B 1 94 ? -8.26958 23.72533 14.67240 1.000 83.03790 94 GLU B C 1
ATOM 1708 O O . GLU B 1 94 ? -9.03292 24.06713 13.76356 1.000 79.47757 94 GLU B O 1
ATOM 1714 N N . VAL B 1 95 ? -6.95414 23.60119 14.50833 1.000 83.83228 95 VAL B N 1
ATOM 1715 C CA . VAL B 1 95 ? -6.33852 23.82754 13.20860 1.000 72.03004 95 VAL B CA 1
ATOM 1716 C C . VAL B 1 95 ? -6.71280 22.68853 12.27157 1.000 74.02771 95 VAL B C 1
ATOM 1717 O O . VAL B 1 95 ? -6.58822 21.50710 12.62054 1.000 78.31790 95 VAL B O 1
ATOM 1721 N N . LYS B 1 96 ? -7.18315 23.03927 11.07805 1.000 74.83078 96 LYS B N 1
ATOM 1722 C CA . LYS B 1 96 ? -7.58270 22.06295 10.07874 1.000 75.90514 96 LYS B CA 1
ATOM 1723 C C . LYS B 1 96 ? -6.87571 22.35731 8.76366 1.000 73.35376 96 LYS B C 1
ATOM 1724 O O . LYS B 1 96 ? -6.54586 23.50684 8.45814 1.000 71.91790 96 LYS B O 1
ATOM 1726 N N . VAL B 1 97 ? -6.64596 21.30093 7.98878 1.000 76.22769 97 VAL B N 1
ATOM 1727 C CA . VAL B 1 97 ? -5.95301 21.38260 6.71002 1.000 59.30186 97 VAL B CA 1
ATOM 1728 C C . VAL B 1 97 ? -6.92262 20.96985 5.61271 1.000 65.75292 97 VAL B C 1
ATOM 1729 O O . VAL B 1 97 ? -7.60476 19.94593 5.73356 1.000 71.77809 97 VAL B O 1
ATOM 1733 N N . ILE B 1 98 ? -6.97997 21.76408 4.54777 1.000 73.04974 98 ILE B N 1
ATOM 1734 C CA . ILE B 1 98 ? -7.83980 21.49955 3.40011 1.000 67.87828 98 ILE B CA 1
ATOM 1735 C C . ILE B 1 98 ? -6.97233 20.85122 2.32586 1.000 69.31369 98 ILE B C 1
ATOM 1736 O O . ILE B 1 98 ? -6.29871 21.53698 1.55190 1.000 70.45148 98 ILE B O 1
ATOM 1741 N N . LEU B 1 99 ? -6.98253 19.52229 2.27699 1.000 73.41611 99 LEU B N 1
ATOM 1742 C CA . LEU B 1 99 ? -6.27405 18.78626 1.24057 1.000 73.75316 99 LEU B CA 1
ATOM 1743 C C . LEU B 1 99 ? -7.17321 18.58269 0.02867 1.000 83.47006 99 LEU B C 1
ATOM 1744 O O . LEU B 1 99 ? -8.36626 18.29542 0.16319 1.000 79.99601 99 LEU B O 1
ATOM 1749 N N . VAL B 1 100 ? -6.58782 18.72274 -1.15681 1.000 83.09337 100 VAL B N 1
ATOM 1750 C CA . VAL B 1 100 ? -7.30764 18.57318 -2.41549 1.000 77.24123 100 VAL B CA 1
ATOM 1751 C C . VAL B 1 100 ? -6.44506 17.74409 -3.35718 1.000 79.67445 100 VAL B C 1
ATOM 1752 O O . VAL B 1 100 ? -5.21451 17.85659 -3.35074 1.000 74.74877 100 VAL B O 1
ATOM 1756 N N . ASN B 1 101 ? -7.08966 16.89762 -4.15527 1.000 88.12356 101 ASN B N 1
ATOM 1757 C CA . ASN B 1 101 ? -6.39628 15.94617 -5.02001 1.000 86.63473 101 ASN B CA 1
ATOM 1758 C C . ASN B 1 101 ? -6.43308 16.47005 -6.45229 1.000 93.19868 101 ASN B C 1
ATOM 1759 O O . ASN B 1 101 ? -7.46698 16.40550 -7.12215 1.000 97.86294 101 ASN B O 1
ATOM 1764 N N . LEU B 1 102 ? -5.29975 16.98843 -6.92204 1.000 87.08162 102 LEU B N 1
ATOM 1765 C CA . LEU B 1 102 ? -5.17506 17.45217 -8.29776 1.000 89.66830 102 LEU B CA 1
ATOM 1766 C C . LEU B 1 102 ? -4.63154 16.38404 -9.23594 1.000 98.26874 102 LEU B C 1
ATOM 1767 O O . LEU B 1 102 ? -4.46754 16.65363 -10.43048 1.000 87.31194 102 LEU B O 1
ATOM 1772 N N . GLY B 1 103 ? -4.33888 15.18916 -8.72814 1.000 93.38210 103 GLY B N 1
ATOM 1773 C CA . GLY B 1 103 ? -4.00658 14.08059 -9.59261 1.000 93.04229 103 GLY B CA 1
ATOM 1774 C C . GLY B 1 103 ? -5.24609 13.45183 -10.19669 1.000 104.10953 103 GLY B C 1
ATOM 1775 O O . GLY B 1 103 ? -6.37933 13.78214 -9.85117 1.000 105.02699 103 GLY B O 1
ATOM 1776 N N . ASN B 1 104 ? -5.01776 12.52575 -11.12623 1.000 110.01169 104 ASN B N 1
ATOM 1777 C CA . ASN B 1 104 ? -6.09691 11.81384 -11.79632 1.000 116.83120 104 ASN B CA 1
ATOM 1778 C C . ASN B 1 104 ? -6.27898 10.39884 -11.25873 1.000 117.10799 104 ASN B C 1
ATOM 1779 O O . ASN B 1 104 ? -6.87448 9.55488 -11.93687 1.000 106.31318 104 ASN B O 1
ATOM 1784 N N . GLU B 1 105 ? -5.78731 10.12621 -10.05246 1.000 119.31175 105 GLU B N 1
ATOM 1785 C CA . GLU B 1 105 ? -5.77736 8.77455 -9.51497 1.000 124.69066 105 GLU B CA 1
ATOM 1786 C C . GLU B 1 105 ? -6.03779 8.83114 -8.01537 1.000 122.90020 105 GLU B C 1
ATOM 1787 O O . GLU B 1 105 ? -5.65143 9.79133 -7.34352 1.000 114.65706 105 GLU B O 1
ATOM 1793 N N . GLU B 1 106 ? -6.68749 7.78509 -7.49974 1.000 118.99694 106 GLU B N 1
ATOM 1794 C CA . GLU B 1 106 ? -7.14837 7.77046 -6.11559 1.000 106.52383 106 GLU B CA 1
ATOM 1795 C C . GLU B 1 106 ? -5.98268 7.88432 -5.13807 1.000 106.71818 106 GLU B C 1
ATOM 1796 O O . GLU B 1 106 ? -4.87043 7.41789 -5.39919 1.000 108.02563 106 GLU B O 1
ATOM 1798 N N . VAL B 1 107 ? -6.25443 8.52083 -3.99739 1.000 93.30030 107 VAL B N 1
ATOM 1799 C CA . VAL B 1 107 ? -5.26870 8.75468 -2.95028 1.000 90.83222 107 VAL B CA 1
ATOM 1800 C C . VAL B 1 107 ? -5.87526 8.35096 -1.61266 1.000 101.71678 107 VAL B C 1
ATOM 1801 O O . VAL B 1 107 ? -7.08680 8.46247 -1.39992 1.000 101.70982 107 VAL B O 1
ATOM 1805 N N . VAL B 1 108 ? -5.02273 7.87332 -0.70697 1.000 92.04094 108 VAL B N 1
ATOM 1806 C CA . VAL B 1 108 ? -5.42971 7.47599 0.63603 1.000 91.86252 108 VAL B CA 1
ATOM 1807 C C . VAL B 1 108 ? -4.49898 8.13799 1.64356 1.000 100.35765 108 VAL B C 1
ATOM 1808 O O . VAL B 1 108 ? -3.27349 8.08660 1.48983 1.000 98.20695 108 VAL B O 1
ATOM 1812 N N . ILE B 1 109 ? -5.08049 8.76123 2.66697 1.000 98.96296 109 ILE B N 1
ATOM 1813 C CA . ILE B 1 109 ? -4.33519 9.37151 3.76378 1.000 98.05358 109 ILE B CA 1
ATOM 1814 C C . ILE B 1 109 ? -4.57083 8.53393 5.01351 1.000 102.68191 109 ILE B C 1
ATOM 1815 O O . ILE B 1 109 ? -5.71902 8.33410 5.43029 1.000 97.72332 109 ILE B O 1
ATOM 1820 N N . GLU B 1 110 ? -3.48718 8.04711 5.60952 1.000 111.34839 110 GLU B N 1
ATOM 1821 C CA . GLU B 1 110 ? -3.56584 7.16952 6.76577 1.000 104.74983 110 GLU B CA 1
ATOM 1822 C C . GLU B 1 110 ? -3.63779 7.97816 8.05892 1.000 107.39901 110 GLU B C 1
ATOM 1823 O O . GLU B 1 110 ? -3.48283 9.20104 8.07235 1.000 114.15104 110 GLU B O 1
ATOM 1829 N N . ARG B 1 111 ? -3.87564 7.27029 9.16097 1.000 95.27727 111 ARG B N 1
ATOM 1830 C CA . ARG B 1 111 ? -3.94164 7.91224 10.46674 1.000 99.77085 111 ARG B CA 1
ATOM 1831 C C . ARG B 1 111 ? -2.55070 8.35347 10.90444 1.000 99.24283 111 ARG B C 1
ATOM 1832 O O . ARG B 1 111 ? -1.59246 7.57736 10.84135 1.000 96.97640 111 ARG B O 1
ATOM 1834 N N . GLY B 1 112 ? -2.44117 9.60449 11.34518 1.000 91.99530 112 GLY B N 1
ATOM 1835 C CA . GLY B 1 112 ? -1.16337 10.12979 11.78072 1.000 91.86353 112 GLY B CA 1
ATOM 1836 C C . GLY B 1 112 ? -0.15269 10.35198 10.68011 1.000 93.57878 112 GLY B C 1
ATOM 1837 O O . GLY B 1 112 ? 1.04846 10.38267 10.95523 1.000 87.93514 112 GLY B O 1
ATOM 1838 N N . GLU B 1 113 ? -0.59864 10.50393 9.43647 1.000 92.49961 113 GLU B N 1
ATOM 1839 C CA . GLU B 1 113 ? 0.30781 10.75990 8.32722 1.000 90.74296 113 GLU B CA 1
ATOM 1840 C C . GLU B 1 113 ? 0.57156 12.25516 8.20544 1.000 80.90089 113 GLU B C 1
ATOM 1841 O O . GLU B 1 113 ? -0.33822 13.07456 8.36090 1.000 79.02641 113 GLU B O 1
ATOM 1847 N N . ARG B 1 114 ? 1.82756 12.60499 7.93849 1.000 86.84979 114 ARG B N 1
ATOM 1848 C CA . ARG B 1 114 ? 2.22122 14.00464 7.81243 1.000 82.03900 114 ARG B CA 1
ATOM 1849 C C . ARG B 1 114 ? 1.67711 14.56443 6.50308 1.000 74.94636 114 ARG B C 1
ATOM 1850 O O . ARG B 1 114 ? 2.11924 14.17317 5.41815 1.000 88.19029 114 ARG B O 1
ATOM 1858 N N . ILE B 1 115 ? 0.71498 15.48161 6.60422 1.000 71.79839 115 ILE B N 1
ATOM 1859 C CA . ILE B 1 115 ? -0.03337 15.96165 5.44572 1.000 74.42118 115 ILE B CA 1
ATOM 1860 C C . ILE B 1 115 ? 0.29834 17.39587 5.06897 1.000 66.09468 115 ILE B C 1
ATOM 1861 O O . ILE B 1 115 ? -0.08704 17.83246 3.97151 1.000 73.77830 115 ILE B O 1
ATOM 1866 N N . ALA B 1 116 ? 0.98005 18.14290 5.92823 1.000 64.57082 116 ALA B N 1
ATOM 1867 C CA . ALA B 1 116 ? 1.30749 19.53920 5.66023 1.000 63.87156 116 ALA B CA 1
ATOM 1868 C C . ALA B 1 116 ? 2.39571 19.95817 6.63961 1.000 71.75788 116 ALA B C 1
ATOM 1869 O O . ALA B 1 116 ? 2.89505 19.14804 7.42665 1.000 73.40192 116 ALA B O 1
ATOM 1871 N N . GLN B 1 117 ? 2.76164 21.23677 6.58599 1.000 67.17425 117 GLN B N 1
ATOM 1872 C CA . GLN B 1 117 ? 3.74349 21.78975 7.50795 1.000 71.48362 117 GLN B CA 1
ATOM 1873 C C . GLN B 1 117 ? 3.32899 23.19601 7.90811 1.000 65.05222 117 GLN B C 1
ATOM 1874 O O . GLN B 1 117 ? 3.00726 24.02202 7.04932 1.000 64.46558 117 GLN B O 1
ATOM 1880 N N . LEU B 1 118 ? 3.32940 23.45578 9.21223 1.000 62.23406 118 LEU B N 1
ATOM 1881 C CA . LEU B 1 118 ? 3.01421 24.77185 9.74781 1.000 62.49413 118 LEU B CA 1
ATOM 1882 C C . LEU B 1 118 ? 4.30096 25.56378 9.92947 1.000 68.09571 118 LEU B C 1
ATOM 1883 O O . LEU B 1 118 ? 5.22606 25.10616 10.60699 1.000 65.25480 118 LEU B O 1
ATOM 1888 N N . VAL B 1 119 ? 4.35731 26.74740 9.32617 1.000 64.81470 119 VAL B N 1
ATOM 1889 C CA . VAL B 1 119 ? 5.53431 27.60699 9.37299 1.000 66.00300 119 VAL B CA 1
ATOM 1890 C C . VAL B 1 119 ? 5.18612 28.86080 10.16204 1.000 68.00654 119 VAL B C 1
ATOM 1891 O O . VAL B 1 119 ? 4.17733 29.51865 9.88043 1.000 72.83428 119 VAL B O 1
ATOM 1895 N N . ILE B 1 120 ? 6.01567 29.18790 11.14902 1.000 68.40847 120 ILE B N 1
ATOM 1896 C CA . ILE B 1 120 ? 5.83572 30.37888 11.97122 1.000 73.85255 120 ILE B CA 1
ATOM 1897 C C . ILE B 1 120 ? 6.74328 31.47315 11.42761 1.000 75.36153 120 ILE B C 1
ATOM 1898 O O . ILE B 1 120 ? 7.96373 31.29316 11.33721 1.000 76.62732 120 ILE B O 1
ATOM 1903 N N . ALA B 1 121 ? 6.15185 32.60817 11.06991 1.000 76.82960 121 ALA B N 1
ATOM 1904 C CA . ALA B 1 121 ? 6.86570 33.70917 10.44017 1.000 78.92224 121 ALA B CA 1
ATOM 1905 C C . ALA B 1 121 ? 6.39936 35.03081 11.03097 1.000 78.64972 121 ALA B C 1
ATOM 1906 O O . ALA B 1 121 ? 5.27410 35.12670 11.53846 1.000 84.30703 121 ALA B O 1
ATOM 1908 N N . PRO B 1 122 ? 7.24358 36.06191 10.99062 1.000 83.67848 122 PRO B N 1
ATOM 1909 C CA . PRO B 1 122 ? 6.82307 37.37922 11.48019 1.000 94.07928 122 PRO B CA 1
ATOM 1910 C C . PRO B 1 122 ? 5.86713 38.05805 10.51265 1.000 93.09986 122 PRO B C 1
ATOM 1911 O O . PRO B 1 122 ? 5.99878 37.94719 9.29137 1.000 95.30117 122 PRO B O 1
ATOM 1915 N N . VAL B 1 123 ? 4.89556 38.77195 11.07509 1.000 114.48063 123 VAL B N 1
ATOM 1916 C CA . VAL B 1 123 ? 3.94371 39.55425 10.29644 1.000 115.28986 123 VAL B CA 1
ATOM 1917 C C . VAL B 1 123 ? 4.21202 41.03016 10.53604 1.000 115.48059 123 VAL B C 1
ATOM 1918 O O . VAL B 1 123 ? 4.68936 41.43468 11.60263 1.000 116.35472 123 VAL B O 1
ATOM 1922 N N . GLN B 1 124 ? 3.89618 41.83927 9.53073 1.000 106.34793 124 GLN B N 1
ATOM 1923 C CA . GLN B 1 124 ? 4.00116 43.28950 9.62603 1.000 105.54462 124 GLN B CA 1
ATOM 1924 C C . GLN B 1 124 ? 2.60678 43.87789 9.46772 1.000 101.25267 124 GLN B C 1
ATOM 1925 O O . GLN B 1 124 ? 2.05591 43.89527 8.36146 1.000 97.60633 124 GLN B O 1
ATOM 1931 N N . ARG B 1 125 ? 2.03685 44.34943 10.57161 1.000 98.49582 125 ARG B N 1
ATOM 1932 C CA . ARG B 1 125 ? 0.72952 44.98952 10.55639 1.000 102.18305 125 ARG B CA 1
ATOM 1933 C C . ARG B 1 125 ? 0.91761 46.46731 10.23689 1.000 108.94405 125 ARG B C 1
ATOM 1934 O O . ARG B 1 125 ? 1.59160 47.18755 10.98147 1.000 112.26032 125 ARG B O 1
ATOM 1942 N N . VAL B 1 126 ? 0.33067 46.91282 9.13099 1.000 104.16029 126 VAL B N 1
ATOM 1943 C CA . VAL B 1 126 ? 0.56220 48.25233 8.60662 1.000 102.76311 126 VAL B CA 1
ATOM 1944 C C . VAL B 1 126 ? -0.60947 49.15241 8.95901 1.000 105.95293 126 VAL B C 1
ATOM 1945 O O . VAL B 1 126 ? -1.74208 48.69679 9.15637 1.000 107.29291 126 VAL B O 1
ATOM 1949 N N . GLU B 1 127 ? -0.32978 50.44964 9.04099 1.000 111.04638 127 GLU B N 1
ATOM 1950 C CA . GLU B 1 127 ? -1.36953 51.45973 9.16013 1.000 107.70052 127 GLU B CA 1
ATOM 1951 C C . GLU B 1 127 ? -1.84493 51.83508 7.76340 1.000 107.15256 127 GLU B C 1
ATOM 1952 O O . GLU B 1 127 ? -1.02960 52.09775 6.87305 1.000 103.05810 127 GLU B O 1
ATOM 1954 N N . VAL B 1 128 ? -3.15991 51.84930 7.57317 1.000 100.90841 128 VAL B N 1
ATOM 1955 C CA . VAL B 1 128 ? -3.76455 52.06598 6.26463 1.000 109.92791 128 VAL B CA 1
ATOM 1956 C C . VAL B 1 128 ? -4.16302 53.52880 6.13982 1.000 110.29999 128 VAL B C 1
ATOM 1957 O O . VAL B 1 128 ? -4.87872 54.06233 6.99730 1.000 114.87995 128 VAL B O 1
ATOM 1961 N N . VAL B 1 129 ? -3.69847 54.17755 5.07488 1.000 100.44925 129 VAL B N 1
ATOM 1962 C CA . VAL B 1 129 ? -4.03085 55.56806 4.78896 1.000 119.27964 129 VAL B CA 1
ATOM 1963 C C . VAL B 1 129 ? -4.35897 55.68936 3.30798 1.000 115.08978 129 VAL B C 1
ATOM 1964 O O . VAL B 1 129 ? -3.68161 55.09582 2.46193 1.000 116.02227 129 VAL B O 1
ATOM 1966 N N . GLU B 1 130 ? -5.40049 56.45870 2.99481 1.000 125.78968 130 GLU B N 1
ATOM 1967 C CA . GLU B 1 130 ? -5.81671 56.66823 1.61521 1.000 126.89249 130 GLU B CA 1
ATOM 1968 C C . GLU B 1 130 ? -5.11711 57.89338 1.04274 1.000 133.81072 130 GLU B C 1
ATOM 1969 O O . GLU B 1 130 ? -5.15626 58.97321 1.64058 1.000 139.08496 130 GLU B O 1
ATOM 1975 N N . VAL B 1 131 ? -4.48405 57.72284 -0.11707 1.000 127.21312 131 VAL B N 1
ATOM 1976 C CA . VAL B 1 131 ? -3.75090 58.79142 -0.78049 1.000 123.15859 131 VAL B CA 1
ATOM 1977 C C . VAL B 1 131 ? -4.37487 59.03495 -2.15189 1.000 130.67444 131 VAL B C 1
ATOM 1978 O O . VAL B 1 131 ? -5.23935 58.28714 -2.60969 1.000 128.60169 131 VAL B O 1
ATOM 1982 N N . GLU B 1 132 ? -3.92030 60.09929 -2.80486 1.000 128.91142 132 GLU B N 1
ATOM 1983 C CA . GLU B 1 132 ? -4.38873 60.43397 -4.14549 1.000 133.25496 132 GLU B CA 1
ATOM 1984 C C . GLU B 1 132 ? -3.21457 60.60329 -5.10503 1.000 130.46751 132 GLU B C 1
ATOM 1985 O O . GLU B 1 132 ? -2.05595 60.45641 -4.71427 1.000 127.12662 132 GLU B O 1
ATOM 1991 N N . VAL B 1 134 ? 0.44674 57.93133 -6.12351 1.000 150.92973 134 VAL B N 1
ATOM 1992 C CA . VAL B 1 134 ? 1.55871 57.27596 -5.44193 1.000 140.67170 134 VAL B CA 1
ATOM 1993 C C . VAL B 1 134 ? 2.88008 57.63791 -6.11357 1.000 145.46211 134 VAL B C 1
ATOM 1994 O O . VAL B 1 134 ? 2.89720 58.31228 -7.14342 1.000 141.73940 134 VAL B O 1
ATOM 1996 N N . SER B 1 135 ? 3.98363 57.18031 -5.52543 1.000 150.07177 135 SER B N 1
ATOM 1997 C CA . SER B 1 135 ? 5.30589 57.51945 -6.03240 1.000 152.14553 135 SER B CA 1
ATOM 1998 C C . SER B 1 135 ? 5.54314 56.88449 -7.39816 1.000 141.73417 135 SER B C 1
ATOM 1999 O O . SER B 1 135 ? 5.07424 55.78056 -7.68486 1.000 136.38488 135 SER B O 1
ATOM 2002 N N . GLN B 1 136 ? 6.27441 57.60278 -8.24797 1.000 135.32278 136 GLN B N 1
ATOM 2003 C CA . GLN B 1 136 ? 6.64836 57.08973 -9.55950 1.000 126.42953 136 GLN B CA 1
ATOM 2004 C C . GLN B 1 136 ? 7.86350 56.17627 -9.44101 1.000 115.07240 136 GLN B C 1
ATOM 2005 O O . GLN B 1 136 ? 8.82750 56.49201 -8.73828 1.000 114.34498 136 GLN B O 1
ATOM 2011 N N . THR B 1 137 ? 7.81304 55.03559 -10.12767 1.000 114.22934 137 THR B N 1
ATOM 2012 C CA . THR B 1 137 ? 8.87072 54.03678 -10.05518 1.000 121.07224 137 THR B CA 1
ATOM 2013 C C . THR B 1 137 ? 9.26203 53.58979 -11.45741 1.000 125.31542 137 THR B C 1
ATOM 2014 O O . THR B 1 137 ? 8.62302 53.94465 -12.45117 1.000 121.21633 137 THR B O 1
ATOM 2018 N N . GLN B 1 138 ? 10.33166 52.79293 -11.52719 1.000 141.51795 138 GLN B N 1
ATOM 2019 C CA . GLN B 1 138 ? 10.79593 52.28090 -12.81152 1.000 141.88599 138 GLN B CA 1
ATOM 2020 C C . GLN B 1 138 ? 9.95183 51.11106 -13.29757 1.000 147.79111 138 GLN B C 1
ATOM 2021 O O . GLN B 1 138 ? 9.80493 50.92166 -14.51050 1.000 142.00685 138 GLN B O 1
ATOM 2023 N N . ARG B 1 139 ? 9.39546 50.32085 -12.37485 1.000 135.73870 139 ARG B N 1
ATOM 2024 C CA . ARG B 1 139 ? 8.55468 49.19643 -12.77143 1.000 129.31534 139 ARG B CA 1
ATOM 2025 C C . ARG B 1 139 ? 7.25236 49.66667 -13.40514 1.000 134.94433 139 ARG B C 1
ATOM 2026 O O . ARG B 1 139 ? 6.71500 48.98877 -14.28825 1.000 130.24948 139 ARG B O 1
ATOM 2028 N N . GLY B 1 140 ? 6.73793 50.81482 -12.97735 1.000 145.11084 140 GLY B N 1
ATOM 2029 C CA . GLY B 1 140 ? 5.52566 51.34395 -13.58196 1.000 139.87193 140 GLY B CA 1
ATOM 2030 C C . GLY B 1 140 ? 4.31378 50.53061 -13.17613 1.000 131.69042 140 GLY B C 1
ATOM 2031 O O . GLY B 1 140 ? 4.13119 50.18470 -12.00329 1.000 119.21063 140 GLY B O 1
ATOM 2032 N N . GLU B 1 141 ? 3.47194 50.21837 -14.15532 1.000 127.56788 141 GLU B N 1
ATOM 2033 C CA . GLU B 1 141 ? 2.26258 49.44407 -13.91059 1.000 124.94026 141 GLU B CA 1
ATOM 2034 C C . GLU B 1 141 ? 2.44983 47.99050 -14.33219 1.000 116.95574 141 GLU B C 1
ATOM 2035 O O . GLU B 1 141 ? 1.61104 47.13739 -14.04295 1.000 111.19706 141 GLU B O 1
ATOM 2037 N N . LYS C 1 3 ? 23.00547 43.73483 4.71932 1.000 122.32434 3 LYS C N 1
ATOM 2038 C CA . LYS C 1 3 ? 23.42213 43.06984 3.49018 1.000 128.05429 3 LYS C CA 1
ATOM 2039 C C . LYS C 1 3 ? 23.54425 41.56182 3.69413 1.000 128.46209 3 LYS C C 1
ATOM 2040 O O . LYS C 1 3 ? 24.25801 41.10177 4.58449 1.000 125.84374 3 LYS C O 1
ATOM 2042 N N . VAL C 1 4 ? 22.83706 40.79976 2.86276 1.000 123.51228 4 VAL C N 1
ATOM 2043 C CA . VAL C 1 4 ? 22.83566 39.34419 2.93126 1.000 118.48728 4 VAL C CA 1
ATOM 2044 C C . VAL C 1 4 ? 23.21068 38.79594 1.56081 1.000 114.28517 4 VAL C C 1
ATOM 2045 O O . VAL C 1 4 ? 22.85898 39.37085 0.52491 1.000 114.78998 4 VAL C O 1
ATOM 2049 N N . ILE C 1 5 ? 23.93026 37.67368 1.55802 1.000 110.51991 5 ILE C N 1
ATOM 2050 C CA . ILE C 1 5 ? 24.41338 37.06657 0.32519 1.000 104.37867 5 ILE C CA 1
ATOM 2051 C C . ILE C 1 5 ? 23.78837 35.68901 0.15939 1.000 106.22028 5 ILE C C 1
ATOM 2052 O O . ILE C 1 5 ? 23.47639 34.99993 1.13593 1.000 107.80321 5 ILE C O 1
ATOM 2057 N N . LEU C 1 6 ? 23.59492 35.29874 -1.09917 1.000 107.42984 6 LEU C N 1
ATOM 2058 C CA . LEU C 1 6 ? 23.02687 34.00691 -1.46530 1.000 99.79544 6 LEU C CA 1
ATOM 2059 C C . LEU C 1 6 ? 23.99671 33.30197 -2.40080 1.000 103.51050 6 LEU C C 1
ATOM 2060 O O . LEU C 1 6 ? 24.23703 33.77168 -3.51822 1.000 109.29725 6 LEU C O 1
ATOM 2065 N N . LYS C 1 7 ? 24.55064 32.18222 -1.94579 1.000 99.24896 7 LYS C N 1
ATOM 2066 C CA . LYS C 1 7 ? 25.51103 31.41631 -2.72899 1.000 108.04634 7 LYS C CA 1
ATOM 2067 C C . LYS C 1 7 ? 24.76432 30.41169 -3.59842 1.000 100.19651 7 LYS C C 1
ATOM 2068 O O . LYS C 1 7 ? 24.00748 29.58007 -3.08520 1.000 102.26590 7 LYS C O 1
ATOM 2070 N N . ILE C 1 8 ? 24.97862 30.48933 -4.90970 1.000 106.46606 8 ILE C N 1
ATOM 2071 C CA . ILE C 1 8 ? 24.31415 29.62604 -5.87852 1.000 99.51084 8 ILE C CA 1
ATOM 2072 C C . ILE C 1 8 ? 25.37653 28.91524 -6.70406 1.000 108.77044 8 ILE C C 1
ATOM 2073 O O . ILE C 1 8 ? 26.28450 29.55867 -7.24277 1.000 113.58426 8 ILE C O 1
ATOM 2078 N N . LYS C 1 9 ? 25.26156 27.59364 -6.80159 1.000 104.27681 9 LYS C N 1
ATOM 2079 C CA . LYS C 1 9 ? 26.13091 26.77796 -7.64030 1.000 100.25980 9 LYS C CA 1
ATOM 2080 C C . LYS C 1 9 ? 25.30870 26.24869 -8.80687 1.000 104.80093 9 LYS C C 1
ATOM 2081 O O . LYS C 1 9 ? 24.31578 25.54232 -8.59967 1.000 103.99252 9 LYS C O 1
ATOM 2083 N N . ARG C 1 10 ? 25.71939 26.59191 -10.02497 1.000 106.18431 10 ARG C N 1
ATOM 2084 C CA . ARG C 1 10 ? 24.97026 26.24153 -11.22506 1.000 100.61063 10 ARG C CA 1
ATOM 2085 C C . ARG C 1 10 ? 25.42374 24.87905 -11.73781 1.000 104.67227 10 ARG C C 1
ATOM 2086 O O . ARG C 1 10 ? 26.59693 24.69797 -12.08404 1.000 114.71236 10 ARG C O 1
ATOM 2094 N N . LEU C 1 11 ? 24.49370 23.92581 -11.78215 1.000 105.27161 11 LEU C N 1
ATOM 2095 C CA . LEU C 1 11 ? 24.77850 22.61677 -12.33771 1.000 102.17621 11 LEU C CA 1
ATOM 2096 C C . LEU C 1 11 ? 25.06656 22.73076 -13.83379 1.000 105.91427 11 LEU C C 1
ATOM 2097 O O . LEU C 1 11 ? 24.70554 23.72420 -14.46852 1.000 111.91723 11 LEU C O 1
ATOM 2102 N N . PRO C 1 12 ? 25.73630 21.72726 -14.41466 1.000 110.37972 12 PRO C N 1
ATOM 2103 C CA . PRO C 1 12 ? 26.09102 21.79983 -15.84422 1.000 111.86995 12 PRO C CA 1
ATOM 2104 C C . PRO C 1 12 ? 24.93142 22.11976 -16.77400 1.000 114.88250 12 PRO C C 1
ATOM 2105 O O . PRO C 1 12 ? 25.14618 22.77991 -17.79857 1.000 113.59107 12 PRO C O 1
ATOM 2109 N N . HIS C 1 13 ? 23.71158 21.68493 -16.45966 1.000 106.20443 13 HIS C N 1
ATOM 2110 C CA . HIS C 1 13 ? 22.56485 22.04844 -17.28375 1.000 103.24617 13 HIS C CA 1
ATOM 2111 C C . HIS C 1 13 ? 21.99522 23.41698 -16.92796 1.000 101.60120 13 HIS C C 1
ATOM 2112 O O . HIS C 1 13 ? 20.89699 23.75615 -17.38110 1.000 100.82423 13 HIS C O 1
ATOM 2119 N N . ALA C 1 14 ? 22.72012 24.20548 -16.13217 1.000 105.44074 14 ALA C N 1
ATOM 2120 C CA . ALA C 1 14 ? 22.34598 25.58193 -15.84022 1.000 102.27794 14 ALA C CA 1
ATOM 2121 C C . ALA C 1 14 ? 23.52308 26.53813 -15.98973 1.000 107.60213 14 ALA C C 1
ATOM 2122 O O . ALA C 1 14 ? 23.38462 27.72523 -15.67353 1.000 111.05221 14 ALA C O 1
ATOM 2124 N N . GLN C 1 15 ? 24.67476 26.05535 -16.46468 1.000 106.74475 15 GLN C N 1
ATOM 2125 C CA . GLN C 1 15 ? 25.84280 26.91972 -16.60005 1.000 113.34253 15 GLN C CA 1
ATOM 2126 C C . GLN C 1 15 ? 25.69649 27.89705 -17.75996 1.000 116.24672 15 GLN C C 1
ATOM 2127 O O . GLN C 1 15 ? 26.24702 29.00287 -17.70720 1.000 117.71392 15 GLN C O 1
ATOM 2133 N N . ASP C 1 16 ? 24.97281 27.51115 -18.81368 1.000 109.70419 16 ASP C N 1
ATOM 2134 C CA . ASP C 1 16 ? 24.74448 28.42097 -19.93087 1.000 112.85981 16 ASP C CA 1
ATOM 2135 C C . ASP C 1 16 ? 23.58772 29.37494 -19.66161 1.000 104.86865 16 ASP C C 1
ATOM 2136 O O . ASP C 1 16 ? 23.56986 30.48748 -20.20005 1.000 101.91837 16 ASP C O 1
ATOM 2141 N N . LEU C 1 17 ? 22.62362 28.96359 -18.84244 1.000 106.10261 17 LEU C N 1
ATOM 2142 C CA . LEU C 1 17 ? 21.51207 29.83326 -18.49906 1.000 99.17502 17 LEU C CA 1
ATOM 2143 C C . LEU C 1 17 ? 21.99485 30.98323 -17.61485 1.000 99.07247 17 LEU C C 1
ATOM 2144 O O . LEU C 1 17 ? 22.95823 30.83245 -16.85880 1.000 107.84638 17 LEU C O 1
ATOM 2149 N N . PRO C 1 18 ? 21.34504 32.14347 -17.69189 1.000 96.89472 18 PRO C N 1
ATOM 2150 C CA . PRO C 1 18 ? 21.78705 33.28526 -16.88359 1.000 106.78654 18 PRO C CA 1
ATOM 2151 C C . PRO C 1 18 ? 21.49155 33.08039 -15.40622 1.000 107.58292 18 PRO C C 1
ATOM 2152 O O . PRO C 1 18 ? 20.57821 32.34367 -15.02705 1.000 105.08546 18 PRO C O 1
ATOM 2156 N N . LEU C 1 19 ? 22.28422 33.75004 -14.56924 1.000 115.51284 19 LEU C N 1
ATOM 2157 C CA . LEU C 1 19 ? 22.08152 33.68675 -13.12953 1.000 116.24396 19 LEU C CA 1
ATOM 2158 C C . LEU C 1 19 ? 20.71502 34.26133 -12.76026 1.000 118.52217 19 LEU C C 1
ATOM 2159 O O . LEU C 1 19 ? 20.19683 35.14434 -13.45080 1.000 122.45424 19 LEU C O 1
ATOM 2164 N N . PRO C 1 20 ? 20.10499 33.77171 -11.68206 1.000 117.94280 20 PRO C N 1
ATOM 2165 C CA . PRO C 1 20 ? 18.89218 34.41885 -11.16715 1.000 112.49803 20 PRO C CA 1
ATOM 2166 C C . PRO C 1 20 ? 19.18108 35.85448 -10.75366 1.000 111.24107 20 PRO C C 1
ATOM 2167 O O . PRO C 1 20 ? 20.13498 36.12931 -10.02188 1.000 113.40409 20 PRO C O 1
ATOM 2171 N N . SER C 1 21 ? 18.34887 36.77407 -11.23493 1.000 112.30812 21 SER C N 1
ATOM 2172 C CA . SER C 1 21 ? 18.52370 38.19039 -10.95799 1.000 112.36762 21 SER C CA 1
ATOM 2173 C C . SER C 1 21 ? 17.16994 38.82077 -10.67016 1.000 104.81483 21 SER C C 1
ATOM 2174 O O . SER C 1 21 ? 16.14362 38.39858 -11.20953 1.000 106.64731 21 SER C O 1
ATOM 2177 N N . TYR C 1 22 ? 17.17599 39.82852 -9.80105 1.000 100.30228 22 TYR C N 1
ATOM 2178 C CA . TYR C 1 22 ? 15.97325 40.61515 -9.56992 1.000 100.70188 22 TYR C CA 1
ATOM 2179 C C . TYR C 1 22 ? 15.64055 41.41756 -10.82167 1.000 97.42906 22 TYR C C 1
ATOM 2180 O O . TYR C 1 22 ? 16.50563 42.09603 -11.38486 1.000 98.73039 22 TYR C O 1
ATOM 2189 N N . ALA C 1 23 ? 14.38516 41.32977 -11.26502 1.000 96.70492 23 ALA C N 1
ATOM 2190 C CA . ALA C 1 23 ? 13.97622 42.03252 -12.47741 1.000 94.69040 23 ALA C CA 1
ATOM 2191 C C . ALA C 1 23 ? 14.06539 43.54249 -12.29284 1.000 103.76181 23 ALA C C 1
ATOM 2192 O O . ALA C 1 23 ? 14.73313 44.23763 -13.06668 1.000 99.72444 23 ALA C O 1
ATOM 2194 N N . THR C 1 24 ? 13.40154 44.06552 -11.27072 1.000 104.50962 24 THR C N 1
ATOM 2195 C CA . THR C 1 24 ? 13.38450 45.48496 -10.96416 1.000 103.43983 24 THR C CA 1
ATOM 2196 C C . THR C 1 24 ? 14.19962 45.76584 -9.70629 1.000 100.21965 24 THR C C 1
ATOM 2197 O O . THR C 1 24 ? 14.48252 44.85272 -8.92331 1.000 101.71259 24 THR C O 1
ATOM 2201 N N . PRO C 1 25 ? 14.61057 47.01963 -9.48375 1.000 105.28460 25 PRO C N 1
ATOM 2202 C CA . PRO C 1 25 ? 15.39034 47.33317 -8.27337 1.000 101.87738 25 PRO C CA 1
ATOM 2203 C C . PRO C 1 25 ? 14.66792 47.03954 -6.96730 1.000 103.57829 25 PRO C C 1
ATOM 2204 O O . PRO C 1 25 ? 15.30400 47.11327 -5.90854 1.000 109.41962 25 PRO C O 1
ATOM 2208 N N . HIS C 1 26 ? 13.37294 46.71176 -6.99762 1.000 104.25135 26 HIS C N 1
ATOM 2209 C CA . HIS C 1 26 ? 12.64501 46.41439 -5.76992 1.000 103.84774 26 HIS C CA 1
ATOM 2210 C C . HIS C 1 26 ? 11.73077 45.20427 -5.93298 1.000 100.32391 26 HIS C C 1
ATOM 2211 O O . HIS C 1 26 ? 10.65745 45.14611 -5.32239 1.000 99.27441 26 HIS C O 1
ATOM 2218 N N . SER C 1 27 ? 12.13541 44.23410 -6.74741 1.000 98.59248 27 SER C N 1
ATOM 2219 C CA . SER C 1 27 ? 11.39589 42.98808 -6.85529 1.000 94.99155 27 SER C CA 1
ATOM 2220 C C . SER C 1 27 ? 11.66087 42.11384 -5.63355 1.000 94.74414 27 SER C C 1
ATOM 2221 O O . SER C 1 27 ? 12.68031 42.24583 -4.95094 1.000 92.89927 27 SER C O 1
ATOM 2224 N N . SER C 1 28 ? 10.72298 41.20718 -5.36313 1.000 95.16873 28 SER C N 1
ATOM 2225 C CA . SER C 1 28 ? 10.79487 40.37657 -4.16871 1.000 88.92092 28 SER C CA 1
ATOM 2226 C C . SER C 1 28 ? 11.44923 39.02293 -4.40724 1.000 90.40977 28 SER C C 1
ATOM 2227 O O . SER C 1 28 ? 11.90259 38.39500 -3.44335 1.000 83.74415 28 SER C O 1
ATOM 2230 N N . GLY C 1 29 ? 11.51850 38.55797 -5.65358 1.000 87.46940 29 GLY C N 1
ATOM 2231 C CA . GLY C 1 29 ? 11.99501 37.21841 -5.92193 1.000 91.25586 29 GLY C CA 1
ATOM 2232 C C . GLY C 1 29 ? 12.94540 37.17505 -7.10132 1.000 92.69096 29 GLY C C 1
ATOM 2233 O O . GLY C 1 29 ? 12.98274 38.07770 -7.94129 1.000 93.68828 29 GLY C O 1
ATOM 2234 N N . LEU C 1 30 ? 13.71899 36.09340 -7.14323 1.000 92.59283 30 LEU C N 1
ATOM 2235 C CA . LEU C 1 30 ? 14.62851 35.80775 -8.24235 1.000 92.14095 30 LEU C CA 1
ATOM 2236 C C . LEU C 1 30 ? 13.92757 34.94429 -9.28342 1.000 90.09386 30 LEU C C 1
ATOM 2237 O O . LEU C 1 30 ? 13.03388 34.15748 -8.96361 1.000 90.25197 30 LEU C O 1
ATOM 2242 N N . ASP C 1 31 ? 14.34567 35.09169 -10.53698 1.000 98.19005 31 ASP C N 1
ATOM 2243 C CA . ASP C 1 31 ? 13.75711 34.30160 -11.61006 1.000 88.88782 31 ASP C CA 1
ATOM 2244 C C . ASP C 1 31 ? 14.24449 32.85959 -11.53633 1.000 89.52883 31 ASP C C 1
ATOM 2245 O O . ASP C 1 31 ? 15.44791 32.60342 -11.43647 1.000 94.92401 31 ASP C O 1
ATOM 2250 N N . LEU C 1 32 ? 13.30612 31.91846 -11.58187 1.000 83.33592 32 LEU C N 1
ATOM 2251 C CA . LEU C 1 32 ? 13.60673 30.49261 -11.62161 1.000 76.33705 32 LEU C CA 1
ATOM 2252 C C . LEU C 1 32 ? 13.33443 29.98310 -13.03004 1.000 87.69015 32 LEU C C 1
ATOM 2253 O O . LEU C 1 32 ? 12.21348 30.11505 -13.53288 1.000 84.61858 32 LEU C O 1
ATOM 2258 N N . ARG C 1 33 ? 14.35268 29.40409 -13.66090 1.000 86.16895 33 ARG C N 1
ATOM 2259 C CA . ARG C 1 33 ? 14.27598 28.99493 -15.05463 1.000 88.62791 33 ARG C CA 1
ATOM 2260 C C . ARG C 1 33 ? 14.30026 27.47777 -15.18869 1.000 86.58374 33 ARG C C 1
ATOM 2261 O O . ARG C 1 33 ? 14.91692 26.77102 -14.38648 1.000 70.41577 33 ARG C O 1
ATOM 2269 N N . ALA C 1 34 ? 13.62092 26.98859 -16.22404 1.000 87.22314 34 ALA C N 1
ATOM 2270 C CA . ALA C 1 34 ? 13.55960 25.56060 -16.51756 1.000 80.44430 34 ALA C CA 1
ATOM 2271 C C . ALA C 1 34 ? 14.86165 25.12867 -17.18204 1.000 92.77960 34 ALA C C 1
ATOM 2272 O O . ALA C 1 34 ? 15.10086 25.43047 -18.35620 1.000 80.19772 34 ALA C O 1
ATOM 2274 N N . ALA C 1 35 ? 15.70345 24.41649 -16.43471 1.000 85.90434 35 ALA C N 1
ATOM 2275 C CA . ALA C 1 35 ? 16.99325 23.95167 -16.94671 1.000 85.44872 35 ALA C CA 1
ATOM 2276 C C . ALA C 1 35 ? 16.81454 22.59300 -17.62642 1.000 82.67173 35 ALA C C 1
ATOM 2277 O O . ALA C 1 35 ? 17.31189 21.55698 -17.18097 1.000 87.87088 35 ALA C O 1
ATOM 2279 N N . ILE C 1 36 ? 16.08327 22.62195 -18.74048 1.000 87.39462 36 ILE C N 1
ATOM 2280 C CA . ILE C 1 36 ? 15.77438 21.42985 -19.51647 1.000 93.28124 36 ILE C CA 1
ATOM 2281 C C . ILE C 1 36 ? 16.21239 21.65779 -20.95732 1.000 100.14412 36 ILE C C 1
ATOM 2282 O O . ILE C 1 36 ? 16.29540 22.79565 -21.43114 1.000 97.84357 36 ILE C O 1
ATOM 2287 N N . GLU C 1 37 ? 16.51413 20.55860 -21.65235 1.000 99.36202 37 GLU C N 1
ATOM 2288 C CA . GLU C 1 37 ? 16.97818 20.63782 -23.03559 1.000 97.33193 37 GLU C CA 1
ATOM 2289 C C . GLU C 1 37 ? 15.81817 20.85240 -24.00317 1.000 108.00872 37 GLU C C 1
ATOM 2290 O O . GLU C 1 37 ? 15.75444 21.87175 -24.69694 1.000 104.11657 37 GLU C O 1
ATOM 2292 N N . LYS C 1 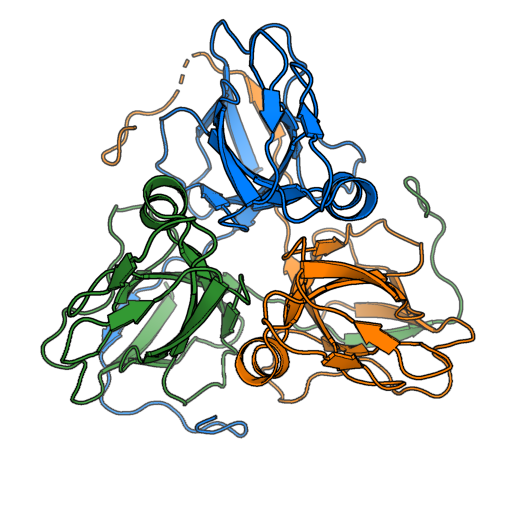38 ? 14.87978 19.89090 -24.05915 1.000 106.34517 38 LYS C N 1
ATOM 2293 C CA . LYS C 1 38 ? 13.77147 19.94066 -24.99964 1.000 105.29224 38 LYS C CA 1
ATOM 2294 C C . LYS C 1 38 ? 12.56462 20.63217 -24.37522 1.000 102.18176 38 LYS C C 1
ATOM 2295 O O . LYS C 1 38 ? 12.39118 20.60761 -23.15248 1.000 102.63903 38 LYS C O 1
ATOM 2297 N N . PRO C 1 39 ? 11.72529 21.26309 -25.19594 1.000 104.05089 39 PRO C N 1
ATOM 2298 C CA . PRO C 1 39 ? 10.49574 21.86480 -24.66669 1.000 94.86578 39 PRO C CA 1
ATOM 2299 C C . PRO C 1 39 ? 9.56211 20.80653 -24.09423 1.000 100.74325 39 PRO C C 1
ATOM 2300 O O . PRO C 1 39 ? 9.36086 19.74187 -24.68235 1.000 98.15729 39 PRO C O 1
ATOM 2304 N N . LEU C 1 40 ? 8.99212 21.11275 -22.93185 1.000 99.31274 40 LEU C N 1
ATOM 2305 C CA . LEU C 1 40 ? 8.12319 20.19533 -22.20712 1.000 97.92921 40 LEU C CA 1
ATOM 2306 C C . LEU C 1 40 ? 6.66140 20.49588 -22.50518 1.000 100.38659 40 LEU C C 1
ATOM 2307 O O . LEU C 1 40 ? 6.24855 21.65824 -22.51930 1.000 107.64833 40 LEU C O 1
ATOM 2312 N N . LYS C 1 41 ? 5.88063 19.44188 -22.72974 1.000 93.87184 41 LYS C N 1
ATOM 2313 C CA . LYS C 1 41 ? 4.44661 19.55287 -22.96130 1.000 100.13499 41 LYS C CA 1
ATOM 2314 C C . LYS C 1 41 ? 3.69426 19.01113 -21.75385 1.000 95.34639 41 LYS C C 1
ATOM 2315 O O . LYS C 1 41 ? 3.91809 17.86890 -21.33816 1.000 95.80402 41 LYS C O 1
ATOM 2321 N N . ILE C 1 42 ? 2.80957 19.83305 -21.19459 1.000 92.69608 42 ILE C N 1
ATOM 2322 C CA . ILE C 1 42 ? 2.01868 19.47756 -20.02178 1.000 93.79943 42 ILE C CA 1
ATOM 2323 C C . ILE C 1 42 ? 0.55591 19.46388 -20.44194 1.000 91.86178 42 ILE C C 1
ATOM 2324 O O . ILE C 1 42 ? -0.01704 20.51580 -20.75628 1.000 90.23073 42 ILE C O 1
ATOM 2329 N N . LYS C 1 43 ? -0.04941 18.27775 -20.44800 1.000 93.94356 43 LYS C N 1
ATOM 2330 C CA . LYS C 1 43 ? -1.45904 18.14396 -20.75212 1.000 99.25939 43 LYS C CA 1
ATOM 2331 C C . LYS C 1 43 ? -2.27960 18.77493 -19.62745 1.000 97.41671 43 LYS C C 1
ATOM 2332 O O . LYS C 1 43 ? -1.75667 19.05642 -18.54696 1.000 92.86213 43 LYS C O 1
ATOM 2338 N N . PRO C 1 44 ? -3.56983 19.02437 -19.85387 1.000 100.00328 44 PRO C N 1
ATOM 2339 C CA . PRO C 1 44 ? -4.42342 19.50097 -18.76029 1.000 95.50388 44 PRO C CA 1
ATOM 2340 C C . PRO C 1 44 ? -4.39120 18.54575 -17.57392 1.000 93.02432 44 PRO C C 1
ATOM 2341 O O . PRO C 1 44 ? -4.34591 17.32386 -17.73683 1.000 86.85827 44 PRO C O 1
ATOM 2345 N N . PHE C 1 45 ? -4.38685 19.12296 -16.37055 1.000 92.30145 45 PHE C N 1
ATOM 2346 C CA . PHE C 1 45 ? -4.39441 18.38907 -15.10492 1.000 90.15419 45 PHE C CA 1
ATOM 2347 C C . PHE C 1 45 ? -3.15405 17.51814 -14.92258 1.000 84.67959 45 PHE C C 1
ATOM 2348 O O . PHE C 1 45 ? -3.18854 16.52968 -14.18111 1.000 79.22358 45 PHE C O 1
ATOM 2356 N N . GLU C 1 46 ? -2.05217 17.87107 -15.57661 1.000 79.57625 46 GLU C N 1
ATOM 2357 C CA . GLU C 1 46 ? -0.79762 17.14505 -15.46172 1.000 78.69533 46 GLU C CA 1
ATOM 2358 C C . GLU C 1 46 ? 0.20988 17.97463 -14.67500 1.000 72.79916 46 GLU C C 1
ATOM 2359 O O . GLU C 1 46 ? 0.15220 19.20760 -14.66610 1.000 76.80836 46 GLU C O 1
ATOM 2365 N N . ARG C 1 47 ? 1.13370 17.28453 -14.00963 1.000 61.94529 47 ARG C N 1
ATOM 2366 C CA . ARG C 1 47 ? 2.16534 17.92076 -13.20505 1.000 67.48770 47 ARG C CA 1
ATOM 2367 C C . ARG C 1 47 ? 3.53372 17.39890 -13.61981 1.000 67.72726 47 ARG C C 1
ATOM 2368 O O . ARG C 1 47 ? 3.68198 16.23441 -14.00048 1.000 69.36350 47 ARG C O 1
ATOM 2376 N N . VAL C 1 48 ? 4.53686 18.27436 -13.54616 1.000 57.08461 48 VAL C N 1
ATOM 2377 C CA . VAL C 1 48 ? 5.89610 17.93949 -13.95334 1.000 63.77929 48 VAL C CA 1
ATOM 2378 C C . VAL C 1 48 ? 6.87841 18.46429 -12.91635 1.000 66.05120 48 VAL C C 1
ATOM 2379 O O . VAL C 1 48 ? 6.63700 19.48143 -12.25910 1.000 62.24520 48 VAL C O 1
ATOM 2383 N N . LEU C 1 49 ? 7.99786 17.75720 -12.77820 1.000 66.96721 49 LEU C N 1
ATOM 2384 C CA . LEU C 1 49 ? 9.08064 18.12705 -11.86939 1.000 68.34379 49 LEU C CA 1
ATOM 2385 C C . LEU C 1 49 ? 10.23247 18.63565 -12.73000 1.000 73.86352 49 LEU C C 1
ATOM 2386 O O . LEU C 1 49 ? 10.94155 17.84810 -13.36339 1.000 79.96182 49 LEU C O 1
ATOM 2391 N N . ILE C 1 50 ? 10.41183 19.94758 -12.75414 1.000 67.92111 50 ILE C N 1
ATOM 2392 C CA . ILE C 1 50 ? 11.36476 20.60373 -13.64632 1.000 82.65361 50 ILE C CA 1
ATOM 2393 C C . ILE C 1 50 ? 12.61346 20.96304 -12.84954 1.000 72.25440 50 ILE C C 1
ATOM 2394 O O . ILE C 1 50 ? 12.49849 21.63626 -11.81597 1.000 62.80356 50 ILE C O 1
ATOM 2399 N N . PRO C 1 51 ? 13.79941 20.55153 -13.28556 1.000 74.84484 51 PRO C N 1
ATOM 2400 C CA . PRO C 1 51 ? 15.02154 20.93402 -12.57672 1.000 72.28789 51 PRO C CA 1
ATOM 2401 C C . PRO C 1 51 ? 15.46202 22.34384 -12.93495 1.000 78.00396 51 PRO C C 1
ATOM 2402 O O . PRO C 1 51 ? 15.27299 22.81878 -14.05711 1.000 81.35853 51 PRO C O 1
ATOM 2406 N N . THR C 1 52 ? 16.05801 23.01670 -11.95047 1.000 75.99700 52 THR C N 1
ATOM 2407 C CA . THR C 1 52 ? 16.59690 24.35389 -12.15459 1.000 78.91953 52 THR C CA 1
ATOM 2408 C C . THR C 1 52 ? 18.10320 24.36648 -12.36401 1.000 83.20611 52 THR C C 1
ATOM 2409 O O . THR C 1 52 ? 18.63268 25.35994 -12.87392 1.000 83.49524 52 THR C O 1
ATOM 2413 N N . GLY C 1 53 ? 18.79867 23.29269 -11.99815 1.000 81.36815 53 GLY C N 1
ATOM 2414 C CA . GLY C 1 53 ? 20.24507 23.30489 -12.04490 1.000 86.82786 53 GLY C CA 1
ATOM 2415 C C . GLY C 1 53 ? 20.88186 24.20350 -11.01568 1.000 89.09888 53 GLY C C 1
ATOM 2416 O O . GLY C 1 53 ? 22.02486 24.62841 -11.19610 1.000 91.68603 53 GLY C O 1
ATOM 2417 N N . LEU C 1 54 ? 20.16835 24.50867 -9.93695 1.000 88.97192 54 LEU C N 1
ATOM 2418 C CA . LEU C 1 54 ? 20.61514 25.45399 -8.92695 1.000 88.92618 54 LEU C CA 1
ATOM 2419 C C . LEU C 1 54 ? 20.72231 24.75694 -7.58002 1.000 87.34697 54 LEU C C 1
ATOM 2420 O O . LEU C 1 54 ? 19.82357 24.00793 -7.18511 1.000 83.66550 54 LEU C O 1
ATOM 2425 N N . ILE C 1 55 ? 21.82719 25.00610 -6.88351 1.000 90.77598 55 ILE C N 1
ATOM 2426 C CA . ILE C 1 55 ? 22.03342 24.55041 -5.51415 1.000 89.96697 55 ILE C CA 1
ATOM 2427 C C . ILE C 1 55 ? 22.31171 25.78300 -4.66852 1.000 96.63042 55 ILE C C 1
ATOM 2428 O O . ILE C 1 55 ? 23.29946 26.49133 -4.90135 1.000 103.03661 55 ILE C O 1
ATOM 2433 N N . LEU C 1 56 ? 21.44457 26.04108 -3.69698 1.000 92.15188 56 LEU C N 1
ATOM 2434 C CA . LEU C 1 56 ? 21.45056 27.29613 -2.96372 1.000 95.59463 56 LEU C CA 1
ATOM 2435 C C . LEU C 1 56 ? 22.08397 27.13265 -1.58987 1.000 100.39082 56 LEU C C 1
ATOM 2436 O O . LEU C 1 56 ? 22.01218 26.06771 -0.97124 1.000 97.99908 56 LEU C O 1
ATOM 2441 N N . GLU C 1 57 ? 22.70660 28.20988 -1.11827 1.000 104.76680 57 GLU C N 1
ATOM 2442 C CA . GLU C 1 57 ? 23.13537 28.33710 0.27219 1.000 104.71942 57 GLU C CA 1
ATOM 2443 C C . GLU C 1 57 ? 22.34001 29.49078 0.87031 1.000 103.45491 57 GLU C C 1
ATOM 2444 O O . GLU C 1 57 ? 22.82528 30.61944 0.97881 1.000 104.52076 57 GLU C O 1
ATOM 2450 N N . ILE C 1 58 ? 21.09755 29.20219 1.24038 1.000 95.81750 58 ILE C N 1
ATOM 2451 C CA . ILE C 1 58 ? 20.24960 30.18018 1.91180 1.000 94.84152 58 ILE C CA 1
ATOM 2452 C C . ILE C 1 58 ? 20.83170 30.41870 3.29852 1.000 99.42705 58 ILE C C 1
ATOM 2453 O O . ILE C 1 58 ? 21.01461 29.46084 4.06388 1.000 100.86222 58 ILE C O 1
ATOM 2458 N N . PRO C 1 59 ? 21.14458 31.66129 3.65924 1.000 102.94832 59 PRO C N 1
ATOM 2459 C CA . PRO C 1 59 ? 21.77901 31.91667 4.95572 1.000 98.41807 59 PRO C CA 1
ATOM 2460 C C . PRO C 1 59 ? 20.86788 31.54269 6.11480 1.000 104.78563 59 PRO C C 1
ATOM 2461 O O . PRO C 1 59 ? 19.64507 31.45306 5.98220 1.000 105.85836 59 PRO C O 1
ATOM 2465 N N . GLU C 1 60 ? 21.49433 31.31736 7.26793 1.000 125.08269 60 GLU C N 1
ATOM 2466 C CA . GLU C 1 60 ? 20.76135 30.91112 8.45881 1.000 118.90274 60 GLU C CA 1
ATOM 2467 C C . GLU C 1 60 ? 19.76328 31.98826 8.86418 1.000 112.69415 60 GLU C C 1
ATOM 2468 O O . GLU C 1 60 ? 20.03777 33.18694 8.75936 1.000 110.84123 60 GLU C O 1
ATOM 2474 N N . GLY C 1 61 ? 18.59145 31.55178 9.32214 1.000 109.06809 61 GLY C N 1
ATOM 2475 C CA . GLY C 1 61 ? 17.52899 32.45618 9.69614 1.000 106.70159 61 GLY C CA 1
ATOM 2476 C C . GLY C 1 61 ? 16.61112 32.86402 8.56536 1.000 100.51019 61 GLY C C 1
ATOM 2477 O O . GLY C 1 61 ? 15.61179 33.54964 8.81748 1.000 96.84847 61 GLY C O 1
ATOM 2478 N N . TYR C 1 62 ? 16.91467 32.46734 7.33205 1.000 101.83292 62 TYR C N 1
ATOM 2479 C CA . TYR C 1 62 ? 16.09617 32.79050 6.17542 1.000 95.49804 62 TYR C CA 1
ATOM 2480 C C . TYR C 1 62 ? 15.72462 31.50755 5.44598 1.000 89.95545 62 TYR C C 1
ATOM 2481 O O . TYR C 1 62 ? 16.38936 30.47651 5.57830 1.000 92.71708 62 TYR C O 1
ATOM 2490 N N . GLU C 1 63 ? 14.64623 31.58200 4.67150 1.000 81.57566 63 GLU C N 1
ATOM 2491 C CA . GLU C 1 63 ? 14.15817 30.44866 3.90371 1.000 79.60641 63 GLU C CA 1
ATOM 2492 C C . GLU C 1 63 ? 13.91390 30.87752 2.46449 1.000 80.41597 63 GLU C C 1
ATOM 2493 O O . GLU C 1 63 ? 13.93615 32.06466 2.12965 1.000 84.43060 63 GLU C O 1
ATOM 2499 N N . GLY C 1 64 ? 13.67581 29.89030 1.61113 1.000 72.31720 64 GLY C N 1
ATOM 2500 C CA . GLY C 1 64 ? 13.34203 30.12037 0.21406 1.000 73.51237 64 GLY C CA 1
ATOM 2501 C C . GLY C 1 64 ? 11.92740 29.64581 -0.06631 1.000 72.55593 64 GLY C C 1
ATOM 2502 O O . GLY C 1 64 ? 11.52879 28.56469 0.37465 1.000 72.39991 64 GLY C O 1
ATOM 2503 N N . GLN C 1 65 ? 11.17430 30.46015 -0.80024 1.000 69.55495 65 GLN C N 1
ATOM 2504 C CA . GLN C 1 65 ? 9.79103 30.15570 -1.14242 1.000 62.44681 65 GLN C CA 1
ATOM 2505 C C . GLN C 1 65 ? 9.63999 30.15504 -2.65496 1.000 68.91735 65 GLN C C 1
ATOM 2506 O O . GLN C 1 65 ? 9.80781 31.19624 -3.29888 1.000 69.53891 65 GLN C O 1
ATOM 2512 N N . VAL C 1 66 ? 9.32911 28.99192 -3.21703 1.000 64.94340 66 VAL C N 1
ATOM 2513 C CA . VAL C 1 66 ? 8.99795 28.89533 -4.63387 1.000 64.36072 66 VAL C CA 1
ATOM 2514 C C . VAL C 1 66 ? 7.56325 29.37313 -4.81347 1.000 63.67438 66 VAL C C 1
ATOM 2515 O O . VAL C 1 66 ? 6.63011 28.78594 -4.25610 1.000 57.80039 66 VAL C O 1
ATOM 2519 N N . ARG C 1 67 ? 7.38659 30.44790 -5.57982 1.000 66.80745 67 ARG C N 1
ATOM 2520 C CA . ARG C 1 67 ? 6.08339 31.06235 -5.76723 1.000 61.49782 67 ARG C CA 1
ATOM 2521 C C . ARG C 1 67 ? 5.69200 31.05835 -7.24156 1.000 68.46745 67 ARG C C 1
ATOM 2522 O O . ARG C 1 67 ? 6.56112 31.04656 -8.11960 1.000 68.02654 67 ARG C O 1
ATOM 2530 N N . PRO C 1 68 ? 4.39538 31.05697 -7.54401 1.000 60.95008 68 PRO C N 1
ATOM 2531 C CA . PRO C 1 68 ? 3.96878 31.02462 -8.94605 1.000 64.01630 68 PRO C CA 1
ATOM 2532 C C . PRO C 1 68 ? 4.19621 32.35496 -9.64540 1.000 73.55536 68 PRO C C 1
ATOM 2533 O O . PRO C 1 68 ? 4.23985 33.41880 -9.02248 1.000 69.46316 68 PRO C O 1
ATOM 2537 N N . ARG C 1 69 ? 4.33938 32.27884 -10.96594 1.000 71.54685 69 ARG C N 1
ATOM 2538 C CA . ARG C 1 69 ? 4.44764 33.47215 -11.79261 1.000 77.99296 69 ARG C CA 1
ATOM 2539 C C . ARG C 1 69 ? 3.05741 33.99018 -12.13149 1.000 74.00404 69 ARG C C 1
ATOM 2540 O O . ARG C 1 69 ? 2.18874 33.22381 -12.55831 1.000 77.54951 69 ARG C O 1
ATOM 2548 N N . SER C 1 70 ? 2.84953 35.29515 -11.94375 1.000 64.02044 70 SER C N 1
ATOM 2549 C CA . SER C 1 70 ? 1.54229 35.87966 -12.22604 1.000 76.74662 70 SER C CA 1
ATOM 2550 C C . SER C 1 70 ? 1.20734 35.79682 -13.71003 1.000 72.81245 70 SER C C 1
ATOM 2551 O O . SER C 1 70 ? 0.04138 35.61784 -14.08217 1.000 66.35772 70 SER C O 1
ATOM 2554 N N . GLY C 1 71 ? 2.21408 35.92570 -14.57085 1.000 71.34817 71 GLY C N 1
ATOM 2555 C CA . GLY C 1 71 ? 2.00197 35.85408 -16.00283 1.000 75.03218 71 GLY C CA 1
ATOM 2556 C C . GLY C 1 71 ? 1.52120 34.49435 -16.46399 1.000 75.74741 71 GLY C C 1
ATOM 2557 O O . GLY C 1 71 ? 0.43309 34.37751 -17.03571 1.000 74.05108 71 GLY C O 1
ATOM 2558 N N . LEU C 1 72 ? 2.32246 33.45487 -16.21250 1.000 73.34581 72 LEU C N 1
ATOM 2559 C CA . LEU C 1 72 ? 1.94062 32.10990 -16.63095 1.000 79.60180 72 LEU C CA 1
ATOM 2560 C C . LEU C 1 72 ? 0.65051 31.65547 -15.96225 1.000 78.06545 72 LEU C C 1
ATOM 2561 O O . LEU C 1 72 ? -0.08789 30.84225 -16.52982 1.000 80.04972 72 LEU C O 1
ATOM 2566 N N . ALA C 1 73 ? 0.36033 32.16624 -14.76387 1.000 71.68912 73 ALA C N 1
ATOM 2567 C CA . ALA C 1 73 ? -0.86491 31.77958 -14.07265 1.000 73.72069 73 ALA C CA 1
ATOM 2568 C C . ALA C 1 73 ? -2.09632 32.25748 -14.82960 1.000 80.49707 73 ALA C C 1
ATOM 2569 O O . ALA C 1 73 ? -3.04227 31.49273 -15.04707 1.000 77.43320 73 ALA C O 1
ATOM 2571 N N . TRP C 1 74 ? -2.10155 33.52187 -15.24885 1.000 83.75875 74 TRP C N 1
ATOM 2572 C CA . TRP C 1 74 ? -3.29003 34.05782 -15.90005 1.000 85.45059 74 TRP C CA 1
ATOM 2573 C C . TRP C 1 74 ? -3.35458 33.66204 -17.36985 1.000 77.90071 74 TRP C C 1
ATOM 2574 O O . TRP C 1 74 ? -4.41448 33.26236 -17.86435 1.000 87.93289 74 TRP C O 1
ATOM 2585 N N . LYS C 1 75 ? -2.23088 33.76252 -18.08234 1.000 86.25491 75 LYS C N 1
ATOM 2586 C CA . LYS C 1 75 ? -2.24217 33.48607 -19.51569 1.000 89.51999 75 LYS C CA 1
ATOM 2587 C C . LYS C 1 75 ? -2.54641 32.02104 -19.80416 1.000 90.24538 75 LYS C C 1
ATOM 2588 O O . LYS C 1 75 ? -3.31731 31.71227 -20.72001 1.000 85.66860 75 LYS C O 1
ATOM 2594 N N . LYS C 1 76 ? -1.95697 31.10393 -19.03527 1.000 90.80247 76 LYS C N 1
ATOM 2595 C CA . LYS C 1 76 ? -2.02377 29.68561 -19.35118 1.000 88.32253 76 LYS C CA 1
ATOM 2596 C C . LYS C 1 76 ? -2.60566 28.81556 -18.24625 1.000 82.60705 76 LYS C C 1
ATOM 2597 O O . LYS C 1 76 ? -2.90651 27.64538 -18.50718 1.000 86.43921 76 LYS C O 1
ATOM 2603 N N . GLY C 1 77 ? -2.77641 29.33518 -17.03414 1.000 79.10636 77 GLY C N 1
ATOM 2604 C CA . GLY C 1 77 ? -3.25315 28.51307 -15.94178 1.000 82.00374 77 GLY C CA 1
ATOM 2605 C C . GLY C 1 77 ? -2.18628 27.70879 -15.23645 1.000 75.53743 77 GLY C C 1
ATOM 2606 O O . GLY C 1 77 ? -2.52299 26.86722 -14.39603 1.000 77.57062 77 GLY C O 1
ATOM 2607 N N . LEU C 1 78 ? -0.91316 27.93352 -15.55287 1.000 70.49558 78 LEU C N 1
ATOM 2608 C CA . LEU C 1 78 ? 0.17518 27.23057 -14.88899 1.000 68.77077 78 LEU C CA 1
ATOM 2609 C C . LEU C 1 78 ? 0.42983 27.82103 -13.51082 1.000 70.77102 78 LEU C C 1
ATOM 2610 O O . LEU C 1 78 ? 0.47111 29.04168 -13.34008 1.000 73.47946 78 LEU C O 1
ATOM 2615 N N . THR C 1 79 ? 0.61401 26.94689 -12.52606 1.000 64.38645 79 THR C N 1
ATOM 2616 C CA . THR C 1 79 ? 0.92031 27.39374 -11.17736 1.000 64.54359 79 THR C CA 1
ATOM 2617 C C . THR C 1 79 ? 1.75639 26.32831 -10.48495 1.000 65.56038 79 THR C C 1
ATOM 2618 O O . THR C 1 79 ? 1.82713 25.17904 -10.92877 1.000 65.01161 79 THR C O 1
ATOM 2622 N N . VAL C 1 80 ? 2.39844 26.72800 -9.39289 1.000 64.50785 80 VAL C N 1
ATOM 2623 C CA . VAL C 1 80 ? 3.20074 25.80572 -8.59816 1.000 57.84156 80 VAL C CA 1
ATOM 2624 C C . VAL C 1 80 ? 2.27585 25.00316 -7.69269 1.000 61.08824 80 VAL C C 1
ATOM 2625 O O . VAL C 1 80 ? 1.47433 25.57073 -6.94085 1.000 64.15621 80 VAL C O 1
ATOM 2629 N N . LEU C 1 81 ? 2.38694 23.67451 -7.76344 1.000 62.54450 81 LEU C N 1
ATOM 2630 C CA . LEU C 1 81 ? 1.43474 22.81101 -7.07153 1.000 58.66228 81 LEU C CA 1
ATOM 2631 C C . LEU C 1 81 ? 1.57891 22.91495 -5.55811 1.000 66.34690 81 LEU C C 1
ATOM 2632 O O . LEU C 1 81 ? 0.57580 22.98060 -4.83729 1.000 58.99195 81 LEU C O 1
ATOM 2637 N N . ASN C 1 82 ? 2.81460 22.93134 -5.05699 1.000 67.13687 82 ASN C N 1
ATOM 2638 C CA . ASN C 1 82 ? 3.08430 23.00971 -3.62633 1.000 58.69475 82 ASN C CA 1
ATOM 2639 C C . ASN C 1 82 ? 3.37642 24.43476 -3.16885 1.000 59.94049 82 ASN C C 1
ATOM 2640 O O . ASN C 1 82 ? 4.14033 24.63597 -2.21878 1.000 54.77855 82 ASN C O 1
ATOM 2645 N N . ALA C 1 83 ? 2.77971 25.42631 -3.82250 1.000 61.20518 83 ALA C N 1
ATOM 2646 C CA . ALA C 1 83 ? 3.09618 26.81153 -3.51382 1.000 59.69804 83 ALA C CA 1
ATOM 2647 C C . ALA C 1 83 ? 2.52166 27.19768 -2.15266 1.000 61.09978 83 ALA C C 1
ATOM 2648 O O . ALA C 1 83 ? 1.38022 26.84894 -1.83754 1.000 68.03977 83 ALA C O 1
ATOM 2650 N N . PRO C 1 84 ? 3.29068 27.90862 -1.31991 1.000 60.95112 84 PRO C N 1
ATOM 2651 C CA . PRO C 1 84 ? 4.69064 28.29930 -1.53618 1.000 61.18638 84 PRO C CA 1
ATOM 2652 C C . PRO C 1 84 ? 5.64835 27.15206 -1.21896 1.000 62.24178 84 PRO C C 1
ATOM 2653 O O . PRO C 1 84 ? 5.66565 26.64203 -0.10274 1.000 61.53588 84 PRO C O 1
ATOM 2657 N N . GLY C 1 85 ? 6.44637 26.72828 -2.19573 1.000 60.76482 85 GLY C N 1
ATOM 2658 C CA . GLY C 1 85 ? 7.36951 25.63203 -1.97329 1.000 57.01194 85 GLY C CA 1
ATOM 2659 C C . GLY C 1 85 ? 8.44856 26.02701 -0.98299 1.000 63.10901 85 GLY C C 1
ATOM 2660 O O . GLY C 1 85 ? 9.15887 27.02585 -1.19124 1.000 69.84461 85 GLY C O 1
ATOM 2661 N N . THR C 1 86 ? 8.59462 25.25434 0.08709 1.000 63.94783 86 THR C N 1
ATOM 2662 C CA . THR C 1 86 ? 9.51130 25.59490 1.16768 1.000 71.68939 86 THR C CA 1
ATOM 2663 C C . THR C 1 86 ? 10.90483 25.06691 0.84176 1.000 69.56087 86 THR C C 1
ATOM 2664 O O . THR C 1 86 ? 11.09422 23.85671 0.68157 1.000 72.53162 86 THR C O 1
ATOM 2668 N N . ILE C 1 87 ? 11.87359 25.97229 0.74679 1.000 66.32912 87 ILE C N 1
ATOM 2669 C CA . ILE C 1 87 ? 13.27579 25.62439 0.55322 1.000 67.78787 87 ILE C CA 1
ATOM 2670 C C . ILE C 1 87 ? 13.98831 25.89760 1.86966 1.000 71.65725 87 ILE C C 1
ATOM 2671 O O . ILE C 1 87 ? 14.23350 27.05743 2.22385 1.000 72.04732 87 ILE C O 1
ATOM 2676 N N . ASP C 1 88 ? 14.32060 24.83422 2.59540 1.000 68.61008 88 ASP C N 1
ATOM 2677 C CA . ASP C 1 88 ? 14.96150 24.97698 3.89182 1.000 77.46235 88 ASP C CA 1
ATOM 2678 C C . ASP C 1 88 ? 16.38817 25.50139 3.73613 1.000 81.25644 88 ASP C C 1
ATOM 2679 O O . ASP C 1 88 ? 17.02780 25.35353 2.69113 1.000 80.10639 88 ASP C O 1
ATOM 2684 N N . ALA C 1 89 ? 16.88398 26.12840 4.80574 1.000 89.10616 89 ALA C N 1
ATOM 2685 C CA . ALA C 1 89 ? 18.19598 26.76671 4.75207 1.000 86.27736 89 ALA C CA 1
ATOM 2686 C C . ALA C 1 89 ? 19.31729 25.74408 4.61558 1.000 84.66016 89 ALA C C 1
ATOM 2687 O O . ALA C 1 89 ? 20.31720 26.00268 3.93605 1.000 90.60316 89 ALA C O 1
ATOM 2689 N N . ASP C 1 90 ? 19.17230 24.57909 5.24618 1.000 89.52745 90 ASP C N 1
ATOM 2690 C CA . ASP C 1 90 ? 20.19138 23.54060 5.20643 1.000 95.29428 90 ASP C CA 1
ATOM 2691 C C . ASP C 1 90 ? 20.03405 22.60670 4.01316 1.000 96.54060 90 ASP C C 1
ATOM 2692 O O . ASP C 1 90 ? 20.53690 21.47828 4.05074 1.000 91.82927 90 ASP C O 1
ATOM 2697 N N . TYR C 1 91 ? 19.35021 23.04622 2.96148 1.000 88.68383 91 TYR C N 1
ATOM 2698 C CA . TYR C 1 91 ? 19.12998 22.21920 1.78325 1.000 88.67637 91 TYR C CA 1
ATOM 2699 C C . TYR C 1 91 ? 20.29396 22.39789 0.81593 1.000 93.27996 91 TYR C C 1
ATOM 2700 O O . TYR C 1 91 ? 20.56168 23.51365 0.35656 1.000 96.14415 91 TYR C O 1
ATOM 2709 N N . ARG C 1 92 ? 20.98453 21.29953 0.51252 1.000 96.26420 92 ARG C N 1
ATOM 2710 C CA . ARG C 1 92 ? 22.11279 21.30988 -0.40850 1.000 94.58843 92 ARG C CA 1
ATOM 2711 C C . ARG C 1 92 ? 21.79603 20.61430 -1.72398 1.000 99.57768 92 ARG C C 1
ATOM 2712 O O . ARG C 1 92 ? 22.69432 20.43716 -2.55311 1.000 100.95730 92 ARG C O 1
ATOM 2720 N N . GLY C 1 93 ? 20.54559 20.21422 -1.93524 1.000 93.17228 93 GLY C N 1
ATOM 2721 C CA . GLY C 1 93 ? 20.15913 19.57073 -3.16893 1.000 90.14181 93 GLY C CA 1
ATOM 2722 C C . GLY C 1 93 ? 19.84397 20.56624 -4.26765 1.000 89.49363 93 GLY C C 1
ATOM 2723 O O . GLY C 1 93 ? 19.91379 21.78382 -4.09861 1.000 85.25708 93 GLY C O 1
ATOM 2724 N N . GLU C 1 94 ? 19.49056 20.01930 -5.42754 1.000 82.60125 94 GLU C N 1
ATOM 2725 C CA . GLU C 1 94 ? 19.11292 20.83164 -6.57657 1.000 81.59837 94 GLU C CA 1
ATOM 2726 C C . GLU C 1 94 ? 17.65552 21.25198 -6.44117 1.000 76.89656 94 GLU C C 1
ATOM 2727 O O . GLU C 1 94 ? 16.76757 20.40160 -6.31540 1.000 73.12338 94 GLU C O 1
ATOM 2733 N N . VAL C 1 95 ? 17.40984 22.56117 -6.47076 1.000 77.34081 95 VAL C N 1
ATOM 2734 C CA . VAL C 1 95 ? 16.05290 23.07229 -6.33054 1.000 74.89611 95 VAL C CA 1
ATOM 2735 C C . VAL C 1 95 ? 15.23756 22.69540 -7.55848 1.000 76.56458 95 VAL C C 1
ATOM 2736 O O . VAL C 1 95 ? 15.64314 22.95387 -8.69910 1.000 77.43815 95 VAL C O 1
ATOM 2740 N N . LYS C 1 96 ? 14.08378 22.07638 -7.32892 1.000 69.57370 96 LYS C N 1
ATOM 2741 C CA . LYS C 1 96 ? 13.18116 21.66822 -8.39157 1.000 70.50177 96 LYS C CA 1
ATOM 2742 C C . LYS C 1 96 ? 11.82900 22.34332 -8.20568 1.000 69.18799 96 LYS C C 1
ATOM 2743 O O . LYS C 1 96 ? 11.47620 22.78469 -7.10896 1.000 69.98265 96 LYS C O 1
ATOM 2749 N N . VAL C 1 97 ? 11.07203 22.42246 -9.29680 1.000 68.45260 97 VAL C N 1
ATOM 2750 C CA . VAL C 1 97 ? 9.78900 23.11287 -9.32153 1.000 59.72887 97 VAL C CA 1
ATOM 2751 C C . VAL C 1 97 ? 8.72020 22.14549 -9.80822 1.000 64.09991 97 VAL C C 1
ATOM 2752 O O . VAL C 1 97 ? 8.92974 21.41346 -10.78179 1.000 69.90766 97 VAL C O 1
ATOM 2756 N N . ILE C 1 98 ? 7.57634 22.14466 -9.12860 1.000 64.87758 98 ILE C N 1
ATOM 2757 C CA . ILE C 1 98 ? 6.43872 21.30222 -9.48085 1.000 63.44087 98 ILE C CA 1
ATOM 2758 C C . ILE C 1 98 ? 5.37769 22.21085 -10.08839 1.000 62.89875 98 ILE C C 1
ATOM 2759 O O . ILE C 1 98 ? 4.62326 22.87347 -9.36671 1.000 67.02135 98 ILE C O 1
ATOM 2764 N N . LEU C 1 99 ? 5.31469 22.24657 -11.41624 1.000 60.93614 99 LEU C N 1
ATOM 2765 C CA . LEU C 1 99 ? 4.27658 22.98538 -12.11881 1.000 63.39997 99 LEU C CA 1
ATOM 2766 C C . LEU C 1 99 ? 3.10786 22.06434 -12.43413 1.000 60.68530 99 LEU C C 1
ATOM 2767 O O . LEU C 1 99 ? 3.29805 20.89529 -12.78201 1.000 63.57466 99 LEU C O 1
ATOM 2772 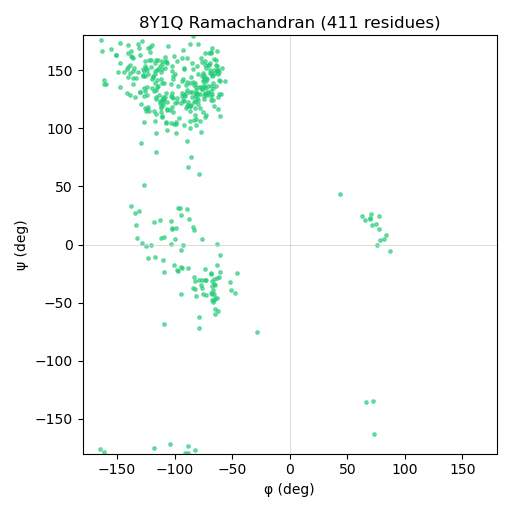N N . VAL C 1 100 ? 1.89682 22.59885 -12.30512 1.000 62.63670 100 VAL C N 1
ATOM 2773 C CA . VAL C 1 100 ? 0.67749 21.88519 -12.65870 1.000 64.04082 100 VAL C CA 1
ATOM 2774 C C . VAL C 1 100 ? -0.11721 22.74972 -13.62818 1.000 71.28628 100 VAL C C 1
ATOM 2775 O O . VAL C 1 100 ? -0.25691 23.96130 -13.42265 1.000 63.23358 100 VAL C O 1
ATOM 2779 N N . ASN C 1 101 ? -0.61232 22.13202 -14.69627 1.000 79.19386 101 ASN C N 1
ATOM 2780 C CA . ASN C 1 101 ? -1.41137 22.82849 -15.70135 1.000 72.75867 101 ASN C CA 1
ATOM 2781 C C . ASN C 1 101 ? -2.87857 22.71095 -15.30956 1.000 75.55948 101 ASN C C 1
ATOM 2782 O O . ASN C 1 101 ? -3.50436 21.66604 -15.50331 1.000 81.90840 101 ASN C O 1
ATOM 2787 N N . LEU C 1 102 ? -3.43230 23.78885 -14.75788 1.000 80.36107 102 LEU C N 1
ATOM 2788 C CA . LEU C 1 102 ? -4.84329 23.84425 -14.40558 1.000 87.90569 102 LEU C CA 1
ATOM 2789 C C . LEU C 1 102 ? -5.67530 24.56700 -15.45572 1.000 84.26117 102 LEU C C 1
ATOM 2790 O O . LEU C 1 102 ? -6.82620 24.92517 -15.18556 1.000 83.60674 102 LEU C O 1
ATOM 2795 N N . GLY C 1 103 ? -5.11531 24.79381 -16.64473 1.000 99.26147 103 GLY C N 1
ATOM 2796 C CA . GLY C 1 103 ? -5.87221 25.32044 -17.75760 1.000 105.69117 103 GLY C CA 1
ATOM 2797 C C . GLY C 1 103 ? -6.52933 24.21473 -18.56381 1.000 110.53254 103 GLY C C 1
ATOM 2798 O O . GLY C 1 103 ? -6.41753 23.02717 -18.26277 1.000 110.77400 103 GLY C O 1
ATOM 2799 N N . ASN C 1 104 ? -7.22845 24.62838 -19.61713 1.000 109.79327 104 ASN C N 1
ATOM 2800 C CA . ASN C 1 104 ? -7.96078 23.70919 -20.47648 1.000 110.46637 104 ASN C CA 1
ATOM 2801 C C . ASN C 1 104 ? -7.21721 23.37451 -21.76256 1.000 111.13102 104 ASN C C 1
ATOM 2802 O O . ASN C 1 104 ? -7.76803 22.67280 -22.61655 1.000 103.03100 104 ASN C O 1
ATOM 2807 N N . GLU C 1 105 ? -5.98485 23.84964 -21.91970 1.000 114.51079 105 GLU C N 1
ATOM 2808 C CA . GLU C 1 105 ? -5.21946 23.64539 -23.13819 1.000 113.94137 105 GLU C CA 1
ATOM 2809 C C . GLU C 1 105 ? -3.83708 23.11082 -22.79300 1.000 106.93359 105 GLU C C 1
ATOM 2810 O O . GLU C 1 105 ? -3.37946 23.19841 -21.65084 1.000 104.06430 105 GLU C O 1
ATOM 2816 N N . GLU C 1 106 ? -3.17342 22.55128 -23.80029 1.000 120.03250 106 GLU C N 1
ATOM 2817 C CA . GLU C 1 106 ? -1.80629 22.08776 -23.61971 1.000 110.87096 106 GLU C CA 1
ATOM 2818 C C . GLU C 1 106 ? -0.85284 23.27497 -23.57450 1.000 108.93580 106 GLU C C 1
ATOM 2819 O O . GLU C 1 106 ? -1.01938 24.25488 -24.30544 1.000 113.46711 106 GLU C O 1
ATOM 2825 N N . VAL C 1 107 ? 0.14814 23.18822 -22.70361 1.000 88.94058 107 VAL C N 1
ATOM 2826 C CA . VAL C 1 107 ? 1.11981 24.25851 -22.52298 1.000 90.31652 107 VAL C CA 1
ATOM 2827 C C . VAL C 1 107 ? 2.51326 23.70195 -22.76980 1.000 89.94256 107 VAL C C 1
ATOM 2828 O O . VAL C 1 107 ? 2.79814 22.53619 -22.47636 1.000 96.22450 107 VAL C O 1
ATOM 2832 N N . VAL C 1 108 ? 3.38286 24.54639 -23.31970 1.000 78.84415 108 VAL C N 1
ATOM 2833 C CA . VAL C 1 108 ? 4.75417 24.17656 -23.64402 1.000 86.54044 108 VAL C CA 1
ATOM 2834 C C . VAL C 1 108 ? 5.69603 25.02318 -22.80018 1.000 83.17107 108 VAL C C 1
ATOM 2835 O O . VAL C 1 108 ? 5.59016 26.25523 -22.78677 1.000 80.12221 108 VAL C O 1
ATOM 2839 N N . ILE C 1 109 ? 6.60778 24.36299 -22.09454 1.000 85.64720 109 ILE C N 1
ATOM 2840 C CA . ILE C 1 109 ? 7.65762 25.03375 -21.33868 1.000 83.08824 109 ILE C CA 1
ATOM 2841 C C . ILE C 1 109 ? 8.94768 24.88435 -22.13081 1.000 88.04517 109 ILE C C 1
ATOM 2842 O O . ILE C 1 109 ? 9.43376 23.76649 -22.34108 1.000 90.01418 109 ILE C O 1
ATOM 2847 N N . GLU C 1 110 ? 9.48858 26.00580 -22.59121 1.000 92.48303 110 GLU C N 1
ATOM 2848 C CA . GLU C 1 110 ? 10.62970 25.99655 -23.48998 1.000 93.97247 110 GLU C CA 1
ATOM 2849 C C . GLU C 1 110 ? 11.93537 25.98637 -22.70029 1.000 90.48876 110 GLU C C 1
ATOM 2850 O O . GLU C 1 110 ? 11.95404 25.85916 -21.47307 1.000 85.87911 110 GLU C O 1
ATOM 2856 N N . ARG C 1 111 ? 13.04832 26.12004 -23.41573 1.000 99.44037 111 ARG C N 1
ATOM 2857 C CA . ARG C 1 111 ? 14.35285 26.14555 -22.77341 1.000 98.90231 111 ARG C CA 1
ATOM 2858 C C . ARG C 1 111 ? 14.50369 27.40184 -21.92684 1.000 101.00440 111 ARG C C 1
ATOM 2859 O O . ARG C 1 111 ? 14.08619 28.49324 -22.32649 1.000 111.72814 111 ARG C O 1
ATOM 2861 N N . GLY C 1 112 ? 15.09914 27.23209 -20.74603 1.000 93.27320 112 GLY C N 1
ATOM 2862 C CA . GLY C 1 112 ? 15.39336 28.32249 -19.83322 1.000 96.45411 112 GLY C CA 1
ATOM 2863 C C . GLY C 1 112 ? 14.28194 29.33647 -19.65786 1.000 87.42048 112 GLY C C 1
ATOM 2864 O O . GLY C 1 112 ? 14.53420 30.54436 -19.65177 1.000 87.41870 112 GLY C O 1
ATOM 2865 N N . GLU C 1 113 ? 13.04697 28.86168 -19.52677 1.000 90.20815 113 GLU C N 1
ATOM 2866 C CA . GLU C 1 113 ? 11.89611 29.74180 -19.39169 1.000 86.26315 113 GLU C CA 1
ATOM 2867 C C . GLU C 1 113 ? 11.62474 30.04098 -17.92478 1.000 78.57196 113 GLU C C 1
ATOM 2868 O O . GLU C 1 113 ? 11.69020 29.14887 -17.07459 1.000 83.02745 113 GLU C O 1
ATOM 2874 N N . ARG C 1 114 ? 11.32069 31.30595 -17.63458 1.000 83.95074 114 ARG C N 1
ATOM 2875 C CA . ARG C 1 114 ? 10.90062 31.69572 -16.29559 1.000 77.23956 114 ARG C CA 1
ATOM 2876 C C . ARG C 1 114 ? 9.62293 30.95304 -15.92733 1.000 79.10914 114 ARG C C 1
ATOM 2877 O O . ARG C 1 114 ? 8.56148 31.20768 -16.50541 1.000 84.77305 114 ARG C O 1
ATOM 2879 N N . ILE C 1 115 ? 9.72019 30.02419 -14.97897 1.000 74.77158 115 ILE C N 1
ATOM 2880 C CA . ILE C 1 115 ? 8.58694 29.19568 -14.58249 1.000 75.28845 115 ILE C CA 1
ATOM 2881 C C . ILE C 1 115 ? 8.17356 29.40311 -13.13391 1.000 72.57721 115 ILE C C 1
ATOM 2882 O O . ILE C 1 115 ? 7.10316 28.91561 -12.73844 1.000 65.94179 115 ILE C O 1
ATOM 2887 N N . ALA C 1 116 ? 8.97167 30.10252 -12.33274 1.000 69.48863 116 ALA C N 1
ATOM 2888 C CA . ALA C 1 116 ? 8.63716 30.39152 -10.94331 1.000 74.31699 116 ALA C CA 1
ATOM 2889 C C . ALA C 1 116 ? 9.54849 31.51282 -10.46186 1.000 77.60684 116 ALA C C 1
ATOM 2890 O O . ALA C 1 116 ? 10.43799 31.97082 -11.18478 1.000 80.67493 116 ALA C O 1
ATOM 2892 N N . GLN C 1 117 ? 9.31745 31.95597 -9.23013 1.000 75.54848 117 GLN C N 1
ATOM 2893 C CA . GLN C 1 117 ? 10.15763 32.95901 -8.59559 1.000 76.16372 117 GLN C CA 1
ATOM 2894 C C . GLN C 1 117 ? 10.50360 32.51350 -7.18261 1.000 78.69154 117 GLN C C 1
ATOM 2895 O O . GLN C 1 117 ? 9.68002 31.90568 -6.49197 1.000 78.27757 117 GLN C O 1
ATOM 2901 N N . LEU C 1 118 ? 11.73042 32.81281 -6.76422 1.000 79.34394 118 LEU C N 1
ATOM 2902 C CA . LEU C 1 118 ? 12.25923 32.39937 -5.46935 1.000 70.98041 118 LEU C CA 1
ATOM 2903 C C . LEU C 1 118 ? 12.42874 33.63377 -4.59497 1.000 77.53987 118 LEU C C 1
ATOM 2904 O O . LEU C 1 118 ? 13.26095 34.49873 -4.88803 1.000 86.13910 118 LEU C O 1
ATOM 2909 N N . VAL C 1 119 ? 11.65146 33.70737 -3.51907 1.000 70.13546 119 VAL C N 1
ATOM 2910 C CA . VAL C 1 119 ? 11.69977 34.82544 -2.58562 1.000 72.19586 119 VAL C CA 1
ATOM 2911 C C . VAL C 1 119 ? 12.44862 34.38468 -1.33853 1.000 79.09070 119 VAL C C 1
ATOM 2912 O O . VAL C 1 119 ? 12.12479 33.34862 -0.74415 1.000 77.43907 119 VAL C O 1
ATOM 2916 N N . ILE C 1 120 ? 13.45099 35.16283 -0.94561 1.000 79.12794 120 ILE C N 1
ATOM 2917 C CA . ILE C 1 120 ? 14.16851 34.93352 0.30225 1.000 80.68321 120 ILE C CA 1
ATOM 2918 C C . ILE C 1 120 ? 13.48595 35.75136 1.39134 1.000 82.49070 120 ILE C C 1
ATOM 2919 O O . ILE C 1 120 ? 13.34551 36.97332 1.26715 1.000 91.26508 120 ILE C O 1
ATOM 2924 N N . ALA C 1 121 ? 13.05809 35.08106 2.45489 1.000 75.99239 121 ALA C N 1
ATOM 2925 C CA . ALA C 1 121 ? 12.31246 35.72020 3.52626 1.000 87.29879 121 ALA C CA 1
ATOM 2926 C C . ALA C 1 121 ? 12.77382 35.16415 4.86329 1.000 87.66721 121 ALA C C 1
ATOM 2927 O O . ALA C 1 121 ? 13.24348 34.02236 4.93291 1.000 89.18000 121 ALA C O 1
ATOM 2929 N N . PRO C 1 122 ? 12.66337 35.94748 5.93837 1.000 88.32869 122 PRO C N 1
ATOM 2930 C CA . PRO C 1 122 ? 13.06146 35.44500 7.26047 1.000 85.30651 122 PRO C CA 1
ATOM 2931 C C . PRO C 1 122 ? 12.01695 34.48914 7.82158 1.000 84.14749 122 PRO C C 1
ATOM 2932 O O . PRO C 1 122 ? 10.81487 34.76324 7.78108 1.000 86.03056 122 PRO C O 1
ATOM 2936 N N . VAL C 1 123 ? 12.48631 33.35777 8.33901 1.000 87.49218 123 VAL C N 1
ATOM 2937 C CA . VAL C 1 123 ? 11.63722 32.38523 9.01199 1.000 90.30369 123 VAL C CA 1
ATOM 2938 C C . VAL C 1 123 ? 12.05898 32.32754 10.47352 1.000 88.06909 123 VAL C C 1
ATOM 2939 O O . VAL C 1 123 ? 13.22283 32.56706 10.81336 1.000 88.96707 123 VAL C O 1
ATOM 2943 N N . GLN C 1 124 ? 11.10006 32.02568 11.34465 1.000 96.18533 124 GLN C N 1
ATOM 2944 C CA . GLN C 1 124 ? 11.30593 32.08942 12.78601 1.000 96.44495 124 GLN C CA 1
ATOM 2945 C C . GLN C 1 124 ? 11.28088 30.68602 13.37934 1.000 92.90408 124 GLN C C 1
ATOM 2946 O O . GLN C 1 124 ? 10.27035 29.98076 13.27978 1.000 91.89731 124 GLN C O 1
ATOM 2952 N N . ARG C 1 125 ? 12.39423 30.28954 13.99294 1.000 86.81914 125 ARG C N 1
ATOM 2953 C CA . ARG C 1 125 ? 12.46553 29.03800 14.73457 1.000 95.04453 125 ARG C CA 1
ATOM 2954 C C . ARG C 1 125 ? 11.80435 29.21366 16.09691 1.000 90.71343 125 ARG C C 1
ATOM 2955 O O . ARG C 1 125 ? 12.11316 30.15978 16.82823 1.000 89.06820 125 ARG C O 1
ATOM 2963 N N . VAL C 1 126 ? 10.89007 28.30520 16.43534 1.000 84.94983 126 VAL C N 1
ATOM 2964 C CA . VAL C 1 126 ? 10.13408 28.39374 17.67619 1.000 91.88841 126 VAL C CA 1
ATOM 2965 C C . VAL C 1 126 ? 10.46671 27.19661 18.55703 1.000 92.65717 126 VAL C C 1
ATOM 2966 O O . VAL C 1 126 ? 10.94024 26.15667 18.09178 1.000 98.06355 126 VAL C O 1
ATOM 2970 N N . GLU C 1 127 ? 10.21432 27.36324 19.85393 1.000 79.92507 127 GLU C N 1
ATOM 2971 C CA . GLU C 1 127 ? 10.38125 26.30150 20.84005 1.000 91.01211 127 GLU C CA 1
ATOM 2972 C C . GLU C 1 127 ? 9.00308 25.73245 21.15613 1.000 93.60045 127 GLU C C 1
ATOM 2973 O O . GLU C 1 127 ? 8.15114 26.42763 21.71956 1.000 89.82104 127 GLU C O 1
ATOM 2975 N N . VAL C 1 128 ? 8.78446 24.47068 20.78804 1.000 90.11980 128 VAL C N 1
ATOM 2976 C CA . VAL C 1 128 ? 7.48089 23.84939 20.98221 1.000 90.68681 128 VAL C CA 1
ATOM 2977 C C . VAL C 1 128 ? 7.26257 23.57918 22.46406 1.000 93.38236 128 VAL C C 1
ATOM 2978 O O . VAL C 1 128 ? 8.11300 22.98177 23.13706 1.000 93.70816 128 VAL C O 1
ATOM 2982 N N . VAL C 1 129 ? 6.12094 24.02712 22.98118 1.000 94.56192 129 VAL C N 1
ATOM 2983 C CA . VAL C 1 129 ? 5.74731 23.82506 24.37693 1.000 86.93835 129 VAL C CA 1
ATOM 2984 C C . VAL C 1 129 ? 4.29603 23.37003 24.42095 1.000 93.03883 129 VAL C C 1
ATOM 2985 O O . VAL C 1 129 ? 3.41852 24.02385 23.84780 1.000 87.77797 129 VAL C O 1
ATOM 2989 N N . GLU C 1 130 ? 4.04227 22.25138 25.09541 1.000 91.33706 130 GLU C N 1
ATOM 2990 C CA . GLU C 1 130 ? 2.69433 21.71370 25.21480 1.000 89.09879 130 GLU C CA 1
ATOM 2991 C C . GLU C 1 130 ? 2.03135 22.24714 26.47810 1.000 92.18786 130 GLU C C 1
ATOM 2992 O O . GLU C 1 130 ? 2.60500 22.17099 27.56952 1.000 92.61038 130 GLU C O 1
ATOM 2998 N N . VAL C 1 131 ? 0.82377 22.78733 26.32426 1.000 92.24500 131 VAL C N 1
ATOM 2999 C CA . VAL C 1 131 ? 0.05447 23.31737 27.43999 1.000 90.73675 131 VAL C CA 1
ATOM 3000 C C . VAL C 1 131 ? -1.28490 22.59448 27.49593 1.000 93.48195 131 VAL C C 1
ATOM 3001 O O . VAL C 1 131 ? -1.74702 22.00682 26.51427 1.000 89.68979 131 VAL C O 1
ATOM 3005 N N . GLU C 1 132 ? -1.90652 22.63995 28.67144 1.000 92.26853 132 GLU C N 1
ATOM 3006 C CA . GLU C 1 132 ? -3.20160 22.01071 28.89026 1.000 98.13168 132 GLU C CA 1
ATOM 3007 C C . GLU C 1 132 ? -4.36792 22.97024 28.69388 1.000 101.24238 132 GLU C C 1
ATOM 3008 O O . GLU C 1 132 ? -5.52372 22.53975 28.76528 1.000 107.73216 132 GLU C O 1
ATOM 3010 N N . GLU C 1 133 ? -4.09642 24.25010 28.44866 1.000 99.57464 133 GLU C N 1
ATOM 3011 C CA . GLU C 1 133 ? -5.14768 25.23572 28.24646 1.000 93.17424 133 GLU C CA 1
ATOM 3012 C C . GLU C 1 133 ? -4.54981 26.45016 27.55344 1.000 90.10570 133 GLU C C 1
ATOM 3013 O O . GLU C 1 133 ? -3.41735 26.84194 27.84600 1.000 97.21906 133 GLU C O 1
ATOM 3015 N N . VAL C 1 134 ? -5.31375 27.03423 26.63655 1.000 95.63508 134 VAL C N 1
ATOM 3016 C CA . VAL C 1 134 ? -4.89024 28.21886 25.90865 1.000 99.12004 134 VAL C CA 1
ATOM 3017 C C . VAL C 1 134 ? -5.65880 29.42356 26.44356 1.000 91.14408 134 VAL C C 1
ATOM 3018 O O . VAL C 1 134 ? -6.59942 29.29526 27.22707 1.000 94.22982 134 VAL C O 1
ATOM 3022 N N . SER C 1 135 ? -5.24642 30.60875 26.00579 1.000 96.37840 135 SER C N 1
ATOM 3023 C CA . SER C 1 135 ? -5.87212 31.84119 26.46082 1.000 108.01429 135 SER C CA 1
ATOM 3024 C C . SER C 1 135 ? -7.13759 32.12960 25.66477 1.000 102.50144 135 SER C C 1
ATOM 3025 O O . SER C 1 135 ? -7.17055 31.96527 24.44249 1.000 99.54953 135 SER C O 1
ATOM 3028 N N . GLN C 1 136 ? -8.18447 32.55645 26.36709 1.000 108.53069 136 GLN C N 1
ATOM 3029 C CA . GLN C 1 136 ? -9.39570 33.00712 25.69563 1.000 114.06197 136 GLN C CA 1
ATOM 3030 C C . GLN C 1 136 ? -9.11781 34.31166 24.95889 1.000 114.31519 136 GLN C C 1
ATOM 3031 O O . GLN C 1 136 ? -8.45958 35.21167 25.48781 1.000 120.35645 136 GLN C O 1
ATOM 3033 N N . THR C 1 137 ? -9.61722 34.41248 23.72838 1.000 126.51142 137 THR C N 1
ATOM 3034 C CA . THR C 1 137 ? -9.22895 35.51026 22.85580 1.000 132.37868 137 THR C CA 1
ATOM 3035 C C . THR C 1 137 ? -10.37880 35.85655 21.92125 1.000 136.85985 137 THR C C 1
ATOM 3036 O O . THR C 1 137 ? -11.16593 34.98794 21.53399 1.000 139.79205 137 THR C O 1
ATOM 3040 N N . GLN C 1 138 ? -10.45516 37.14814 21.57616 1.000 148.22887 138 GLN C N 1
ATOM 3041 C CA . GLN C 1 138 ? -11.46294 37.77044 20.71876 1.000 150.87684 138 GLN C CA 1
ATOM 3042 C C . GLN C 1 138 ? -12.06763 36.84861 19.66407 1.000 157.39174 138 GLN C C 1
ATOM 3043 O O . GLN C 1 138 ? -13.20675 36.39418 19.81744 1.000 156.66740 138 GLN C O 1
ATOM 3045 N N . ARG C 1 139 ? -11.31708 36.56702 18.59303 1.000 126.18502 139 ARG C N 1
ATOM 3046 C CA . ARG C 1 139 ? -11.87987 35.84227 17.45681 1.000 121.00536 139 ARG C CA 1
ATOM 3047 C C . ARG C 1 139 ? -12.37820 34.45447 17.83989 1.000 117.85199 139 ARG C C 1
ATOM 3048 O O . ARG C 1 139 ? -13.25160 33.91339 17.15291 1.000 112.31240 139 ARG C O 1
ATOM 3056 N N . GLY C 1 140 ? -11.85794 33.87507 18.92084 1.000 113.97550 140 GLY C N 1
ATOM 3057 C CA . GLY C 1 140 ? -12.34932 32.58227 19.36953 1.000 106.12977 140 GLY C CA 1
ATOM 3058 C C . GLY C 1 140 ? -12.02615 31.48047 18.37835 1.000 109.73110 140 GLY C C 1
ATOM 3059 O O . GLY C 1 140 ? -10.91090 31.38458 17.85397 1.000 99.29444 140 GLY C O 1
ATOM 3060 N N . GLU C 1 141 ? -13.01823 30.63545 18.11568 1.000 114.43245 141 GLU C N 1
ATOM 3061 C CA . GLU C 1 141 ? -12.85742 29.52220 17.18773 1.000 105.04775 141 GLU C CA 1
ATOM 3062 C C . GLU C 1 141 ? -13.53255 29.81903 15.85207 1.000 93.94067 141 GLU C C 1
ATOM 3063 O O . GLU C 1 141 ? -13.00529 29.48479 14.79094 1.000 102.04788 141 GLU C O 1
#

Foldseek 3Di:
DFDKDKDFAPLQPPADDFDAPDPPRQFTFQWFSDDAKDWADAQDKDKGFRRIFMQGDPQKWKFWFFDPCCCPVFNKTFPPGRDTGDNPTGDTDITMIHGNDPDIDIGDGGDGGTTIGMDGDDDDDDDDDPDDDADPVGDD/DFDKDKDAAPLCPPADDFDAPDPPRQFTFFWQSDDFKDKAAAPDKDKGFRRIFMQGDPQKWKFWFFDPVCCPPFVKTFDPGRDTGDNPGGDTDITIIHHNDNDMDMGGHGDGGTTIGMDGDDDDDDDDDPDDDDPVHD/DDDKDKDAAPLCPPPDDFDAPDPDRFWTFQWQSDDAKDKAAAQGKDKGFRRIFMQQDPQKWKFWFFDPVCCVPFNKTFPPGRDTGDNPGGDTDITIIHGNGNGMDIRGHGDRGTTIGIGGDDDDDDDDDPDDDDDDVHD

InterPro domains:
  IPR008181 Deoxyuridine triphosphate nucleotidohydrolase [MF_00116] (4-149)
  IPR008181 Deoxyuridine triphosphate nucleotidohydrolase [PTHR11241] (6-149)
  IPR008181 Deoxyuridine triphosphate nucleotidohydrolase [TIGR00576] (8-148)
  IPR029054 dUTPase-like [PF00692] (17-148)
  IPR033704 dUTPase, trimeric [cd07557] (28-120)
  IPR036157 dUTPase-like superfamily [G3DSA:2.70.40.10] (1-149)
  IPR036157 dUTPase-like superfamily [SSF51283] (7-149)

Nearest PDB structures (foldseek):
  8y1q-assembly1_B  TM=1.007E+00  e=1.832E-26  Aquifex aeolicus
  8y1q-assembly1_C  TM=1.002E+00  e=1.126E-23  Aquifex aeolicus
  7n6s-assembly1_B  TM=9.643E-01  e=2.334E-16  Rickettsia prowazekii str. Madrid E
  7n56-assembly3_K  TM=9.419E-01  e=1.351E-15  Rickettsia prowazekii str. Madrid E
  8hrv-assembly1_A  TM=9.420E-01  e=4.519E-15  Helicobacter pylori 26695

Radius of gyration: 20.5 Å; Cα contacts (8 Å, |Δi|>4): 1205; chains: 3; bounding box: 54×55×54 Å

Organism: Aquifex aeolicus (strain VF5) (NCBI:txid224324)

Solvent-accessible surface area: 17048 Å² total; per-residue (Å²): 228,19,73,0,69,0,13,38,51,124,82,1,89,126,33,81,72,5,58,35,102,16,94,87,10,8,10,0,39,1,77,0,4,47,101,66,87,20,105,3,50,63,67,68,33,44,63,7,36,2,0,15,35,2,25,7,26,132,43,50,1,0,10,4,0,2,85,71,38,17,0,108,74,80,0,2,14,5,9,13,6,1,3,26,18,44,8,6,60,43,6,32,2,95,1,9,2,3,0,8,6,113,123,76,6,84,0,109,56,6,45,24,4,1,33,2,0,1,12,35,19,49,100,9,54,41,64,76,44,109,80,40,54,178,19,128,82,16,145,75,138,20,108,1,12,0,14,50,57,111,82,4,101,143,42,80,53,8,62,34,87,21,74,74,15,3,6,0,21,3,48,0,5,27,171,69,88,53,80,2,55,47,60,48,48,27,76,0,44,4,0,13,10,5,63,6,30,128,42,51,2,0,11,4,0,3,62,67,47,20,0,105,73,83,0,2,10,4,14,12,6,1,3,21,19,20,10,3,51,37,9,58,4,38,1,9,1,2,0,7,4,128,127,72,8,79,0,106,59,16,38,112,2,0,25,4,0,1,9,36,35,44,121,7,48,48,42,66,35,183,62,58,167,27,93,43,25,104,156,25,108,0,9,0,17,58,51,105,82,1,111,125,30,79,52,7,66,36,87,33,91,94,15,1,9,0,35,1,77,0,4,61,96,64,70,51,135,0,112,49,58,55,56,18,54,0,23,2,0,11,30,2,47,5,30,133,37,47,1,0,10,4,0,4,70,70,23,11,0,93,128,73,0,2,10,5,10,14,7,1,2,27,18,16,8,0,43,17,4,36,2,94,1,9,2,0,0,16,4,108,120,104,8,59,0,89,58,14,43,23,1,0,32,1,0,0,9,32,25,55,108,6,46,47,64,85,43,112,83,46,51,110,40,89,101,23,111